Protein AF-T1KEX7-F1 (afdb_monomer)

Secondary structure (DSSP, 8-state):
-------HHHHHHHHHHHHHHHHHHHHHHHHHHHHHHHHHHHHHHHHHHHHHHHHHHHHHHHHHHHHHHHHHHHHHHHHHHHHHHHHHHHHHHHHHHHHHHHHHHHHHHHHHHHHHHHHHHHHHHHHHHHHHHHHHHHHHHHHHHHHHHHHHHHHHHHHHHHHHHHHHHHHHHHHHHHHHHHHHHHHHHTTT--------HHHHHHHHHHHHHHHHHHHHHHHHHHHHHHHHHHHHHHHHHHHHHHHHHHHHHHHHHHHHHHHHHHHHHHHHHHHHHHHHHHHHHHHHHHHHHHHHHHHHHHHHHHHHHHHHHHHHHHHHHHHHHHHHHHHTTS--------PPPP------------------------------------------------------------------------------------------SSHHHHHHHHHHHHHHHHHHHHHHHHHHHHHHHHH-TTHHHHHHHHHHHHHHHHHHHHHHHS----PPP-

Mean predicted aligned error: 23.85 Å

Foldseek 3Di:
DDDDPPPPVVVVVVVVVVVVVVVVVVVVVVVVVVVVVVVVVVVVVVVVVVVVVVVVVVVVVVVVVVVVVVVVVVVVVVVVVVVVVVVVVVVVVVVVVVVVVVVVVVVVVVVVVVVVVVVVVVVVVVVVVVVVVVVVVVVVVVVVVVVVVVVVVVVVVVVVVVVVVVVVVVVVVVVVVVVVVVVVVVVVCVVPPDDDDDDDCPVVVVVVVVVVVVVVVVVVVVVVVVVVVVVVVVVVVVVVVVVVCVVCVVVVVVVVVVVVVVVVVVVVVVVVVVVVVVVVVVVVVVVVVVVVVVVVVVVVVVVVVVVVVVVVVVVVVVVVVVVVVVVVVVVVVDDDDDDDDDDDDDDDDDDDDDDDDDDDDDDDDDDDDDDDDDDDDDDDDDDDDDDDDDDDDDDDDDDDDDDDDDDDDDDDDDDDDDDDDDDDDDDDDDDDDDDDDDPPVVVVVVVVVVVVVVVVVVVVVVVVVVVVCVVCVCPVVVVVVVVVVVVVVVVVVVVVVPDDDDDDDD

pLDDT: mean 73.54, std 26.43, range [25.3, 98.62]

Sequence (506 aa):
MDSKTIKKSDKYEMLMRYCNAIETQLDDEEGSRCIHELENYSRKISKLQKLECELQKVHQAHEDLIRSSDRKEKLEKAMRFKLEIEIKNLREEIKNLRGEKERLEIELQAQRLTLEEQRNHIGVLDNALMNAQNDVAKLEGELRKKIAFEKKATHLQNALRNIESASERQSQMEKRVRNHLEAEINSLRKQLNGSGQMSDDKKEIECMKKTLLEYEEKIITLENEVAKWEGKYFEESTMRHIEVNAASAPKDAKIAALKQTSQESEKMIQEARNERLRQMDELHDAHKRIAQLESKVRDLEAKLAEKDAMVKVLQQHSREKDVVLQKSLLAHRATPGRHTRSVSSMGLTTFSCSGNTATLTSEGSSTSVSEVKEDNVRKESVDFYTSTSTSKSNTLSSSGIPTIKSTSNNLVTSNSTSSNSTNSTTSNNSSGTSIASNHGHHNLDEQLKELDKRLISKDSIIRALRSEKERFPNHFWRMKLDHFYDHCLWLIGIRLTCGISLEDPQ

Structure (mmCIF, N/CA/C/O backbone):
data_AF-T1KEX7-F1
#
_entry.id   AF-T1KEX7-F1
#
loop_
_atom_site.group_PDB
_atom_site.id
_atom_site.type_symbol
_atom_site.label_atom_id
_atom_site.label_alt_id
_atom_site.label_comp_id
_atom_site.label_asym_id
_atom_site.label_entity_id
_atom_site.label_seq_id
_atom_site.pdbx_PDB_ins_code
_atom_site.Cartn_x
_atom_site.Cartn_y
_atom_site.Cartn_z
_atom_site.occupancy
_atom_site.B_iso_or_equiv
_atom_site.auth_seq_id
_atom_site.auth_comp_id
_atom_site.auth_asym_id
_atom_site.auth_atom_id
_atom_site.pdbx_PDB_model_num
ATOM 1 N N . MET A 1 1 ? 63.750 17.018 -152.236 1.00 37.53 1 MET A N 1
ATOM 2 C CA . MET A 1 1 ? 64.503 17.920 -151.346 1.00 37.53 1 MET A CA 1
ATOM 3 C C . MET A 1 1 ? 63.562 18.343 -150.226 1.00 37.53 1 MET A C 1
ATOM 5 O O . MET A 1 1 ? 62.475 18.793 -150.551 1.00 37.53 1 MET A O 1
ATOM 9 N N . ASP A 1 2 ? 63.822 18.121 -148.937 1.00 40.66 2 ASP A N 1
ATOM 10 C CA . ASP A 1 2 ? 64.960 17.428 -148.319 1.00 40.66 2 ASP A CA 1
ATOM 11 C C . ASP A 1 2 ? 64.509 16.569 -147.137 1.00 40.66 2 ASP A C 1
ATOM 13 O O . ASP A 1 2 ? 63.784 17.024 -146.254 1.00 40.66 2 ASP A O 1
ATOM 17 N N . SER A 1 3 ? 65.011 15.335 -147.085 1.00 46.56 3 SER A N 1
ATOM 18 C CA . SER A 1 3 ? 64.872 14.468 -145.919 1.00 46.56 3 SER A CA 1
ATOM 19 C C . SER A 1 3 ? 65.863 14.913 -144.842 1.00 46.56 3 SER A C 1
ATOM 21 O O . SER A 1 3 ? 66.991 14.422 -144.790 1.00 46.56 3 SER A O 1
ATOM 23 N N . LYS A 1 4 ? 65.463 15.857 -143.984 1.00 52.25 4 LYS A N 1
ATOM 24 C CA . LYS A 1 4 ? 66.261 16.247 -142.814 1.00 52.25 4 LYS A CA 1
ATOM 25 C C . LYS A 1 4 ? 65.957 15.324 -141.642 1.00 52.25 4 LYS A C 1
ATOM 27 O O . LYS A 1 4 ? 64.964 15.469 -140.936 1.00 52.25 4 LYS A O 1
ATOM 32 N N . THR A 1 5 ? 66.862 14.369 -141.464 1.00 50.62 5 THR A N 1
ATOM 33 C CA . THR A 1 5 ? 67.035 13.556 -140.263 1.00 50.62 5 THR A CA 1
ATOM 34 C C . THR A 1 5 ? 66.920 14.411 -139.001 1.00 50.62 5 THR A C 1
ATOM 36 O O . THR A 1 5 ? 67.839 15.157 -138.661 1.00 50.62 5 THR A O 1
ATOM 39 N N . ILE A 1 6 ? 65.803 14.263 -138.278 1.00 50.59 6 ILE A N 1
ATOM 40 C CA . ILE A 1 6 ? 65.689 14.708 -136.884 1.00 50.59 6 ILE A CA 1
ATOM 41 C C . ILE A 1 6 ? 66.850 14.055 -136.142 1.00 50.59 6 ILE A C 1
ATOM 43 O O . ILE A 1 6 ? 66.941 12.823 -136.078 1.00 50.59 6 ILE A O 1
ATOM 47 N N . LYS A 1 7 ? 67.781 14.874 -135.647 1.00 56.88 7 LYS A N 1
ATOM 48 C CA . LYS A 1 7 ? 68.969 14.362 -134.972 1.00 56.88 7 LYS A CA 1
ATOM 49 C C . LYS A 1 7 ? 68.499 13.597 -133.743 1.00 56.88 7 LYS A C 1
ATOM 51 O O . LYS A 1 7 ? 67.608 14.047 -133.029 1.00 56.88 7 LYS A O 1
ATOM 56 N N . LYS A 1 8 ? 69.129 12.450 -133.470 1.00 57.78 8 LYS A N 1
ATOM 57 C CA . LYS A 1 8 ? 68.838 11.617 -132.286 1.00 57.78 8 LYS A CA 1
ATOM 58 C C . LYS A 1 8 ? 68.794 12.472 -131.000 1.00 57.78 8 LYS A C 1
ATOM 60 O O . LYS A 1 8 ? 67.945 12.244 -130.147 1.00 57.78 8 LYS A O 1
ATOM 65 N N . SER A 1 9 ? 69.661 13.490 -130.951 1.00 59.25 9 SER A N 1
ATOM 66 C CA . SER A 1 9 ? 69.739 14.566 -129.954 1.00 59.25 9 SER A CA 1
ATOM 67 C C . SER A 1 9 ? 68.390 15.193 -129.587 1.00 59.25 9 SER A C 1
ATOM 69 O O . SER A 1 9 ? 68.050 15.220 -128.413 1.00 59.25 9 SER A O 1
ATOM 71 N N . ASP A 1 10 ? 67.591 15.637 -130.558 1.00 62.28 10 ASP A N 1
ATOM 72 C CA . ASP A 1 10 ? 66.407 16.472 -130.292 1.00 62.28 10 ASP A CA 1
ATOM 73 C C . ASP A 1 10 ? 65.274 15.643 -129.655 1.00 62.28 10 ASP A C 1
ATOM 75 O O . ASP A 1 10 ? 64.524 16.123 -128.804 1.00 62.28 10 ASP A O 1
ATOM 79 N N . LYS A 1 11 ? 65.191 14.349 -130.006 1.00 67.62 11 LYS A N 1
ATOM 80 C CA . LYS A 1 11 ? 64.309 13.386 -129.326 1.00 67.62 11 LYS A CA 1
ATOM 81 C C . LYS A 1 11 ? 64.787 13.061 -127.912 1.00 67.62 11 LYS A C 1
ATOM 83 O O . LYS A 1 11 ? 63.948 12.935 -127.026 1.00 67.62 11 LYS A O 1
ATOM 88 N N . TYR A 1 12 ? 66.099 12.931 -127.692 1.00 69.44 12 TYR A N 1
ATOM 89 C CA . TYR A 1 12 ? 66.641 12.764 -126.340 1.00 69.44 12 TYR A CA 1
ATOM 90 C C . TYR A 1 12 ? 66.410 14.009 -125.482 1.00 69.44 12 TYR A C 1
ATOM 92 O O . TYR A 1 12 ? 66.061 13.860 -124.321 1.00 69.44 12 TYR A O 1
ATOM 100 N N . GLU A 1 13 ? 66.523 15.218 -126.031 1.00 75.00 13 GLU A N 1
ATOM 101 C CA . GLU A 1 13 ? 66.263 16.448 -125.279 1.00 75.00 13 GLU A CA 1
ATOM 102 C C . GLU A 1 13 ? 64.779 16.591 -124.910 1.00 75.00 13 GLU A C 1
ATOM 104 O O . GLU A 1 13 ? 64.458 16.937 -123.776 1.00 75.00 13 GLU A O 1
ATOM 109 N N . MET A 1 14 ? 63.862 16.253 -125.822 1.00 78.69 14 MET A N 1
ATOM 110 C CA . MET A 1 14 ? 62.426 16.220 -125.522 1.00 78.69 14 MET A CA 1
ATOM 111 C C . MET A 1 14 ? 62.083 15.163 -124.461 1.00 78.69 14 MET A C 1
ATOM 113 O O . MET A 1 14 ? 61.312 15.453 -123.550 1.00 78.69 14 MET A O 1
ATOM 117 N N . LEU A 1 15 ? 62.688 13.970 -124.536 1.00 76.56 15 LEU A N 1
ATOM 118 C CA . LEU A 1 15 ? 62.547 12.935 -123.507 1.00 76.56 15 LEU A CA 1
ATOM 119 C C . LEU A 1 15 ? 63.138 13.375 -122.165 1.00 76.56 15 LEU A C 1
ATOM 121 O O . LEU A 1 15 ? 62.473 13.204 -121.158 1.00 76.56 15 LEU A O 1
ATOM 125 N N . MET A 1 16 ? 64.319 13.999 -122.135 1.00 76.75 16 MET A N 1
ATOM 126 C CA . MET A 1 16 ? 64.914 14.533 -120.903 1.00 76.75 16 MET A CA 1
ATOM 127 C C . MET A 1 16 ? 64.052 15.635 -120.284 1.00 76.75 16 MET A C 1
ATOM 129 O O . MET A 1 16 ? 63.843 15.631 -119.079 1.00 76.75 16 MET A O 1
ATOM 133 N N . ARG A 1 17 ? 63.487 16.547 -121.086 1.00 78.94 17 ARG A N 1
ATOM 134 C CA . ARG A 1 17 ? 62.541 17.559 -120.586 1.00 78.94 17 ARG A CA 1
ATOM 135 C C . ARG A 1 17 ? 61.260 16.925 -120.036 1.00 78.94 17 ARG A C 1
ATOM 137 O O . ARG A 1 17 ? 60.736 17.422 -119.049 1.00 78.94 17 ARG A O 1
ATOM 144 N N . TYR A 1 18 ? 60.770 15.844 -120.646 1.00 75.75 18 TYR A N 1
ATOM 145 C CA . TYR A 1 18 ? 59.576 15.129 -120.185 1.00 75.75 18 TYR A CA 1
ATOM 146 C C . TYR A 1 18 ? 59.845 14.293 -118.924 1.00 75.75 18 TYR A C 1
ATOM 148 O O . TYR A 1 18 ? 59.040 14.328 -118.000 1.00 75.75 18 TYR A O 1
ATOM 156 N N . CYS A 1 19 ? 60.997 13.617 -118.843 1.00 74.19 19 CYS A N 1
ATOM 157 C CA . CYS A 1 19 ? 61.464 12.935 -117.638 1.00 74.19 19 CYS A CA 1
ATOM 158 C C . CYS A 1 19 ? 61.651 13.929 -116.493 1.00 74.19 19 CYS A C 1
ATOM 160 O O . CYS A 1 19 ? 61.012 13.749 -115.470 1.00 74.19 19 CYS A O 1
ATOM 162 N N . ASN A 1 20 ? 62.411 15.014 -116.688 1.00 76.62 20 ASN A N 1
ATOM 163 C CA . ASN A 1 20 ? 62.597 16.039 -115.660 1.00 76.62 20 ASN A CA 1
ATOM 164 C C . ASN A 1 20 ? 61.263 16.663 -115.223 1.00 76.62 20 ASN A C 1
ATOM 166 O O . ASN A 1 20 ? 61.088 16.908 -114.040 1.00 76.62 20 ASN A O 1
ATOM 170 N N . ALA A 1 21 ? 60.323 16.913 -116.146 1.00 76.25 21 ALA A N 1
ATOM 171 C CA . ALA A 1 21 ? 59.003 17.438 -115.792 1.00 76.25 21 ALA A CA 1
ATOM 172 C C . ALA A 1 21 ? 58.202 16.445 -114.934 1.00 76.25 21 ALA A C 1
ATOM 174 O O . ALA A 1 21 ? 57.626 16.850 -113.929 1.00 76.25 21 ALA A O 1
ATOM 175 N N . ILE A 1 22 ? 58.205 15.155 -115.293 1.00 74.56 22 ILE A N 1
ATOM 176 C CA . ILE A 1 22 ? 57.588 14.083 -114.496 1.00 74.56 22 ILE A CA 1
ATOM 177 C C . ILE A 1 22 ? 58.275 13.943 -113.135 1.00 74.56 22 ILE A C 1
ATOM 179 O O . ILE A 1 22 ? 57.584 13.789 -112.139 1.00 74.56 22 ILE A O 1
ATOM 183 N N . GLU A 1 23 ? 59.602 14.025 -113.083 1.00 69.06 23 GLU A N 1
ATOM 184 C CA . GLU A 1 23 ? 60.406 13.927 -111.862 1.00 69.06 23 GLU A CA 1
ATOM 185 C C . GLU A 1 23 ? 60.074 15.096 -110.920 1.00 69.06 23 GLU A C 1
ATOM 187 O O . GLU A 1 23 ? 59.615 14.856 -109.810 1.00 69.06 23 GLU A O 1
ATOM 192 N N . THR A 1 24 ? 60.091 16.346 -111.408 1.00 73.88 24 THR A N 1
ATOM 193 C CA . THR A 1 24 ? 59.648 17.512 -110.619 1.00 73.88 24 THR A CA 1
ATOM 194 C C . THR A 1 24 ? 58.177 17.448 -110.213 1.00 73.88 24 THR A C 1
ATOM 196 O O . THR A 1 24 ? 57.830 17.872 -109.120 1.00 73.88 24 THR A O 1
ATOM 199 N N . GLN A 1 25 ? 57.295 16.914 -111.064 1.00 72.12 25 GLN A N 1
ATOM 200 C CA . GLN A 1 25 ? 55.863 16.836 -110.766 1.00 72.12 25 GLN A CA 1
ATOM 201 C C . GLN A 1 25 ? 55.549 15.716 -109.758 1.00 72.12 25 GLN A C 1
ATOM 203 O O . GLN A 1 25 ? 54.639 15.867 -108.946 1.00 72.12 25 GLN A O 1
ATOM 208 N N . LEU A 1 26 ? 56.313 14.619 -109.768 1.00 70.12 26 LEU A N 1
ATOM 209 C CA . LEU A 1 26 ? 56.271 13.586 -108.734 1.00 70.12 26 LEU A CA 1
ATOM 210 C C . LEU A 1 26 ? 56.845 14.109 -107.414 1.00 70.12 26 LEU A C 1
ATOM 212 O O . LEU A 1 26 ? 56.193 13.933 -106.389 1.00 70.12 26 LEU A O 1
ATOM 216 N N . ASP A 1 27 ? 57.983 14.808 -107.442 1.00 72.69 27 ASP A N 1
ATOM 217 C CA . ASP A 1 27 ? 58.584 15.447 -106.264 1.00 72.69 27 ASP A CA 1
ATOM 218 C C . ASP A 1 27 ? 57.629 16.478 -105.630 1.00 72.69 27 ASP A C 1
ATOM 220 O O . ASP A 1 27 ? 57.426 16.473 -104.413 1.00 72.69 27 ASP A O 1
ATOM 224 N N . ASP A 1 28 ? 56.975 17.320 -106.439 1.00 75.81 28 ASP A N 1
ATOM 225 C CA . ASP A 1 28 ? 55.988 18.305 -105.978 1.00 75.81 28 ASP A CA 1
ATOM 226 C C . ASP A 1 28 ? 54.711 17.637 -105.432 1.00 75.81 28 ASP A C 1
ATOM 228 O O . ASP A 1 28 ? 54.157 18.082 -104.420 1.00 75.81 28 ASP A O 1
ATOM 232 N N . GLU A 1 29 ? 54.226 16.556 -106.054 1.00 79.25 29 GLU A N 1
ATOM 233 C CA . GLU A 1 29 ? 53.070 15.811 -105.548 1.00 79.25 29 GLU A CA 1
ATOM 234 C C . GLU A 1 29 ? 53.386 15.022 -104.266 1.00 79.25 29 GLU A C 1
ATOM 236 O O . GLU A 1 29 ? 52.566 15.000 -103.347 1.00 79.25 29 GLU A O 1
ATOM 241 N N . GLU A 1 30 ? 54.541 14.360 -104.174 1.00 82.06 30 GLU A N 1
ATOM 242 C CA . GLU A 1 30 ? 54.971 13.628 -102.977 1.00 82.06 30 GLU A CA 1
ATOM 243 C C . GLU A 1 30 ? 55.322 14.582 -101.833 1.00 82.06 30 GLU A C 1
ATOM 245 O O . GLU A 1 30 ? 54.909 14.347 -100.694 1.00 82.06 30 GLU A O 1
ATOM 250 N N . GLY A 1 31 ? 55.953 15.718 -102.138 1.00 77.19 31 GLY A N 1
ATOM 251 C CA . GLY A 1 31 ? 56.126 16.834 -101.213 1.00 77.19 31 GLY A CA 1
ATOM 252 C C . GLY A 1 31 ? 54.785 17.360 -100.698 1.00 77.19 31 GLY A C 1
ATOM 253 O O . GLY A 1 31 ? 54.591 17.476 -99.488 1.00 77.19 31 GLY A O 1
ATOM 254 N N . SER A 1 32 ? 53.812 17.585 -101.588 1.00 84.19 32 SER A N 1
ATOM 255 C CA . SER A 1 32 ? 52.455 18.017 -101.217 1.00 84.19 32 SER A CA 1
ATOM 256 C C . SER A 1 32 ? 51.709 16.974 -100.373 1.00 84.19 32 SER A C 1
ATOM 258 O O . SER A 1 32 ? 51.055 17.332 -99.390 1.00 84.19 32 SER A O 1
ATOM 260 N N . ARG A 1 33 ? 51.834 15.678 -100.700 1.00 86.38 33 ARG A N 1
ATOM 261 C CA . ARG A 1 33 ? 51.291 14.565 -99.899 1.00 86.38 33 ARG A CA 1
ATOM 262 C C . ARG A 1 33 ? 51.912 14.544 -98.496 1.00 86.38 33 ARG A C 1
ATOM 264 O O . ARG A 1 33 ? 51.177 14.509 -97.511 1.00 86.38 33 ARG A O 1
ATOM 271 N N . CYS A 1 34 ? 53.236 14.659 -98.395 1.00 84.56 34 CYS A N 1
ATOM 272 C CA . CYS A 1 34 ? 53.969 14.697 -97.128 1.00 84.56 34 CYS A CA 1
ATOM 273 C C . CYS A 1 34 ? 53.587 15.914 -96.265 1.00 84.56 34 CYS A C 1
ATOM 275 O O . CYS A 1 34 ? 53.300 15.764 -95.076 1.00 84.56 34 CYS A O 1
ATOM 277 N N . ILE A 1 35 ? 53.488 17.111 -96.858 1.00 87.12 35 ILE A N 1
ATOM 278 C CA . ILE A 1 35 ? 53.015 18.324 -96.171 1.00 87.12 35 ILE A CA 1
ATOM 279 C C . ILE A 1 35 ? 51.592 18.113 -95.641 1.00 87.12 35 ILE A C 1
ATOM 281 O O . ILE A 1 35 ? 51.336 18.375 -94.466 1.00 87.12 35 ILE A O 1
ATOM 285 N N . HIS A 1 36 ? 50.682 17.572 -96.453 1.00 90.00 36 HIS A N 1
ATOM 286 C CA . HIS A 1 36 ? 49.312 17.303 -96.019 1.00 90.00 36 HIS A CA 1
ATOM 287 C C . HIS A 1 36 ? 49.242 16.262 -94.885 1.00 90.00 36 HIS A C 1
ATOM 289 O O . HIS A 1 36 ? 48.436 16.387 -93.958 1.00 90.00 36 HIS A O 1
ATOM 295 N N . GLU A 1 37 ? 50.098 15.241 -94.899 1.00 92.19 37 GLU A N 1
ATOM 296 C CA . GLU A 1 37 ? 50.222 14.301 -93.783 1.00 92.19 37 GLU A CA 1
ATOM 297 C C . GLU A 1 37 ? 50.756 14.976 -92.513 1.00 92.19 37 GLU A C 1
ATOM 299 O O . GLU A 1 37 ? 50.169 14.795 -91.443 1.00 92.19 37 GLU A O 1
ATOM 304 N N . LEU A 1 38 ? 51.793 15.812 -92.613 1.00 89.06 38 LEU A N 1
ATOM 305 C CA . LEU A 1 38 ? 52.332 16.592 -91.493 1.00 89.06 38 LEU A CA 1
ATOM 306 C C . LEU A 1 38 ? 51.293 17.563 -90.907 1.00 89.06 38 LEU A C 1
ATOM 308 O O . LEU A 1 38 ? 51.151 17.641 -89.684 1.00 89.06 38 LEU A O 1
ATOM 312 N N . GLU A 1 39 ? 50.497 18.234 -91.740 1.00 91.94 39 GLU A N 1
ATOM 313 C CA . GLU A 1 39 ? 49.347 19.039 -91.305 1.00 91.94 39 GLU A CA 1
ATOM 314 C C . GLU A 1 39 ? 48.298 18.194 -90.568 1.00 91.94 39 GLU A C 1
ATOM 316 O O . GLU A 1 39 ? 47.754 18.614 -89.540 1.00 91.94 39 GLU A O 1
ATOM 321 N N . ASN A 1 40 ? 48.022 16.981 -91.054 1.00 94.44 40 ASN A N 1
ATOM 322 C CA . ASN A 1 40 ? 47.097 16.053 -90.410 1.00 94.44 40 ASN A CA 1
ATOM 323 C C . ASN A 1 40 ? 47.638 15.532 -89.065 1.00 94.44 40 ASN A C 1
ATOM 325 O O . ASN A 1 40 ? 46.865 15.421 -88.108 1.00 94.44 40 ASN A O 1
ATOM 329 N N . TYR A 1 41 ? 48.940 15.256 -88.944 1.00 94.06 41 TYR A N 1
ATOM 330 C CA . TYR A 1 41 ? 49.580 14.916 -87.667 1.00 94.06 41 TYR A CA 1
ATOM 331 C C . TYR A 1 41 ? 49.582 16.105 -86.699 1.00 94.06 41 TYR A C 1
ATOM 333 O O . TYR A 1 41 ? 49.173 15.942 -85.550 1.00 94.06 41 TYR A O 1
ATOM 341 N N . SER A 1 42 ? 49.913 17.311 -87.165 1.00 93.94 42 SER A N 1
ATOM 342 C CA . SER A 1 42 ? 49.827 18.554 -86.386 1.00 93.94 42 SER A CA 1
ATOM 343 C C . SER A 1 42 ? 48.411 18.773 -85.830 1.00 93.94 42 SER A C 1
ATOM 345 O O . SER A 1 42 ? 48.214 18.925 -84.622 1.00 93.94 42 SER A O 1
ATOM 347 N N . ARG A 1 43 ? 47.381 18.625 -86.676 1.00 96.38 43 ARG A N 1
ATOM 348 C CA . ARG A 1 43 ? 45.966 18.714 -86.277 1.00 96.38 43 ARG A CA 1
ATOM 349 C C . ARG A 1 43 ? 45.554 17.633 -85.268 1.00 96.38 43 ARG A C 1
ATOM 351 O O . ARG A 1 43 ? 44.712 17.902 -84.408 1.00 96.38 43 ARG A O 1
ATOM 358 N N . LYS A 1 44 ? 46.116 16.418 -85.349 1.00 97.00 44 LYS A N 1
ATOM 359 C CA . LYS A 1 44 ? 45.923 15.359 -84.337 1.00 97.00 44 LYS A CA 1
ATOM 360 C C . LYS A 1 44 ? 46.582 15.744 -83.007 1.00 97.00 44 LYS A C 1
ATOM 362 O O . LYS A 1 44 ? 45.927 15.624 -81.975 1.00 97.00 44 LYS A O 1
ATOM 367 N N . ILE A 1 45 ? 47.806 16.275 -83.024 1.00 96.06 45 ILE A N 1
ATOM 368 C CA . ILE A 1 45 ? 48.528 16.734 -81.824 1.00 96.06 45 ILE A CA 1
ATOM 369 C C . ILE A 1 45 ? 47.754 17.853 -81.113 1.00 96.06 45 ILE A C 1
ATOM 371 O O . ILE A 1 45 ? 47.502 17.742 -79.916 1.00 96.06 45 ILE A O 1
ATOM 375 N N . SER A 1 46 ? 47.257 18.868 -81.830 1.00 95.75 46 SER A N 1
ATOM 376 C CA . SER A 1 46 ? 46.442 19.931 -81.213 1.00 95.75 46 SER A CA 1
ATOM 377 C C . SER A 1 46 ? 45.124 19.421 -80.612 1.00 95.75 46 SER A C 1
ATOM 379 O O . SER A 1 46 ? 44.612 20.006 -79.658 1.00 95.75 46 SER A O 1
ATOM 381 N N . LYS A 1 47 ? 44.543 18.338 -81.152 1.00 97.69 47 LYS A N 1
ATOM 382 C CA . LYS A 1 47 ? 43.375 17.672 -80.545 1.00 97.69 47 LYS A CA 1
ATOM 383 C C . LYS A 1 47 ? 43.764 16.901 -79.282 1.00 97.69 47 LYS A C 1
ATOM 385 O O . LYS A 1 47 ? 43.049 17.004 -78.290 1.00 97.69 47 LYS A O 1
ATOM 390 N N . LEU A 1 48 ? 44.890 16.183 -79.298 1.00 96.44 48 LEU A N 1
ATOM 391 C CA . LEU A 1 48 ? 45.414 15.468 -78.129 1.00 96.44 48 LEU A CA 1
ATOM 392 C C . LEU A 1 48 ? 45.729 16.428 -76.975 1.00 96.44 48 LEU A C 1
ATOM 394 O O . LEU A 1 48 ? 45.253 16.196 -75.873 1.00 96.44 48 LEU A O 1
ATOM 398 N N . GLN A 1 49 ? 46.402 17.552 -77.238 1.00 96.56 49 GLN A N 1
ATOM 399 C CA . GLN A 1 49 ? 46.691 18.583 -76.227 1.00 96.56 49 GLN A CA 1
ATOM 400 C C . GLN A 1 49 ? 45.420 19.167 -75.587 1.00 96.56 49 GLN A C 1
ATOM 402 O O . GLN A 1 49 ? 45.383 19.418 -74.383 1.00 96.56 49 GLN A O 1
ATOM 407 N N . LYS A 1 50 ? 44.346 19.358 -76.369 1.00 97.31 50 LYS A N 1
ATOM 408 C CA . LYS A 1 50 ? 43.044 19.780 -75.825 1.00 97.31 50 LYS A CA 1
ATOM 409 C C . LYS A 1 50 ? 42.437 18.706 -74.923 1.00 97.31 50 LYS A C 1
ATOM 411 O O . LYS A 1 50 ? 42.001 19.031 -73.826 1.00 97.31 50 LYS A O 1
ATOM 416 N N . LEU A 1 51 ? 42.442 17.442 -75.353 1.00 97.44 51 LEU A N 1
ATOM 417 C CA . LEU A 1 51 ? 41.945 16.324 -74.543 1.00 97.44 51 LEU A CA 1
ATOM 418 C C . LEU A 1 51 ? 42.764 16.125 -73.259 1.00 97.44 51 LEU A C 1
ATOM 420 O O . LEU A 1 51 ? 42.186 15.829 -72.221 1.00 97.44 51 LEU A O 1
ATOM 424 N N . GLU A 1 52 ? 44.079 16.333 -73.306 1.00 97.12 52 GLU A N 1
ATOM 425 C CA . GLU A 1 52 ? 44.964 16.291 -72.139 1.00 97.12 52 GLU A CA 1
ATOM 426 C C . GLU A 1 52 ? 44.651 17.422 -71.146 1.00 97.12 52 GLU A C 1
ATOM 428 O O . GLU A 1 52 ? 44.528 17.174 -69.948 1.00 97.12 52 GLU A O 1
ATOM 433 N N . CYS A 1 53 ? 44.420 18.645 -71.637 1.00 97.12 53 CYS A N 1
ATOM 434 C CA . CYS A 1 53 ? 43.986 19.768 -70.804 1.00 97.12 53 CYS A CA 1
ATOM 435 C C . CYS A 1 53 ? 42.610 19.517 -70.156 1.00 97.12 53 CYS A C 1
ATOM 437 O O . CYS A 1 53 ? 42.438 19.765 -68.962 1.00 97.12 53 CYS A O 1
ATOM 439 N N . GLU A 1 54 ? 41.636 18.979 -70.898 1.00 97.88 54 GLU A N 1
ATOM 440 C CA . GLU A 1 54 ? 40.337 18.600 -70.321 1.00 97.88 54 GLU A CA 1
ATOM 441 C C . GLU A 1 54 ? 40.466 17.442 -69.315 1.00 97.88 54 GLU A C 1
ATOM 443 O O . GLU A 1 54 ? 39.842 17.485 -68.256 1.00 97.88 54 GLU A O 1
ATOM 448 N N . LEU A 1 55 ? 41.327 16.451 -69.573 1.00 97.44 55 LEU A N 1
ATOM 449 C CA . LEU A 1 55 ? 41.604 15.360 -68.633 1.00 97.44 55 LEU A CA 1
ATOM 450 C C . LEU A 1 55 ? 42.200 15.883 -67.316 1.00 97.44 55 LEU A C 1
ATOM 452 O O . LEU A 1 55 ? 41.784 15.447 -66.243 1.00 97.44 55 LEU A O 1
ATOM 456 N N . GLN A 1 56 ? 43.119 16.853 -67.378 1.00 97.88 56 GLN A N 1
ATOM 457 C CA . GLN A 1 56 ? 43.673 17.518 -66.193 1.00 97.88 56 GLN A CA 1
ATOM 458 C C . GLN A 1 56 ? 42.598 18.282 -65.404 1.00 97.88 56 GLN A C 1
ATOM 460 O O . GLN A 1 56 ? 42.543 18.158 -64.181 1.00 97.88 56 GLN A O 1
ATOM 465 N N . LYS A 1 57 ? 41.698 19.017 -66.078 1.00 98.19 57 LYS A N 1
ATOM 466 C CA . LYS A 1 57 ? 40.564 19.699 -65.420 1.00 98.19 57 LYS A CA 1
ATOM 467 C C . LYS A 1 57 ? 39.618 18.713 -64.736 1.00 98.19 57 LYS A C 1
ATOM 469 O O . LYS A 1 57 ? 39.221 18.944 -63.597 1.00 98.19 57 LYS A O 1
ATOM 474 N N . VAL A 1 58 ? 39.276 17.609 -65.407 1.00 98.06 58 VAL A N 1
ATOM 475 C CA . VAL A 1 58 ? 38.428 16.545 -64.844 1.00 98.06 58 VAL A CA 1
ATOM 476 C C . VAL A 1 58 ? 39.100 15.898 -63.632 1.00 98.06 58 VAL A C 1
ATOM 478 O O . VAL A 1 58 ? 38.440 15.691 -62.616 1.00 98.06 58 VAL A O 1
ATOM 481 N N . HIS A 1 59 ? 40.409 15.635 -63.695 1.00 97.62 59 HIS A N 1
ATOM 482 C CA . HIS A 1 59 ? 41.155 15.096 -62.561 1.00 97.62 59 HIS A CA 1
ATOM 483 C C . HIS A 1 59 ? 41.167 16.070 -61.371 1.00 97.62 59 HIS A C 1
ATOM 485 O O . HIS A 1 59 ? 40.837 15.668 -60.259 1.00 97.62 59 HIS A O 1
ATOM 491 N N . GLN A 1 60 ? 41.433 17.360 -61.599 1.00 98.06 60 GLN A N 1
ATOM 492 C CA . GLN A 1 60 ? 41.375 18.379 -60.547 1.00 98.06 60 GLN A CA 1
ATOM 493 C C . GLN A 1 60 ? 39.979 18.469 -59.906 1.00 98.06 60 GLN A C 1
ATOM 495 O O . GLN A 1 60 ? 39.867 18.469 -58.681 1.00 98.06 60 GLN A O 1
ATOM 500 N N . ALA A 1 61 ? 38.913 18.473 -60.715 1.00 98.00 61 ALA A N 1
ATOM 501 C CA . ALA A 1 61 ? 37.535 18.497 -60.225 1.00 98.00 61 ALA A CA 1
ATOM 502 C C . ALA A 1 61 ? 37.172 17.240 -59.409 1.00 98.00 61 ALA A C 1
ATOM 504 O O . ALA A 1 61 ? 36.454 17.335 -58.414 1.00 98.00 61 ALA A O 1
ATOM 505 N N . HIS A 1 62 ? 37.693 16.070 -59.791 1.00 97.81 62 HIS A N 1
ATOM 506 C CA . HIS A 1 62 ? 37.553 14.826 -59.031 1.00 97.81 62 HIS A CA 1
ATOM 507 C C . HIS A 1 62 ? 38.267 14.898 -57.671 1.00 97.81 62 HIS A C 1
ATOM 509 O O . HIS A 1 62 ? 37.677 14.555 -56.647 1.00 97.81 62 HIS A O 1
ATOM 515 N N . GLU A 1 63 ? 39.497 15.413 -57.629 1.00 97.75 63 GLU A N 1
ATOM 516 C CA . GLU A 1 63 ? 40.236 15.614 -56.377 1.00 97.75 63 GLU A CA 1
ATOM 517 C C . GLU A 1 63 ? 39.563 16.653 -55.462 1.00 97.75 63 GLU A C 1
ATOM 519 O O . GLU A 1 63 ? 39.527 16.489 -54.239 1.00 97.75 63 GLU A O 1
ATOM 524 N N . ASP A 1 64 ? 38.992 17.716 -56.035 1.00 97.56 64 ASP A N 1
ATOM 525 C CA . ASP A 1 64 ? 38.192 18.698 -55.298 1.00 97.56 64 ASP A CA 1
ATOM 526 C C . ASP A 1 64 ? 36.910 18.064 -54.729 1.00 97.56 64 ASP A C 1
ATOM 528 O O . ASP A 1 64 ? 36.564 18.312 -53.568 1.00 97.56 64 ASP A O 1
ATOM 532 N N . LEU A 1 65 ? 36.252 17.186 -55.497 1.00 98.19 65 LEU A N 1
ATOM 533 C CA . LEU A 1 65 ? 35.081 16.429 -55.056 1.00 98.19 65 LEU A CA 1
ATOM 534 C C . LEU A 1 65 ? 35.422 15.475 -53.902 1.00 98.19 65 LEU A C 1
ATOM 536 O O . LEU A 1 65 ? 34.732 15.530 -52.883 1.00 98.19 65 LEU A O 1
ATOM 540 N N . ILE A 1 66 ? 36.501 14.685 -53.994 1.00 98.19 66 ILE A N 1
ATOM 541 C CA . ILE A 1 66 ? 36.981 13.831 -52.889 1.00 98.19 66 ILE A CA 1
ATOM 542 C C . ILE A 1 66 ? 37.240 14.679 -51.644 1.00 98.19 66 ILE A C 1
ATOM 544 O O . ILE A 1 66 ? 36.670 14.420 -50.584 1.00 98.19 66 ILE A O 1
ATOM 548 N N . ARG A 1 67 ? 38.020 15.760 -51.770 1.00 97.88 67 ARG A N 1
ATOM 549 C CA . ARG A 1 67 ? 38.336 16.643 -50.637 1.00 97.88 67 ARG A CA 1
ATOM 550 C C . ARG A 1 67 ? 37.093 17.315 -50.044 1.00 97.88 67 ARG A C 1
ATOM 552 O O . ARG A 1 67 ? 37.092 17.629 -48.854 1.00 97.88 67 ARG A O 1
ATOM 559 N N . SER A 1 68 ? 36.029 17.526 -50.822 1.00 96.81 68 SER A N 1
ATOM 560 C CA . SER A 1 68 ? 34.730 17.981 -50.306 1.00 96.81 68 SER A CA 1
ATOM 561 C C . SER A 1 68 ? 33.951 16.865 -49.588 1.00 96.81 68 SER A C 1
ATOM 563 O O . SER A 1 68 ? 33.373 17.110 -48.526 1.00 96.81 68 SER A O 1
ATOM 565 N N . SER A 1 69 ? 34.006 15.635 -50.109 1.00 96.56 69 SER A N 1
ATOM 566 C CA . SER A 1 69 ? 33.381 14.440 -49.535 1.00 96.56 69 SER A CA 1
ATOM 567 C C . SER A 1 69 ? 33.981 14.100 -48.170 1.00 96.56 69 SER A C 1
ATOM 569 O O . SER A 1 69 ? 33.243 13.965 -47.197 1.00 96.56 69 SER A O 1
ATOM 571 N N . ASP A 1 70 ? 35.311 14.093 -48.047 1.00 97.69 70 ASP A N 1
ATOM 572 C CA . ASP A 1 70 ? 36.020 13.848 -46.783 1.00 97.69 70 ASP A CA 1
ATOM 573 C C . ASP A 1 70 ? 35.648 14.862 -45.691 1.00 97.69 70 ASP A C 1
ATOM 575 O O . ASP A 1 70 ? 35.528 14.521 -44.512 1.00 97.69 70 ASP A O 1
ATOM 579 N N . ARG A 1 71 ? 35.470 16.139 -46.063 1.00 98.00 71 ARG A N 1
ATOM 580 C CA . ARG A 1 71 ? 35.020 17.188 -45.131 1.00 98.00 71 ARG A CA 1
ATOM 581 C C . ARG A 1 71 ? 33.588 16.928 -44.673 1.00 98.00 71 ARG A C 1
ATOM 583 O O . ARG A 1 71 ? 33.314 17.039 -43.479 1.00 98.00 71 ARG A O 1
ATOM 590 N N . LYS A 1 72 ? 32.695 16.558 -45.597 1.00 98.00 72 LYS A N 1
ATOM 591 C CA . LYS A 1 72 ? 31.306 16.198 -45.287 1.00 98.00 72 LYS A CA 1
ATOM 592 C C . LYS A 1 72 ? 31.247 14.987 -44.353 1.00 98.00 72 LYS A C 1
ATOM 594 O O . LYS A 1 72 ? 30.563 15.054 -43.339 1.00 98.00 72 LYS A O 1
ATOM 599 N N . GLU A 1 73 ? 32.005 13.930 -44.639 1.00 97.50 73 GLU A N 1
ATOM 600 C CA . GLU A 1 73 ? 32.044 12.717 -43.815 1.00 97.50 73 GLU A CA 1
ATOM 601 C C . GLU A 1 73 ? 32.569 13.007 -42.396 1.00 97.50 73 GLU A C 1
ATOM 603 O O . GLU A 1 73 ? 32.000 12.534 -41.412 1.00 97.50 73 GLU A O 1
ATOM 608 N N . LYS A 1 74 ? 33.610 13.842 -42.258 1.00 97.94 74 LYS A N 1
ATOM 609 C CA . LYS A 1 74 ? 34.128 14.282 -40.948 1.00 97.94 74 LYS A CA 1
ATOM 610 C C . LYS A 1 74 ? 33.091 15.071 -40.145 1.00 97.94 74 LYS A C 1
ATOM 612 O O . LYS A 1 74 ? 32.935 14.818 -38.951 1.00 97.94 74 LYS A O 1
ATOM 617 N N . LEU A 1 75 ? 32.368 15.994 -40.786 1.00 97.94 75 LEU A N 1
ATOM 618 C CA . LEU A 1 75 ? 31.279 16.743 -40.148 1.00 97.94 75 LEU A CA 1
ATOM 619 C C . LEU A 1 75 ? 30.131 15.818 -39.729 1.00 97.94 75 LEU A C 1
ATOM 621 O O . LEU A 1 75 ? 29.645 15.923 -38.605 1.00 97.94 75 LEU A O 1
ATOM 625 N N . GLU A 1 76 ? 29.741 14.876 -40.587 1.00 97.94 76 GLU A N 1
ATOM 626 C CA . GLU A 1 76 ? 28.680 13.915 -40.293 1.00 97.94 76 GLU A CA 1
ATOM 627 C C . GLU A 1 76 ? 29.054 12.994 -39.122 1.00 97.94 76 GLU A C 1
ATOM 629 O O . GLU A 1 76 ? 28.258 12.825 -38.199 1.00 97.94 76 GLU A O 1
ATOM 634 N N . LYS A 1 77 ? 30.287 12.467 -39.090 1.00 98.25 77 LYS A N 1
ATOM 635 C CA . LYS A 1 77 ? 30.816 11.692 -37.953 1.00 98.25 77 LYS A CA 1
ATOM 636 C C . LYS A 1 77 ? 30.811 12.510 -36.659 1.00 98.25 77 LYS A C 1
ATOM 638 O O . LYS A 1 77 ? 30.379 12.002 -35.628 1.00 98.25 77 LYS A O 1
ATOM 643 N N . ALA A 1 78 ? 31.224 13.778 -36.706 1.00 97.94 78 ALA A N 1
ATOM 644 C CA . ALA A 1 78 ? 31.207 14.660 -35.538 1.00 97.94 78 ALA A CA 1
ATOM 645 C C . ALA A 1 78 ? 29.780 14.965 -35.038 1.00 97.94 78 ALA A C 1
ATOM 647 O O . ALA A 1 78 ? 29.556 15.028 -33.830 1.00 97.94 78 ALA A O 1
ATOM 648 N N . MET A 1 79 ? 28.805 15.127 -35.941 1.00 98.25 79 MET A N 1
ATOM 649 C CA . MET A 1 79 ? 27.394 15.308 -35.579 1.00 98.25 79 MET A CA 1
ATOM 650 C C . MET A 1 79 ? 26.783 14.029 -34.996 1.00 98.25 79 MET A C 1
ATOM 652 O O . MET A 1 79 ? 26.159 14.094 -33.939 1.00 98.25 79 MET A O 1
ATOM 656 N N . ARG A 1 80 ? 27.015 12.867 -35.626 1.00 98.25 80 ARG A N 1
ATOM 657 C CA . ARG A 1 80 ? 26.582 11.553 -35.115 1.00 98.25 80 ARG A CA 1
ATOM 658 C C . ARG A 1 80 ? 27.132 11.302 -33.709 1.00 98.25 80 ARG A C 1
ATOM 660 O O . ARG A 1 80 ? 26.355 11.026 -32.806 1.00 98.25 80 ARG A O 1
ATOM 667 N N . PHE A 1 81 ? 28.430 11.523 -33.493 1.00 98.06 81 PHE A N 1
ATOM 668 C CA . PHE A 1 81 ? 29.072 11.377 -32.182 1.00 98.06 81 PHE A CA 1
ATOM 669 C C . PHE A 1 81 ? 28.461 12.287 -31.102 1.00 98.06 81 PHE A C 1
ATOM 671 O O . PHE A 1 81 ? 28.214 11.836 -29.986 1.00 98.06 81 PHE A O 1
ATOM 678 N N . LYS A 1 82 ? 28.156 13.553 -31.429 1.00 98.38 82 LYS A N 1
ATOM 679 C CA . LYS A 1 82 ? 27.459 14.464 -30.502 1.00 98.38 82 LYS A CA 1
ATOM 680 C C . LYS A 1 82 ? 26.057 13.965 -30.145 1.00 98.38 82 LYS A C 1
ATOM 682 O O . LYS A 1 82 ? 25.709 13.952 -28.970 1.00 98.38 82 LYS A O 1
ATOM 687 N N . LEU A 1 83 ? 25.278 13.520 -31.134 1.00 98.19 83 LEU A N 1
ATOM 688 C CA . LEU A 1 83 ? 23.938 12.965 -30.906 1.00 98.19 83 LEU A CA 1
ATOM 689 C C . LEU A 1 83 ? 23.985 11.656 -30.102 1.00 98.19 83 LEU A C 1
ATOM 691 O O . LEU A 1 83 ? 23.129 11.431 -29.254 1.00 98.19 83 LEU A O 1
ATOM 695 N N . GLU A 1 84 ? 24.991 10.807 -30.316 1.00 98.12 84 GLU A N 1
ATOM 696 C CA . GLU A 1 84 ? 25.197 9.582 -29.536 1.00 98.12 84 GLU A CA 1
ATOM 697 C C . GLU A 1 84 ? 25.540 9.860 -28.066 1.00 98.12 84 GLU A C 1
ATOM 699 O O . GLU A 1 84 ? 25.101 9.106 -27.197 1.00 98.12 84 GLU A O 1
ATOM 704 N N . ILE A 1 85 ? 26.297 10.925 -27.775 1.00 98.38 85 ILE A N 1
ATOM 705 C CA . ILE A 1 85 ? 26.533 11.390 -26.398 1.00 98.38 85 ILE A CA 1
ATOM 706 C C . ILE A 1 85 ? 25.231 11.912 -25.790 1.00 98.38 85 ILE A C 1
ATOM 708 O O . ILE A 1 85 ? 24.859 11.471 -24.709 1.00 98.38 85 ILE A O 1
ATOM 712 N N . GLU A 1 86 ? 24.500 12.775 -26.496 1.00 98.31 86 GLU A N 1
ATOM 713 C CA . GLU A 1 86 ? 23.240 13.339 -25.999 1.00 98.31 86 GLU A CA 1
ATOM 714 C C . GLU A 1 86 ? 22.212 12.241 -25.675 1.00 98.31 86 GLU A C 1
ATOM 716 O O . GLU A 1 86 ? 21.614 12.219 -24.602 1.00 98.31 86 GLU A O 1
ATOM 721 N N . ILE A 1 87 ? 22.082 11.242 -26.555 1.00 98.31 87 ILE A N 1
ATOM 722 C CA . ILE A 1 87 ? 21.227 10.069 -26.337 1.00 98.31 87 ILE A CA 1
ATOM 723 C C . ILE A 1 87 ? 21.674 9.250 -25.114 1.00 98.31 87 ILE A C 1
ATOM 725 O O . ILE A 1 87 ? 20.822 8.675 -24.437 1.00 98.31 87 ILE A O 1
ATOM 729 N N . LYS A 1 88 ? 22.978 9.163 -24.812 1.00 98.50 88 LYS A N 1
ATOM 730 C CA . LYS A 1 88 ? 23.474 8.493 -23.596 1.00 98.50 88 LYS A CA 1
ATOM 731 C C . LYS A 1 88 ? 23.140 9.304 -22.345 1.00 98.50 88 LYS A C 1
ATOM 733 O O . LYS A 1 88 ? 22.532 8.743 -21.439 1.00 98.50 88 LYS A O 1
ATOM 738 N N . ASN A 1 89 ? 23.432 10.604 -22.346 1.00 98.31 89 ASN A N 1
ATOM 739 C CA . ASN A 1 89 ? 23.142 11.511 -21.234 1.00 98.31 89 ASN A CA 1
ATOM 740 C C . ASN A 1 89 ? 21.648 11.478 -20.867 1.00 98.31 89 ASN A C 1
ATOM 742 O O . ASN A 1 89 ? 21.298 11.212 -19.721 1.00 98.31 89 ASN A O 1
ATOM 746 N N . LEU A 1 90 ? 20.758 11.621 -21.857 1.00 98.44 90 LEU A N 1
ATOM 747 C CA . LEU A 1 90 ? 19.305 11.564 -21.651 1.00 98.44 90 LEU A CA 1
ATOM 748 C C . LEU A 1 90 ? 18.830 10.193 -21.133 1.00 98.44 90 LEU A C 1
ATOM 750 O O . LEU A 1 90 ? 17.889 10.118 -20.346 1.00 98.44 90 LEU A O 1
ATOM 754 N N . ARG A 1 91 ? 19.469 9.086 -21.539 1.00 97.75 91 ARG A N 1
ATOM 755 C CA . ARG A 1 91 ? 19.161 7.745 -21.003 1.00 97.75 91 ARG A CA 1
ATOM 756 C C . ARG A 1 91 ? 19.600 7.590 -19.548 1.00 97.75 91 ARG A C 1
ATOM 758 O O . ARG A 1 91 ? 18.889 6.946 -18.778 1.00 97.75 91 ARG A O 1
ATOM 765 N N . GLU A 1 92 ? 20.745 8.156 -19.178 1.00 98.00 92 GLU A N 1
ATOM 766 C CA . GLU A 1 92 ? 21.232 8.173 -17.795 1.00 98.00 92 GLU A CA 1
ATOM 767 C C . GLU A 1 92 ? 20.339 9.049 -16.908 1.00 98.00 92 GLU A C 1
ATOM 769 O O . GLU A 1 92 ? 19.929 8.605 -15.838 1.00 98.00 92 GLU A O 1
ATOM 774 N N . GLU A 1 93 ? 19.917 10.219 -17.387 1.00 98.19 93 GLU A N 1
ATOM 775 C CA . GLU A 1 93 ? 18.970 11.088 -16.683 1.00 98.19 93 GLU A CA 1
ATOM 776 C C . GLU A 1 93 ? 17.603 10.409 -16.479 1.00 98.19 93 GLU A C 1
ATOM 778 O O . GLU A 1 93 ? 17.106 10.350 -15.355 1.00 98.19 93 GLU A O 1
ATOM 783 N N . ILE A 1 94 ? 17.037 9.773 -17.515 1.00 98.12 94 ILE A N 1
ATOM 784 C CA . ILE A 1 94 ? 15.800 8.975 -17.398 1.00 98.12 94 ILE A CA 1
ATOM 785 C C . ILE A 1 94 ? 15.953 7.828 -16.383 1.00 98.12 94 ILE A C 1
ATOM 787 O O . ILE A 1 94 ? 14.996 7.497 -15.677 1.00 98.12 94 ILE A O 1
ATOM 791 N N . LYS A 1 95 ? 17.133 7.201 -16.298 1.00 98.25 95 LYS A N 1
ATOM 792 C CA . LYS A 1 95 ? 17.417 6.144 -15.316 1.00 98.25 95 LYS A CA 1
ATOM 793 C C . LYS A 1 95 ? 17.482 6.708 -13.893 1.00 98.25 95 LYS A C 1
ATOM 795 O O . LYS A 1 95 ? 16.898 6.110 -12.990 1.00 98.25 95 LYS A O 1
ATOM 800 N N . ASN A 1 96 ? 18.137 7.851 -13.702 1.00 96.81 96 ASN A N 1
ATOM 801 C CA . ASN A 1 96 ? 18.263 8.507 -12.401 1.00 96.81 96 ASN A CA 1
ATOM 802 C C . ASN A 1 96 ? 16.895 8.984 -11.889 1.00 96.81 96 ASN A C 1
ATOM 804 O O . ASN A 1 96 ? 16.491 8.597 -10.795 1.00 96.81 96 ASN A O 1
ATOM 808 N N . LEU A 1 97 ? 16.128 9.699 -12.720 1.00 97.31 97 LEU A N 1
ATOM 809 C CA . LEU A 1 97 ? 14.767 10.153 -12.398 1.00 97.31 97 LEU A CA 1
ATOM 810 C C . LEU A 1 97 ? 13.819 8.987 -12.072 1.00 97.31 97 LEU A C 1
ATOM 812 O O . LEU A 1 97 ? 12.953 9.108 -11.206 1.00 97.31 97 LEU A O 1
ATOM 816 N N . ARG A 1 98 ? 13.987 7.832 -12.732 1.00 96.44 98 ARG A N 1
ATOM 817 C CA . ARG A 1 98 ? 13.241 6.609 -12.401 1.00 96.44 98 ARG A CA 1
ATOM 818 C C . ARG A 1 98 ? 13.606 6.074 -11.015 1.00 96.44 98 ARG A C 1
ATOM 820 O O . ARG A 1 98 ? 12.699 5.786 -10.244 1.00 96.44 98 ARG A O 1
ATOM 827 N N . GLY A 1 99 ? 14.895 5.987 -10.683 1.00 96.31 99 GLY A N 1
ATOM 828 C CA . GLY A 1 99 ? 15.343 5.548 -9.356 1.00 96.31 99 GLY A CA 1
ATOM 829 C C . GLY A 1 99 ? 14.914 6.500 -8.233 1.00 96.31 99 GLY A C 1
ATOM 830 O O . GLY A 1 99 ? 14.499 6.057 -7.163 1.00 96.31 99 GLY A O 1
ATOM 831 N N . GLU A 1 100 ? 14.935 7.813 -8.481 1.00 96.62 100 GLU A N 1
ATOM 832 C CA . GLU A 1 100 ? 14.403 8.810 -7.544 1.00 96.62 100 GLU A CA 1
ATOM 833 C C . GLU A 1 100 ? 12.895 8.658 -7.338 1.00 96.62 100 GLU A C 1
ATOM 835 O O . GLU A 1 100 ? 12.431 8.688 -6.195 1.00 96.62 100 GLU A O 1
ATOM 840 N N . LYS A 1 101 ? 12.140 8.439 -8.422 1.00 97.25 101 LYS A N 1
ATOM 841 C CA . LYS A 1 101 ? 10.707 8.147 -8.361 1.00 97.25 101 LYS A CA 1
ATOM 842 C C . LYS A 1 101 ? 10.433 6.885 -7.535 1.00 97.25 101 LYS A C 1
ATOM 844 O O . LYS A 1 101 ? 9.623 6.948 -6.617 1.00 97.25 101 LYS A O 1
ATOM 849 N N . GLU A 1 102 ? 11.115 5.777 -7.817 1.00 96.94 102 GLU A N 1
ATOM 850 C CA . GLU A 1 102 ? 10.952 4.507 -7.091 1.00 96.94 102 GLU A CA 1
ATOM 851 C C . GLU A 1 102 ? 11.257 4.678 -5.590 1.00 96.94 102 GLU A C 1
ATOM 853 O O . GLU A 1 102 ? 10.491 4.221 -4.741 1.00 96.94 102 GLU A O 1
ATOM 858 N N . ARG A 1 103 ? 12.308 5.435 -5.237 1.00 96.69 103 ARG A N 1
ATOM 859 C CA . ARG A 1 103 ? 12.615 5.788 -3.839 1.00 96.69 103 ARG A CA 1
ATOM 860 C C .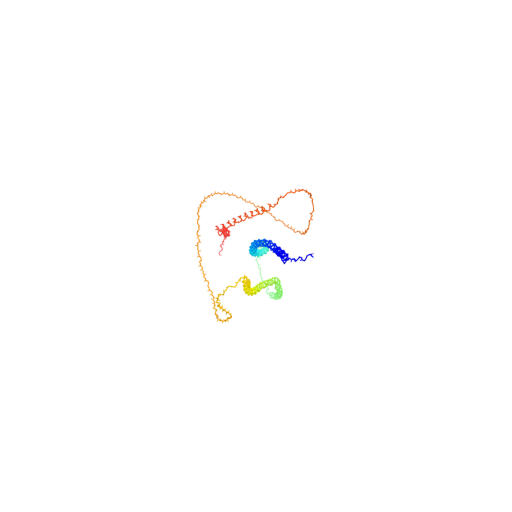 ARG A 1 103 ? 11.489 6.592 -3.177 1.00 96.69 103 ARG A C 1
ATOM 862 O O . ARG A 1 103 ? 11.143 6.322 -2.028 1.00 96.69 103 ARG A O 1
ATOM 869 N N . LEU A 1 104 ? 10.926 7.580 -3.874 1.00 96.50 104 LEU A N 1
ATOM 870 C CA . LEU A 1 104 ? 9.821 8.398 -3.359 1.00 96.50 104 LEU A CA 1
ATOM 871 C C . LEU A 1 104 ? 8.510 7.606 -3.241 1.00 96.50 104 LEU A C 1
ATOM 873 O O . LEU A 1 104 ? 7.741 7.851 -2.316 1.00 96.50 104 LEU A O 1
ATOM 877 N N . GLU A 1 105 ? 8.262 6.638 -4.125 1.00 95.88 105 GLU A N 1
ATOM 878 C CA . GLU A 1 105 ? 7.115 5.726 -4.029 1.00 95.88 105 GLU A CA 1
ATOM 879 C C . GLU A 1 105 ? 7.233 4.797 -2.807 1.00 95.88 105 GLU A C 1
ATOM 881 O O . GLU A 1 105 ? 6.242 4.597 -2.102 1.00 95.88 105 GLU A O 1
ATOM 886 N N . ILE A 1 106 ? 8.440 4.306 -2.492 1.00 95.56 106 ILE A N 1
ATOM 887 C CA . ILE A 1 106 ? 8.715 3.534 -1.266 1.00 95.56 106 ILE A CA 1
ATOM 888 C C . ILE A 1 106 ? 8.486 4.389 -0.010 1.00 95.56 106 ILE A C 1
ATOM 890 O O . ILE A 1 106 ? 7.779 3.955 0.899 1.00 95.56 106 ILE A O 1
ATOM 894 N N . GLU A 1 107 ? 9.028 5.610 0.034 1.00 94.38 107 GLU A N 1
ATOM 895 C CA . GLU A 1 107 ? 8.850 6.538 1.164 1.00 94.38 107 GLU A CA 1
ATOM 896 C C . GLU A 1 107 ? 7.369 6.900 1.373 1.00 94.38 107 GLU A C 1
ATOM 898 O O . GLU A 1 107 ? 6.849 6.814 2.485 1.00 94.38 107 GLU A O 1
ATOM 903 N N . LEU A 1 108 ? 6.643 7.216 0.294 1.00 94.81 108 LEU A N 1
ATOM 904 C CA . LEU A 1 108 ? 5.204 7.482 0.341 1.00 94.81 108 LEU A CA 1
ATOM 905 C C . LEU A 1 108 ? 4.416 6.270 0.862 1.00 94.81 108 LEU A C 1
ATOM 907 O O . LEU A 1 108 ? 3.457 6.434 1.620 1.00 94.81 108 LEU A O 1
ATOM 911 N N . GLN A 1 109 ? 4.801 5.054 0.473 1.00 95.25 109 GLN A N 1
ATOM 912 C CA . GLN A 1 109 ? 4.153 3.837 0.954 1.00 95.25 109 GLN A CA 1
ATOM 913 C C . GLN A 1 109 ? 4.462 3.569 2.435 1.00 95.25 109 GLN A C 1
ATOM 915 O O . GLN A 1 109 ? 3.554 3.195 3.177 1.00 95.25 109 GLN A O 1
ATOM 920 N N . ALA A 1 110 ? 5.689 3.829 2.896 1.00 94.50 110 ALA A N 1
ATOM 921 C CA . ALA A 1 110 ? 6.043 3.758 4.313 1.00 94.50 110 ALA A CA 1
ATOM 922 C C . ALA A 1 110 ? 5.228 4.760 5.153 1.00 94.50 110 ALA A C 1
ATOM 924 O O . ALA A 1 110 ? 4.648 4.386 6.171 1.00 94.50 110 ALA A O 1
ATOM 925 N N . GLN A 1 111 ? 5.091 6.006 4.686 1.00 96.31 111 GLN A N 1
ATOM 926 C CA . GLN A 1 111 ? 4.272 7.034 5.343 1.00 96.31 111 GLN A CA 1
ATOM 927 C C . GLN A 1 111 ? 2.774 6.688 5.366 1.00 96.31 111 GLN A C 1
ATOM 929 O O . GLN A 1 111 ? 2.077 6.998 6.330 1.00 96.31 111 GLN A O 1
ATOM 934 N N . ARG A 1 112 ? 2.254 6.007 4.336 1.00 95.06 112 ARG A N 1
ATOM 935 C CA . ARG A 1 112 ? 0.871 5.495 4.346 1.00 95.06 112 ARG A CA 1
ATOM 936 C C . ARG A 1 112 ? 0.664 4.421 5.411 1.00 95.06 112 ARG A C 1
ATOM 938 O O . ARG A 1 112 ? -0.363 4.447 6.081 1.00 95.06 112 ARG A O 1
ATOM 945 N N . LEU A 1 113 ? 1.624 3.511 5.583 1.00 92.94 113 LEU A N 1
ATOM 946 C CA . LEU A 1 113 ? 1.547 2.458 6.599 1.00 92.94 113 LEU A CA 1
ATOM 947 C C . LEU A 1 113 ? 1.584 3.033 8.022 1.00 92.94 113 LEU A C 1
ATOM 949 O O . LEU A 1 113 ? 0.770 2.630 8.848 1.00 92.94 113 LEU A O 1
ATOM 953 N N . THR A 1 114 ? 2.448 4.015 8.301 1.00 95.44 114 THR A N 1
ATOM 954 C CA . THR A 1 114 ? 2.507 4.647 9.633 1.00 95.44 114 THR A CA 1
ATOM 955 C C . THR A 1 114 ? 1.257 5.472 9.950 1.00 95.44 114 THR A C 1
ATOM 957 O O . THR A 1 114 ? 0.781 5.444 11.084 1.00 95.44 114 THR A O 1
ATOM 960 N N . LEU A 1 115 ? 0.664 6.154 8.962 1.00 96.25 115 LEU A N 1
ATOM 961 C CA . LEU A 1 115 ? -0.630 6.828 9.130 1.00 96.25 115 LEU A CA 1
ATOM 962 C C . LEU A 1 115 ? -1.775 5.840 9.396 1.00 96.25 115 LEU A C 1
ATOM 964 O O . LEU A 1 115 ? -2.668 6.139 10.188 1.00 96.25 115 LEU A O 1
ATOM 968 N N . GLU A 1 116 ? -1.758 4.667 8.764 1.00 96.88 116 GLU A N 1
ATOM 969 C CA . GLU A 1 116 ? -2.773 3.637 8.993 1.00 96.88 116 GLU A CA 1
ATOM 970 C C . GLU A 1 116 ? -2.616 2.976 10.371 1.00 96.88 116 GLU A C 1
ATOM 972 O O . GLU A 1 116 ? -3.601 2.773 11.078 1.00 96.88 116 GLU A O 1
ATOM 977 N N . GLU A 1 117 ? -1.385 2.735 10.826 1.00 96.44 117 GLU A N 1
ATOM 978 C CA . GLU A 1 117 ? -1.105 2.294 12.198 1.00 96.44 117 GLU A CA 1
ATOM 979 C C . GLU A 1 117 ? -1.578 3.323 13.241 1.00 96.44 117 GLU A C 1
ATOM 981 O O . GLU A 1 117 ? -2.226 2.956 14.223 1.00 96.44 117 GLU A O 1
ATOM 986 N N . GLN A 1 118 ? -1.356 4.620 13.000 1.00 97.56 118 GLN A N 1
ATOM 987 C CA . GLN A 1 118 ? -1.867 5.692 13.863 1.00 97.56 118 GLN A CA 1
ATOM 988 C C . GLN A 1 118 ? -3.401 5.728 13.909 1.00 97.56 118 GLN A C 1
ATOM 990 O O . GLN A 1 118 ? -3.971 5.878 14.990 1.00 97.56 118 GLN A O 1
ATOM 995 N N . ARG A 1 119 ? -4.088 5.541 12.773 1.00 97.88 119 ARG A N 1
ATOM 996 C CA . ARG A 1 119 ? -5.559 5.427 12.728 1.00 97.88 119 ARG A CA 1
ATOM 997 C C . ARG A 1 119 ? -6.064 4.218 13.504 1.00 97.88 119 ARG A C 1
ATOM 999 O O . ARG A 1 119 ? -7.017 4.351 14.267 1.00 97.88 119 ARG A O 1
ATOM 1006 N N . ASN A 1 120 ? -5.407 3.069 13.359 1.00 96.44 120 ASN A N 1
ATOM 1007 C CA . ASN A 1 120 ? -5.735 1.867 14.122 1.00 96.44 120 ASN A CA 1
ATOM 1008 C C . ASN A 1 120 ? -5.543 2.093 15.629 1.00 96.44 120 ASN A C 1
ATOM 1010 O O . ASN A 1 120 ? -6.405 1.711 16.419 1.00 96.44 120 ASN A O 1
ATOM 1014 N N . HIS A 1 121 ? -4.471 2.778 16.040 1.00 98.19 121 HIS A N 1
ATOM 1015 C CA . HIS A 1 121 ? -4.253 3.136 17.442 1.00 98.19 121 HIS A CA 1
ATOM 1016 C C . HIS A 1 121 ? -5.345 4.073 17.986 1.00 98.19 121 HIS A C 1
ATOM 1018 O O . HIS A 1 121 ? -5.873 3.819 19.068 1.00 98.19 121 HIS A O 1
ATOM 1024 N N . ILE A 1 122 ? -5.741 5.097 17.220 1.00 97.12 122 ILE A N 1
ATOM 1025 C CA . ILE A 1 122 ? -6.872 5.977 17.561 1.00 97.12 122 ILE A CA 1
ATOM 1026 C C . ILE A 1 122 ? -8.161 5.157 17.708 1.00 97.12 122 ILE A C 1
ATOM 1028 O O . ILE A 1 122 ? -8.819 5.252 18.738 1.00 97.12 122 ILE A O 1
ATOM 1032 N N . GLY A 1 123 ? -8.469 4.265 16.761 1.00 97.31 123 GLY A N 1
ATOM 1033 C CA . GLY A 1 123 ? -9.647 3.395 16.839 1.00 97.31 123 GLY A CA 1
ATOM 1034 C C . GLY A 1 123 ? -9.654 2.465 18.061 1.00 97.31 123 GLY A C 1
ATOM 1035 O O . GLY A 1 123 ? -10.711 2.206 18.637 1.00 97.31 123 GLY A O 1
ATOM 1036 N N . VAL A 1 124 ? -8.493 1.980 18.515 1.00 97.88 124 VAL A N 1
ATOM 1037 C CA . VAL A 1 124 ? -8.381 1.216 19.773 1.00 97.88 124 VAL A CA 1
ATOM 1038 C C . VAL A 1 124 ? -8.655 2.107 20.991 1.00 97.88 124 VAL A C 1
ATOM 1040 O O . VAL A 1 124 ? -9.378 1.684 21.895 1.00 97.88 124 VAL A O 1
ATOM 1043 N N . LEU A 1 125 ? -8.129 3.335 21.012 1.00 98.19 125 LEU A N 1
ATOM 1044 C CA . LEU A 1 125 ? -8.373 4.298 22.091 1.00 98.19 125 LEU A CA 1
ATOM 1045 C C . LEU A 1 125 ? -9.843 4.738 22.154 1.00 98.19 125 LEU A C 1
ATOM 1047 O O . LEU A 1 125 ? -10.409 4.763 23.245 1.00 98.19 125 LEU A O 1
ATOM 1051 N N . ASP A 1 126 ? -10.480 5.003 21.013 1.00 98.38 126 ASP A N 1
ATOM 1052 C CA . ASP A 1 126 ? -11.900 5.361 20.927 1.00 98.38 126 ASP A CA 1
ATOM 1053 C C . ASP A 1 126 ? -12.796 4.221 21.435 1.00 98.38 126 ASP A C 1
ATOM 1055 O O . ASP A 1 126 ? -13.725 4.452 22.209 1.00 98.38 126 ASP A O 1
ATOM 1059 N N . ASN A 1 127 ? -12.482 2.969 21.080 1.00 98.19 127 ASN A N 1
ATOM 1060 C CA . ASN A 1 127 ? -13.183 1.794 21.605 1.00 98.19 127 ASN A CA 1
ATOM 1061 C C . ASN A 1 127 ? -12.991 1.629 23.124 1.00 98.19 127 ASN A C 1
ATOM 1063 O O . ASN A 1 127 ? -13.946 1.321 23.839 1.00 98.19 127 ASN A O 1
ATOM 1067 N N . ALA A 1 128 ? -11.777 1.850 23.640 1.00 98.50 128 ALA A N 1
ATOM 1068 C CA . ALA A 1 128 ? -11.506 1.801 25.077 1.00 98.50 128 ALA A CA 1
ATOM 1069 C C . ALA A 1 128 ? -12.249 2.914 25.841 1.00 98.50 128 ALA A C 1
ATOM 1071 O O . ALA A 1 128 ? -12.843 2.651 26.889 1.00 98.50 128 ALA A O 1
ATOM 1072 N N . LEU A 1 129 ? -12.277 4.132 25.289 1.00 98.56 129 LEU A N 1
ATOM 1073 C CA . LEU A 1 129 ? -13.011 5.272 25.833 1.00 98.56 129 LEU A CA 1
ATOM 1074 C C . LEU A 1 129 ? -14.523 5.015 25.838 1.00 98.56 129 LEU A C 1
ATOM 1076 O O . LEU A 1 129 ? -15.166 5.215 26.866 1.00 98.56 129 LEU A O 1
ATOM 1080 N N . MET A 1 130 ? -15.079 4.515 24.731 1.00 98.31 130 MET A N 1
ATOM 1081 C CA . MET A 1 130 ? -16.492 4.144 24.611 1.00 98.31 130 MET A CA 1
ATOM 1082 C C . MET A 1 130 ? -16.880 3.074 25.644 1.00 98.31 130 MET A C 1
ATOM 1084 O O . MET A 1 130 ? -17.912 3.192 26.305 1.00 98.31 130 MET A O 1
ATOM 1088 N N . ASN A 1 131 ? -16.046 2.049 25.843 1.00 98.56 131 ASN A N 1
ATOM 1089 C CA . ASN A 1 131 ? -16.282 1.025 26.864 1.00 98.56 131 ASN A CA 1
ATOM 1090 C C . ASN A 1 131 ? -16.275 1.620 28.283 1.00 98.56 131 ASN A C 1
ATOM 1092 O O . ASN A 1 131 ? -17.227 1.408 29.032 1.00 98.56 131 ASN A O 1
ATOM 1096 N N . ALA A 1 132 ? -15.273 2.438 28.623 1.00 98.56 132 ALA A N 1
ATOM 1097 C CA . ALA A 1 132 ? -15.204 3.104 29.924 1.00 98.56 132 ALA A CA 1
ATOM 1098 C C . ALA A 1 132 ? -16.401 4.046 30.170 1.00 98.56 132 ALA A C 1
ATOM 1100 O O . ALA A 1 132 ? -16.951 4.075 31.270 1.00 98.56 132 ALA A O 1
ATOM 1101 N N . GLN A 1 133 ? -16.851 4.782 29.148 1.00 98.56 133 GLN A N 1
ATOM 1102 C CA . GLN A 1 133 ? -18.045 5.633 29.221 1.00 98.56 133 GLN A CA 1
ATOM 1103 C C . GLN A 1 133 ? -19.324 4.818 29.459 1.00 98.56 133 GLN A C 1
ATOM 1105 O O . GLN A 1 133 ? -20.157 5.213 30.278 1.00 98.56 133 GLN A O 1
ATOM 1110 N N . ASN A 1 134 ? -19.467 3.664 28.800 1.00 98.56 134 ASN A N 1
ATOM 1111 C CA . ASN A 1 134 ? -20.592 2.753 29.017 1.00 98.56 134 ASN A CA 1
ATOM 1112 C C . ASN A 1 134 ? -20.610 2.190 30.449 1.00 98.56 134 ASN A C 1
ATOM 1114 O O . ASN A 1 134 ? -21.672 2.146 31.073 1.00 98.56 134 ASN A O 1
ATOM 1118 N N . ASP A 1 135 ? -19.452 1.807 30.993 1.00 98.56 135 ASP A N 1
ATOM 1119 C CA . ASP A 1 135 ? -19.347 1.318 32.371 1.00 98.56 135 ASP A CA 1
ATOM 1120 C C . ASP A 1 135 ? -19.656 2.422 33.397 1.00 98.56 135 ASP A C 1
ATOM 1122 O O . ASP A 1 135 ? -20.409 2.183 34.344 1.00 98.56 135 ASP A O 1
ATOM 1126 N N . VAL A 1 136 ? -19.180 3.655 33.178 1.00 98.62 136 VAL A N 1
ATOM 1127 C CA . VAL A 1 136 ? -19.540 4.820 34.010 1.00 98.62 136 VAL A CA 1
ATOM 1128 C C . VAL A 1 136 ? -21.048 5.078 33.979 1.00 98.62 136 VAL A C 1
ATOM 1130 O O . VAL A 1 136 ? -21.666 5.162 35.039 1.00 98.62 136 VAL A O 1
ATOM 1133 N N . ALA A 1 137 ? -21.675 5.123 32.799 1.00 98.44 137 ALA A N 1
ATOM 1134 C CA . ALA A 1 137 ? -23.121 5.332 32.673 1.00 98.44 137 ALA A CA 1
ATOM 1135 C C . ALA A 1 137 ? -23.941 4.238 33.389 1.00 98.44 137 ALA A C 1
ATOM 1137 O O . ALA A 1 137 ? -24.999 4.501 33.972 1.00 98.44 137 ALA A O 1
ATOM 1138 N N . LYS A 1 138 ? -23.434 3.002 33.393 1.00 98.50 138 LYS A N 1
ATOM 1139 C CA . LYS A 1 138 ? -24.039 1.860 34.083 1.00 98.50 138 LYS A CA 1
ATOM 1140 C C . LYS A 1 138 ? -23.915 1.981 35.606 1.00 98.50 138 LYS A C 1
ATOM 1142 O O . LYS A 1 138 ? -24.920 1.829 36.305 1.00 98.50 138 LYS A O 1
ATOM 1147 N N . LEU A 1 139 ? -22.732 2.340 36.109 1.00 98.31 139 LEU A N 1
ATOM 1148 C CA . LEU A 1 139 ? -22.481 2.607 37.530 1.00 98.31 139 LEU A CA 1
ATOM 1149 C C . LEU A 1 139 ? -23.281 3.815 38.044 1.00 98.31 139 LEU A C 1
ATOM 1151 O O . LEU A 1 139 ? -23.836 3.753 39.140 1.00 98.31 139 LEU A O 1
ATOM 1155 N N . GLU A 1 140 ? -23.434 4.877 37.249 1.00 98.31 140 GLU A N 1
ATOM 1156 C CA . GLU A 1 140 ? -24.348 5.984 37.557 1.00 98.31 140 GLU A CA 1
ATOM 1157 C C . GLU A 1 140 ? -25.801 5.507 37.690 1.00 98.31 140 GLU A C 1
ATOM 1159 O O . GLU A 1 140 ? -26.518 5.919 38.605 1.00 98.31 140 GLU A O 1
ATOM 1164 N N . GLY A 1 141 ? -26.249 4.627 36.789 1.00 98.25 141 GLY A N 1
ATOM 1165 C CA . GLY A 1 141 ? -27.576 4.016 36.850 1.00 98.25 141 GLY A CA 1
ATOM 1166 C C . GLY A 1 141 ? -27.792 3.198 38.128 1.00 98.25 141 GLY A C 1
ATOM 1167 O O . GLY A 1 141 ? -28.860 3.271 38.741 1.00 98.25 141 GLY A O 1
ATOM 1168 N N . GLU A 1 142 ? -26.781 2.452 38.571 1.00 98.38 142 GLU A N 1
ATOM 1169 C C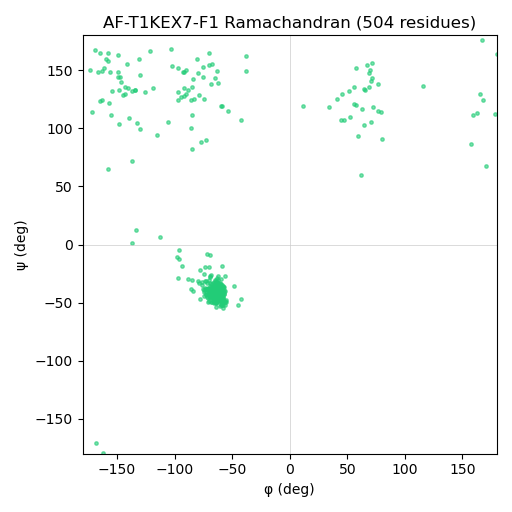A . GLU A 1 142 ? -26.806 1.711 39.837 1.00 98.38 142 GLU A CA 1
ATOM 1170 C C . GLU A 1 142 ? -26.766 2.631 41.063 1.00 98.38 142 GLU A C 1
ATOM 1172 O O . GLU A 1 142 ? -27.522 2.418 42.015 1.00 98.38 142 GLU A O 1
ATOM 1177 N N . LEU A 1 143 ? -25.962 3.697 41.033 1.00 98.31 143 LEU A N 1
ATOM 1178 C CA . LEU A 1 143 ? -25.897 4.697 42.098 1.00 98.31 143 LEU A CA 1
ATOM 1179 C C . LEU A 1 143 ? -27.248 5.405 42.285 1.00 98.31 143 LEU A C 1
ATOM 1181 O O . LEU A 1 143 ? -27.733 5.516 43.411 1.00 98.31 143 LEU A O 1
ATOM 1185 N N . ARG A 1 144 ? -27.918 5.797 41.191 1.00 98.50 144 ARG A N 1
ATOM 1186 C CA . ARG A 1 144 ? -29.275 6.379 41.232 1.00 98.50 144 ARG A CA 1
ATOM 1187 C C . ARG A 1 144 ? -30.288 5.429 41.883 1.00 98.50 144 ARG A C 1
ATOM 1189 O O . ARG A 1 144 ? -31.116 5.881 42.673 1.00 98.50 144 ARG A O 1
ATOM 1196 N N . LYS A 1 145 ? -30.202 4.118 41.610 1.00 98.44 145 LYS A N 1
ATOM 1197 C CA . LYS A 1 145 ? -31.037 3.096 42.273 1.00 98.44 145 LYS A CA 1
ATOM 1198 C C . LYS A 1 145 ? -30.731 3.007 43.771 1.00 98.44 145 LYS A C 1
ATOM 1200 O O . LYS A 1 145 ? -31.665 3.025 44.568 1.00 98.44 145 LYS A O 1
ATOM 1205 N N . LYS A 1 146 ? -29.452 2.965 44.169 1.00 97.88 146 LYS A N 1
ATOM 1206 C CA . LYS A 1 146 ? -29.040 2.934 45.588 1.00 97.88 146 LYS A CA 1
ATOM 1207 C C . LYS A 1 146 ? -29.561 4.150 46.364 1.00 97.88 146 LYS A C 1
ATOM 1209 O O . LYS A 1 146 ? -30.192 3.963 47.398 1.00 97.88 146 LYS A O 1
ATOM 1214 N N . ILE A 1 147 ? -29.428 5.359 45.811 1.00 97.94 147 ILE A N 1
ATOM 1215 C CA . ILE A 1 147 ? -29.965 6.600 46.404 1.00 97.94 147 ILE A CA 1
ATOM 1216 C C . ILE A 1 147 ? -31.498 6.536 46.571 1.00 97.94 147 ILE A C 1
ATOM 1218 O O . ILE A 1 147 ? -32.046 7.046 47.548 1.00 97.94 147 ILE A O 1
ATOM 1222 N N . ALA A 1 148 ? -32.224 5.903 45.643 1.00 98.19 148 ALA A N 1
ATOM 1223 C CA . ALA A 1 148 ? -33.671 5.715 45.781 1.00 98.19 148 ALA A CA 1
ATOM 1224 C C . ALA A 1 148 ? -34.034 4.732 46.914 1.00 98.19 148 ALA A C 1
ATOM 1226 O O . ALA A 1 148 ? -34.971 4.992 47.672 1.00 98.19 148 ALA A O 1
ATOM 1227 N N . PHE A 1 149 ? -33.277 3.640 47.076 1.00 98.25 149 PHE A N 1
ATOM 1228 C CA . PHE A 1 149 ? -33.444 2.720 48.207 1.00 98.25 149 PHE A CA 1
ATOM 1229 C C . PHE A 1 149 ? -33.102 3.378 49.550 1.00 98.25 149 PHE A C 1
ATOM 1231 O O . PHE A 1 149 ? -33.846 3.201 50.510 1.00 98.25 149 PHE A O 1
ATOM 1238 N N . GLU A 1 150 ? -32.050 4.191 49.610 1.00 98.19 150 GLU A N 1
ATOM 1239 C CA . GLU A 1 150 ? -31.660 4.958 50.799 1.00 98.19 150 GLU A CA 1
ATOM 1240 C C . GLU A 1 150 ? -32.752 5.954 51.230 1.00 98.19 150 GLU A C 1
ATOM 1242 O O . GLU A 1 150 ? -33.131 6.015 52.402 1.00 98.19 150 GLU A O 1
ATOM 1247 N N . LYS A 1 151 ? -33.362 6.670 50.275 1.00 98.25 151 LYS A N 1
ATOM 1248 C CA . LYS A 1 151 ? -34.534 7.529 50.535 1.00 98.25 151 LYS A CA 1
ATOM 1249 C C . LYS A 1 151 ? -35.738 6.741 51.062 1.00 98.25 151 LYS A C 1
ATOM 1251 O O . LYS A 1 151 ? -36.462 7.231 51.926 1.00 98.25 151 LYS A O 1
ATOM 1256 N N . LYS A 1 152 ? -35.951 5.511 50.583 1.00 98.31 152 LYS A N 1
ATOM 1257 C CA . LYS A 1 152 ? -37.004 4.626 51.106 1.00 98.31 152 LYS A CA 1
ATOM 1258 C C . LYS A 1 152 ? -36.678 4.143 52.525 1.00 98.31 152 LYS A C 1
ATOM 1260 O O . LYS A 1 152 ? -37.566 4.137 53.373 1.00 98.31 152 LYS A O 1
ATOM 1265 N N . ALA A 1 153 ? -35.424 3.784 52.796 1.00 98.19 153 ALA A N 1
ATOM 1266 C CA . ALA A 1 153 ? -34.966 3.348 54.113 1.00 98.19 153 ALA A CA 1
ATOM 1267 C C . ALA A 1 153 ? -35.091 4.467 55.160 1.00 98.19 153 ALA A C 1
ATOM 1269 O O . ALA A 1 153 ? -35.692 4.250 56.208 1.00 98.19 153 ALA A O 1
ATOM 1270 N N . THR A 1 154 ? -34.632 5.682 54.849 1.00 98.19 154 THR A N 1
ATOM 1271 C CA . THR A 1 154 ? -34.765 6.852 55.740 1.00 98.19 154 THR A CA 1
ATOM 1272 C C . THR A 1 154 ? -36.227 7.241 55.981 1.00 98.19 154 THR A C 1
ATOM 1274 O O . THR A 1 154 ? -36.596 7.572 57.107 1.00 98.19 154 THR A O 1
ATOM 1277 N N . HIS A 1 155 ? -37.102 7.135 54.972 1.00 98.38 155 HIS A N 1
ATOM 1278 C CA . HIS A 1 155 ? -38.545 7.325 55.158 1.00 98.38 155 HIS A CA 1
ATOM 1279 C C . HIS A 1 155 ? -39.152 6.294 56.129 1.00 98.38 155 HIS A C 1
ATOM 1281 O O . HIS A 1 155 ? -39.870 6.677 57.052 1.00 98.38 155 HIS A O 1
ATOM 1287 N N . LEU A 1 156 ? -38.825 5.006 55.970 1.00 98.06 156 LEU A N 1
ATOM 1288 C CA . LEU A 1 156 ? -39.283 3.943 56.874 1.00 98.06 156 LEU A CA 1
ATOM 1289 C C . LEU A 1 156 ? -38.723 4.109 58.296 1.00 98.06 156 LEU A C 1
ATOM 1291 O O . LEU A 1 156 ? -39.462 3.944 59.261 1.00 98.06 156 LEU A O 1
ATOM 1295 N N . GLN A 1 157 ? -37.456 4.499 58.436 1.00 98.12 157 GLN A N 1
ATOM 1296 C CA . GLN A 1 157 ? -36.816 4.754 59.729 1.00 98.12 157 GLN A CA 1
ATOM 1297 C C . GLN A 1 157 ? -37.477 5.926 60.474 1.00 98.12 157 GLN A C 1
ATOM 1299 O O . GLN A 1 157 ? -37.731 5.837 61.674 1.00 98.12 157 GLN A O 1
ATOM 1304 N N . ASN A 1 158 ? -37.838 6.998 59.760 1.00 97.94 158 ASN A N 1
ATOM 1305 C CA . ASN A 1 158 ? -38.604 8.110 60.327 1.00 97.94 158 ASN A CA 1
ATOM 1306 C C . ASN A 1 158 ? -40.031 7.690 60.724 1.00 97.94 158 ASN A C 1
ATOM 1308 O O . ASN A 1 158 ? -40.525 8.113 61.768 1.00 97.94 158 ASN A O 1
ATOM 1312 N N . ALA A 1 159 ? -40.690 6.838 59.929 1.00 97.88 159 ALA A N 1
ATOM 1313 C CA . ALA A 1 159 ? -42.009 6.301 60.265 1.00 97.88 159 ALA A CA 1
ATOM 1314 C C . ALA A 1 159 ? -41.970 5.418 61.527 1.00 97.88 159 ALA A C 1
ATOM 1316 O O . ALA A 1 159 ? -42.812 5.591 62.409 1.00 97.88 159 ALA A O 1
ATOM 1317 N N . LEU A 1 160 ? -40.964 4.544 61.655 1.00 97.44 160 LEU A N 1
ATOM 1318 C CA . LEU A 1 160 ? -40.728 3.739 62.859 1.00 97.44 160 LEU A CA 1
ATOM 1319 C C . LEU A 1 160 ? -40.513 4.627 64.087 1.00 97.44 160 LEU A C 1
ATOM 1321 O O . LEU A 1 160 ? -41.267 4.505 65.047 1.00 97.44 160 LEU A O 1
ATOM 1325 N N . ARG A 1 161 ? -39.597 5.602 64.022 1.00 97.88 161 ARG A N 1
ATOM 1326 C CA . ARG A 1 161 ? -39.335 6.542 65.127 1.00 97.88 161 ARG A CA 1
ATOM 1327 C C . ARG A 1 161 ? -40.584 7.318 65.565 1.00 97.88 161 ARG A C 1
ATOM 1329 O O . ARG A 1 161 ? -40.782 7.583 66.752 1.00 97.88 161 ARG A O 1
ATOM 1336 N N . ASN A 1 162 ? -41.452 7.678 64.618 1.00 97.44 162 ASN A N 1
ATOM 1337 C CA . ASN A 1 162 ? -42.729 8.318 64.929 1.00 97.44 162 ASN A CA 1
ATOM 1338 C C . ASN A 1 162 ? -43.658 7.371 65.707 1.00 97.44 162 ASN A C 1
ATOM 1340 O O . ASN A 1 162 ? -44.195 7.783 66.739 1.00 97.44 162 ASN A O 1
ATOM 1344 N N . ILE A 1 163 ? -43.799 6.116 65.262 1.00 96.75 163 ILE A N 1
ATOM 1345 C CA . ILE A 1 163 ? -44.603 5.077 65.929 1.00 96.75 163 ILE A CA 1
ATOM 1346 C C . ILE A 1 163 ? -44.037 4.747 67.318 1.00 96.75 163 ILE A C 1
ATOM 1348 O O . ILE A 1 163 ? -44.800 4.700 68.280 1.00 96.75 163 ILE A O 1
ATOM 1352 N N . GLU A 1 164 ? -42.719 4.602 67.457 1.00 97.06 164 GLU A N 1
ATOM 1353 C CA . GLU A 1 164 ? -42.029 4.406 68.739 1.00 97.06 164 GLU A CA 1
ATOM 1354 C C . GLU A 1 164 ? -42.359 5.539 69.717 1.00 97.06 164 GLU A C 1
ATOM 1356 O O . GLU A 1 164 ? -42.819 5.284 70.829 1.00 97.06 164 GLU A O 1
ATOM 1361 N N . SER A 1 165 ? -42.244 6.799 69.281 1.00 96.06 165 SER A N 1
ATOM 1362 C CA . SER A 1 165 ? -42.592 7.949 70.125 1.00 96.06 165 SER A CA 1
ATOM 1363 C C . SER A 1 165 ? -44.083 7.993 70.495 1.00 96.06 165 SER A C 1
ATOM 1365 O O . SER A 1 165 ? -44.450 8.496 71.557 1.00 96.06 165 SER A O 1
ATOM 1367 N N . ALA A 1 166 ? -44.976 7.513 69.623 1.00 96.19 166 ALA A N 1
ATOM 1368 C CA . ALA A 1 166 ? -46.409 7.438 69.905 1.00 96.19 166 ALA A CA 1
ATOM 1369 C C . ALA A 1 166 ? -46.710 6.340 70.938 1.00 96.19 166 ALA A C 1
ATOM 1371 O O . ALA A 1 166 ? -47.406 6.602 71.920 1.00 96.19 166 ALA A O 1
ATOM 1372 N N . SER A 1 167 ? -46.106 5.163 70.760 1.00 95.56 167 SER A N 1
ATOM 1373 C CA . SER A 1 167 ? -46.161 4.031 71.688 1.00 95.56 167 SER A CA 1
ATOM 1374 C C . SER A 1 167 ? -45.618 4.400 73.071 1.00 95.56 167 SER A C 1
ATOM 1376 O O . SER A 1 167 ? -46.253 4.113 74.085 1.00 95.56 167 SER A O 1
ATOM 1378 N N . GLU A 1 168 ? -44.504 5.136 73.145 1.00 96.75 168 GLU A N 1
ATOM 1379 C CA . GLU A 1 168 ? -43.954 5.589 74.424 1.00 96.75 168 GLU A CA 1
ATOM 1380 C C . GLU A 1 168 ? -44.912 6.551 75.148 1.00 96.75 168 GLU A C 1
ATOM 1382 O O . GLU A 1 168 ? -45.210 6.352 76.328 1.00 96.75 168 GLU A O 1
ATOM 1387 N N . ARG A 1 169 ? -45.473 7.548 74.444 1.00 96.50 169 ARG A N 1
ATOM 1388 C CA . ARG A 1 169 ? -46.485 8.460 75.016 1.00 96.50 169 ARG A CA 1
ATOM 1389 C C . ARG A 1 169 ? -47.728 7.705 75.500 1.00 96.50 169 ARG A C 1
ATOM 1391 O O . ARG A 1 169 ? -48.259 8.042 76.561 1.00 96.50 169 ARG A O 1
ATOM 1398 N N . GLN A 1 170 ? -48.171 6.684 74.762 1.00 95.44 170 GLN A N 1
ATOM 1399 C CA . GLN A 1 170 ? -49.271 5.811 75.173 1.00 95.44 170 GLN A CA 1
ATOM 1400 C C . GLN A 1 170 ? -48.903 5.020 76.436 1.00 95.44 170 GLN A C 1
ATOM 1402 O O . GLN A 1 170 ? -49.630 5.094 77.423 1.00 95.44 170 GLN A O 1
ATOM 1407 N N . SER A 1 171 ? -47.745 4.356 76.472 1.00 93.88 171 SER A N 1
ATOM 1408 C CA . SER A 1 171 ? -47.270 3.611 77.647 1.00 93.88 171 SER A CA 1
ATOM 1409 C C . SER A 1 171 ? -47.129 4.508 78.885 1.00 93.88 171 SER A C 1
ATOM 1411 O O . SER A 1 171 ? -47.518 4.125 79.989 1.00 93.88 171 SER A O 1
ATOM 1413 N N . GLN A 1 172 ? -46.641 5.742 78.722 1.00 94.69 172 GLN A N 1
ATOM 1414 C CA . GLN A 1 172 ? -46.584 6.740 79.795 1.00 94.69 172 GLN A CA 1
ATOM 1415 C C . GLN A 1 172 ? -47.982 7.193 80.261 1.00 94.69 172 GLN A C 1
ATOM 1417 O O . GLN A 1 172 ? -48.155 7.517 81.438 1.00 94.69 172 GLN A O 1
ATOM 1422 N N . MET A 1 173 ? -48.985 7.237 79.376 1.00 93.94 173 MET A N 1
ATOM 1423 C CA . MET A 1 173 ? -50.385 7.492 79.743 1.00 93.94 173 MET A CA 1
ATOM 1424 C C . MET A 1 173 ? -50.979 6.306 80.511 1.00 93.94 173 MET A C 1
ATOM 1426 O O . MET A 1 173 ? -51.510 6.490 81.603 1.00 93.94 173 MET A O 1
ATOM 1430 N N . GLU A 1 174 ? -50.814 5.086 80.000 1.00 94.12 174 GLU A N 1
ATOM 1431 C CA . GLU A 1 174 ? -51.281 3.853 80.640 1.00 94.12 174 GLU A CA 1
ATOM 1432 C C . GLU A 1 174 ? -50.649 3.636 82.018 1.00 94.12 174 GLU A C 1
ATOM 1434 O O . GLU A 1 174 ? -51.346 3.250 82.951 1.00 94.12 174 GLU A O 1
ATOM 1439 N N . LYS A 1 175 ? -49.351 3.925 82.190 1.00 95.19 175 LYS A N 1
ATOM 1440 C CA . LYS A 1 175 ? -48.687 3.903 83.506 1.00 95.19 175 LYS A CA 1
ATOM 1441 C C . LYS A 1 175 ? -49.321 4.898 84.477 1.00 95.19 175 LYS A C 1
ATOM 1443 O O . LYS A 1 175 ? -49.587 4.532 85.615 1.00 95.19 175 LYS A O 1
ATOM 1448 N N . ARG A 1 176 ? -49.620 6.129 84.043 1.00 95.38 176 ARG A N 1
ATOM 1449 C CA . ARG A 1 176 ? -50.297 7.127 84.894 1.00 95.38 176 ARG A CA 1
ATOM 1450 C C . ARG A 1 176 ? -51.700 6.675 85.306 1.00 95.38 176 ARG A C 1
ATOM 1452 O O . ARG A 1 176 ? -52.037 6.793 86.480 1.00 95.38 176 ARG A O 1
ATOM 1459 N N . VAL A 1 177 ? -52.480 6.111 84.381 1.00 93.88 177 VAL A N 1
ATOM 1460 C CA . VAL A 1 177 ? -53.819 5.564 84.675 1.00 93.88 177 VAL A CA 1
ATOM 1461 C C . VAL A 1 177 ? -53.730 4.349 85.605 1.00 93.88 177 VAL A C 1
ATOM 1463 O O . VAL A 1 177 ? -54.448 4.297 86.599 1.00 93.88 177 VAL A O 1
ATOM 1466 N N . ARG A 1 178 ? -52.811 3.409 85.347 1.00 95.31 178 ARG A N 1
ATOM 1467 C CA . ARG A 1 178 ? -52.588 2.233 86.203 1.00 95.31 178 ARG A CA 1
ATOM 1468 C C . ARG A 1 178 ? -52.196 2.636 87.622 1.00 95.31 178 ARG A C 1
ATOM 1470 O O . ARG A 1 178 ? -52.832 2.171 88.552 1.00 95.31 178 ARG A O 1
ATOM 1477 N N . ASN A 1 179 ? -51.234 3.543 87.795 1.00 92.00 179 ASN A N 1
ATOM 1478 C CA . ASN A 1 179 ? -50.813 4.013 89.120 1.00 92.00 179 ASN A CA 1
ATOM 1479 C C . ASN A 1 179 ? -51.967 4.679 89.895 1.00 92.00 179 ASN A C 1
ATOM 1481 O O . ASN A 1 179 ? -52.055 4.539 91.113 1.00 92.00 179 ASN A O 1
ATOM 1485 N N . HIS A 1 180 ? -52.858 5.394 89.199 1.00 94.12 180 HIS A N 1
ATOM 1486 C CA . HIS A 1 180 ? -54.051 5.992 89.801 1.00 94.12 180 HIS A CA 1
ATOM 1487 C C . HIS A 1 180 ? -55.047 4.918 90.269 1.00 94.12 180 HIS A C 1
ATOM 1489 O O . HIS A 1 180 ? -55.438 4.913 91.436 1.00 94.12 180 HIS A O 1
ATOM 1495 N N . LEU A 1 181 ? -55.371 3.956 89.397 1.00 91.75 181 LEU A N 1
ATOM 1496 C CA . LEU A 1 181 ? -56.243 2.825 89.726 1.00 91.75 181 LEU A CA 1
ATOM 1497 C C . LEU A 1 181 ? -55.635 1.902 90.791 1.00 91.75 181 LEU A C 1
ATOM 1499 O O . LEU A 1 181 ? -56.362 1.362 91.610 1.00 91.75 181 LEU A O 1
ATOM 1503 N N . GLU A 1 182 ? -54.315 1.726 90.839 1.00 92.06 182 GLU A N 1
ATOM 1504 C CA . GLU A 1 182 ? -53.638 0.962 91.893 1.00 92.06 182 GLU A CA 1
ATOM 1505 C C . GLU A 1 182 ? -53.689 1.684 93.242 1.00 92.06 182 GLU A C 1
ATOM 1507 O O . GLU A 1 182 ? -53.847 1.030 94.270 1.00 92.06 182 GLU A O 1
ATOM 1512 N N . ALA A 1 183 ? -53.603 3.017 93.275 1.00 87.88 183 ALA A N 1
ATOM 1513 C CA . ALA A 1 183 ? -53.815 3.780 94.504 1.00 87.88 183 ALA A CA 1
ATOM 1514 C C . ALA A 1 183 ? -55.264 3.632 95.012 1.00 87.88 183 ALA A C 1
ATOM 1516 O O . ALA A 1 183 ? -55.480 3.407 96.205 1.00 87.88 183 ALA A O 1
ATOM 1517 N N . GLU A 1 184 ? -56.243 3.676 94.105 1.00 89.00 184 GLU A N 1
ATOM 1518 C CA . GLU A 1 184 ? -57.659 3.442 94.406 1.00 89.00 184 GLU A CA 1
ATOM 1519 C C . GLU A 1 184 ? -57.918 1.994 94.862 1.00 89.00 184 GLU A C 1
ATOM 1521 O O . GLU A 1 184 ? -58.464 1.773 95.941 1.00 89.00 184 GLU A O 1
ATOM 1526 N N . ILE A 1 185 ? -57.432 0.991 94.126 1.00 85.31 185 ILE A N 1
ATOM 1527 C CA . ILE A 1 185 ? -57.543 -0.432 94.481 1.00 85.31 185 ILE A CA 1
ATOM 1528 C C . ILE A 1 185 ? -56.822 -0.733 95.794 1.00 85.31 185 ILE A C 1
ATOM 1530 O O . ILE A 1 185 ? -57.326 -1.534 96.569 1.00 85.31 185 ILE A O 1
ATOM 1534 N N . ASN A 1 186 ? -55.685 -0.108 96.107 1.00 83.69 186 ASN A N 1
ATOM 1535 C CA . ASN A 1 186 ? -55.039 -0.279 97.412 1.00 83.69 186 ASN A CA 1
ATOM 1536 C C . ASN A 1 186 ? -55.842 0.377 98.547 1.00 83.69 186 ASN A C 1
ATOM 1538 O O . ASN A 1 186 ? -55.844 -0.141 99.666 1.00 83.69 186 ASN A O 1
ATOM 1542 N N . SER A 1 187 ? -56.573 1.461 98.267 1.00 77.81 187 SER A N 1
ATOM 1543 C CA . SER A 1 187 ? -57.570 2.021 99.188 1.00 77.81 187 SER A CA 1
ATOM 1544 C C . SER A 1 187 ? -58.728 1.038 99.417 1.00 77.81 187 SER A C 1
ATOM 1546 O O . SER A 1 187 ? -59.068 0.745 100.561 1.00 77.81 187 SER A O 1
ATOM 1548 N N . LEU A 1 188 ? -59.264 0.436 98.349 1.00 78.19 188 LEU A N 1
ATOM 1549 C CA . LEU A 1 188 ? -60.359 -0.544 98.399 1.00 78.19 188 LEU A CA 1
ATOM 1550 C C . LEU A 1 188 ? -59.931 -1.914 98.965 1.00 78.19 188 LEU A C 1
ATOM 1552 O O . LEU A 1 188 ? -60.696 -2.565 99.663 1.00 78.19 188 LEU A O 1
ATOM 1556 N N . ARG A 1 189 ? -58.692 -2.370 98.749 1.00 75.81 189 ARG A N 1
ATOM 1557 C CA . ARG A 1 189 ? -58.164 -3.629 99.314 1.00 75.81 189 ARG A CA 1
ATOM 1558 C C . ARG A 1 189 ? -57.871 -3.516 100.803 1.00 75.81 189 ARG A C 1
ATOM 1560 O O . ARG A 1 189 ? -58.101 -4.481 101.526 1.00 75.81 189 ARG A O 1
ATOM 1567 N N . LYS A 1 190 ? -57.481 -2.330 101.287 1.00 67.94 190 LYS A N 1
ATOM 1568 C CA . LYS A 1 190 ? -57.516 -2.014 102.726 1.00 67.94 190 LYS A CA 1
ATOM 1569 C C . LYS A 1 190 ? -58.930 -2.130 103.321 1.00 67.94 190 LYS A C 1
ATOM 1571 O O . LYS A 1 190 ? -59.039 -2.268 104.533 1.00 67.94 190 LYS A O 1
ATOM 1576 N N . GLN A 1 191 ? -59.983 -2.120 102.497 1.00 58.16 191 GLN A N 1
ATOM 1577 C CA . GLN A 1 191 ? -61.377 -2.337 102.907 1.00 58.16 191 GLN A CA 1
ATOM 1578 C C . GLN A 1 191 ? -61.875 -3.788 102.688 1.00 58.16 191 GLN A C 1
ATOM 1580 O O . GLN A 1 191 ? -62.950 -4.112 103.183 1.00 58.16 191 GLN A O 1
ATOM 1585 N N . LEU A 1 192 ? -61.141 -4.668 101.978 1.00 52.41 192 LEU A N 1
ATOM 1586 C CA . LEU A 1 192 ? -61.685 -5.939 101.439 1.00 52.41 192 LEU A CA 1
ATOM 1587 C C . LEU A 1 192 ? -60.823 -7.205 101.670 1.00 52.41 192 LEU A C 1
ATOM 1589 O O . LEU A 1 192 ? -61.041 -8.229 101.028 1.00 52.41 192 LEU A O 1
ATOM 1593 N N . ASN A 1 193 ? -59.800 -7.178 102.524 1.00 40.78 193 ASN A N 1
ATOM 1594 C CA . ASN A 1 193 ? -58.844 -8.293 102.607 1.00 40.78 193 ASN A CA 1
ATOM 1595 C C . ASN A 1 193 ? -59.424 -9.562 103.296 1.00 40.78 193 ASN A C 1
ATOM 1597 O O . ASN A 1 193 ? -59.275 -9.722 104.507 1.00 40.78 193 ASN A O 1
ATOM 1601 N N . GLY A 1 194 ? -60.041 -10.484 102.534 1.00 31.39 194 GLY A N 1
ATOM 1602 C CA . GLY A 1 194 ? -60.510 -11.789 103.037 1.00 31.39 194 GLY A CA 1
ATOM 1603 C C . GLY A 1 194 ? -61.028 -12.797 101.984 1.00 31.39 194 GLY A C 1
ATOM 1604 O O . GLY A 1 194 ? -62.110 -12.610 101.439 1.00 31.39 194 GLY A O 1
ATOM 1605 N N . SER A 1 195 ? -60.315 -13.929 101.818 1.00 29.53 195 SER A N 1
ATOM 1606 C CA . SER A 1 195 ? -60.652 -15.155 101.029 1.00 29.53 195 SER A CA 1
ATOM 1607 C C . SER A 1 195 ? -60.732 -15.037 99.480 1.00 29.53 195 SER A C 1
ATOM 1609 O O . SER A 1 195 ? -60.965 -13.957 98.955 1.00 29.53 195 SER A O 1
ATOM 1611 N N . GLY A 1 196 ? -60.534 -16.094 98.665 1.00 32.72 196 GLY A N 1
ATOM 1612 C CA . GLY A 1 196 ? -60.009 -17.445 98.965 1.00 32.72 196 GLY A CA 1
ATOM 1613 C C . GLY A 1 196 ? -60.382 -18.588 97.978 1.00 32.72 196 GLY A C 1
ATOM 1614 O O . GLY A 1 196 ? -61.309 -19.320 98.274 1.00 32.72 196 GLY A O 1
ATOM 1615 N N . GLN A 1 197 ? -59.598 -18.770 96.896 1.00 35.50 197 GLN A N 1
ATOM 1616 C CA . GLN A 1 197 ? -59.083 -20.044 96.295 1.00 35.50 197 GLN A CA 1
ATOM 1617 C C . GLN A 1 197 ? -59.976 -21.243 95.793 1.00 35.50 197 GLN A C 1
ATOM 1619 O O . GLN A 1 197 ? -60.991 -21.573 96.387 1.00 35.50 197 GLN A O 1
ATOM 1624 N N . MET A 1 198 ? -59.432 -21.991 94.794 1.00 38.47 198 MET A N 1
ATOM 1625 C CA . MET A 1 198 ? -59.691 -23.412 94.365 1.00 38.47 198 MET A CA 1
ATOM 1626 C C . MET A 1 198 ? -61.029 -23.769 93.652 1.00 38.47 198 MET A C 1
ATOM 1628 O O . MET A 1 198 ? -62.020 -23.083 93.860 1.00 38.47 198 MET A O 1
ATOM 1632 N N . SER A 1 199 ? -61.196 -24.834 92.830 1.00 42.09 199 SER A N 1
ATOM 1633 C CA . SER A 1 199 ? -60.335 -25.765 92.024 1.00 42.09 199 SER A CA 1
ATOM 1634 C C . SER A 1 199 ? -61.247 -26.684 91.161 1.00 42.09 199 SER A C 1
ATOM 1636 O O . SER A 1 199 ? -62.341 -26.986 91.637 1.00 42.09 199 SER A O 1
ATOM 1638 N N . ASP A 1 200 ? -60.855 -27.175 89.967 1.00 41.47 200 ASP A N 1
ATOM 1639 C CA . ASP A 1 200 ? -61.739 -28.029 89.120 1.00 41.47 200 ASP A CA 1
ATOM 1640 C C . ASP A 1 200 ? -61.014 -28.937 88.085 1.00 41.47 200 ASP A C 1
ATOM 1642 O O . ASP A 1 200 ? -61.169 -28.808 86.867 1.00 41.47 200 ASP A O 1
ATOM 1646 N N . ASP A 1 201 ? -60.234 -29.897 88.579 1.00 51.97 201 ASP A N 1
ATOM 1647 C CA . ASP A 1 201 ? -59.310 -30.732 87.787 1.00 51.97 201 ASP A CA 1
ATOM 1648 C C . ASP A 1 201 ? -60.012 -31.783 86.887 1.00 51.97 201 ASP A C 1
ATOM 1650 O O . ASP A 1 201 ? -59.384 -32.464 86.076 1.00 51.97 201 ASP A O 1
ATOM 1654 N N . LYS A 1 202 ? -61.337 -31.968 87.003 1.00 51.44 202 LYS A N 1
ATOM 1655 C CA . LYS A 1 202 ? -62.051 -33.022 86.249 1.00 51.44 202 LYS A CA 1
ATOM 1656 C C . LYS A 1 202 ? -62.456 -32.585 84.840 1.00 51.44 202 LYS A C 1
ATOM 1658 O O . LYS A 1 202 ? -62.478 -33.414 83.931 1.00 51.44 202 LYS A O 1
ATOM 1663 N N . LYS A 1 203 ? -62.720 -31.288 84.642 1.00 61.75 203 LYS A N 1
ATOM 1664 C CA . LYS A 1 203 ? -62.898 -30.692 83.303 1.00 61.75 203 LYS A CA 1
ATOM 1665 C C . LYS A 1 203 ? -61.591 -30.672 82.512 1.00 61.75 203 LYS A C 1
ATOM 1667 O O . LYS A 1 203 ? -61.625 -30.699 81.286 1.00 61.75 203 LYS A O 1
ATOM 1672 N N . GLU A 1 204 ? -60.454 -30.647 83.204 1.00 64.69 204 GLU A N 1
ATOM 1673 C CA . GLU A 1 204 ? -59.120 -30.586 82.608 1.00 64.69 204 GLU A CA 1
ATOM 1674 C C . GLU A 1 204 ? -58.834 -31.804 81.716 1.00 64.69 204 GLU A C 1
ATOM 1676 O O . GLU A 1 204 ? -58.444 -31.643 80.565 1.00 64.69 204 GLU A O 1
ATOM 1681 N N . ILE A 1 205 ? -59.152 -33.019 82.177 1.00 64.56 205 ILE A N 1
ATOM 1682 C CA . ILE A 1 205 ? -58.933 -34.265 81.416 1.00 64.56 205 ILE A CA 1
ATOM 1683 C C . ILE A 1 205 ? -59.780 -34.323 80.131 1.00 64.56 205 ILE A C 1
ATOM 1685 O O . ILE A 1 205 ? -59.329 -34.827 79.099 1.00 64.56 205 ILE A O 1
ATOM 1689 N N . GLU A 1 206 ? -61.013 -33.817 80.171 1.00 68.81 206 GLU A N 1
ATOM 1690 C CA . GLU A 1 206 ? -61.907 -33.803 79.007 1.00 68.81 206 GLU A CA 1
ATOM 1691 C C . GLU A 1 206 ? -61.544 -32.668 78.032 1.00 68.81 206 GLU A C 1
ATOM 1693 O O . GLU A 1 206 ? -61.565 -32.862 76.815 1.00 68.81 206 GLU A O 1
ATOM 1698 N N . CYS A 1 207 ? -61.066 -31.535 78.561 1.00 74.81 207 CYS A N 1
ATOM 1699 C CA . CYS A 1 207 ? -60.409 -30.477 77.795 1.00 74.81 207 CYS A CA 1
ATOM 1700 C C . CYS A 1 207 ? -59.160 -31.001 77.059 1.00 74.81 207 CYS A C 1
ATOM 1702 O O . CYS A 1 207 ? -59.039 -30.793 75.855 1.00 74.81 207 CYS A O 1
ATOM 1704 N N . MET A 1 208 ? -58.287 -31.762 77.733 1.00 78.69 208 MET A N 1
ATOM 1705 C CA . MET A 1 208 ? -57.057 -32.324 77.151 1.00 78.69 208 MET A CA 1
ATOM 1706 C C . MET A 1 208 ? -57.303 -33.265 75.963 1.00 78.69 208 MET A C 1
ATOM 1708 O O . MET A 1 208 ? -56.499 -33.308 75.036 1.00 78.69 208 MET A O 1
ATOM 1712 N N . LYS A 1 209 ? -58.408 -34.022 75.953 1.00 81.31 209 LYS A N 1
ATOM 1713 C CA . LYS A 1 209 ? -58.771 -34.845 74.784 1.00 81.31 209 LYS A CA 1
ATOM 1714 C C . LYS A 1 209 ? -59.229 -33.993 73.605 1.00 81.31 209 LYS A C 1
ATOM 1716 O O . LYS A 1 209 ? -58.907 -34.308 72.463 1.00 81.31 209 LYS A O 1
ATOM 1721 N N . LYS A 1 210 ? -59.975 -32.920 73.881 1.00 85.19 210 LYS A N 1
ATOM 1722 C CA . LYS A 1 210 ? -60.441 -31.996 72.848 1.00 85.19 210 LYS A CA 1
ATOM 1723 C C . LYS A 1 210 ? -59.272 -31.233 72.224 1.00 85.19 210 LYS A C 1
ATOM 1725 O O . LYS A 1 210 ? -59.188 -31.180 71.003 1.00 85.19 210 LYS A O 1
ATOM 1730 N N . THR A 1 211 ? -58.342 -30.726 73.036 1.00 88.00 211 THR A N 1
ATOM 1731 C CA . THR A 1 211 ? -57.142 -30.050 72.523 1.00 88.00 211 THR A CA 1
ATOM 1732 C C . THR A 1 211 ? -56.253 -30.996 71.719 1.00 88.00 211 THR A C 1
ATOM 1734 O O . THR A 1 211 ? -55.687 -30.571 70.721 1.00 88.00 211 THR A O 1
ATOM 1737 N N . LEU A 1 212 ? -56.165 -32.283 72.080 1.00 85.12 212 LEU A N 1
ATOM 1738 C CA . LEU A 1 212 ? -55.413 -33.269 71.298 1.00 85.12 212 LEU A CA 1
ATOM 1739 C C . LEU A 1 212 ? -55.997 -33.469 69.887 1.00 85.12 212 LEU A C 1
ATOM 1741 O O . LEU A 1 212 ? -55.240 -33.424 68.923 1.00 85.12 212 LEU A O 1
ATOM 1745 N N . LEU A 1 213 ? -57.323 -33.577 69.745 1.00 88.06 213 LEU A N 1
ATOM 1746 C CA . LEU A 1 213 ? -57.983 -33.618 68.428 1.00 88.06 213 LEU A CA 1
ATOM 1747 C C . LEU A 1 213 ? -57.800 -32.307 67.642 1.00 88.06 213 LEU A C 1
ATOM 1749 O O . LEU A 1 213 ? -57.542 -32.336 66.442 1.00 88.06 213 LEU A O 1
ATOM 1753 N N . GLU A 1 214 ? -57.880 -31.156 68.317 1.00 90.88 214 GLU A N 1
ATOM 1754 C CA . GLU A 1 214 ? -57.599 -29.844 67.713 1.00 90.88 214 GLU A CA 1
ATOM 1755 C C . GLU A 1 214 ? -56.137 -29.743 67.227 1.00 90.88 214 GLU A C 1
ATOM 1757 O O . GLU A 1 214 ? -55.876 -29.111 66.203 1.00 90.88 214 GLU A O 1
ATOM 1762 N N . TYR A 1 215 ? -55.181 -30.389 67.909 1.00 93.81 215 TYR A N 1
ATOM 1763 C CA . TYR A 1 215 ? -53.790 -30.496 67.454 1.00 93.81 215 TYR A CA 1
ATOM 1764 C C . TYR A 1 215 ? -53.618 -31.480 66.288 1.00 93.81 215 TYR A C 1
ATOM 1766 O O . TYR A 1 215 ? -52.842 -31.181 65.384 1.00 93.81 215 TYR A O 1
ATOM 1774 N N . GLU A 1 216 ? -54.333 -32.606 66.255 1.00 93.00 216 GLU A N 1
ATOM 1775 C CA . GLU A 1 216 ? -54.312 -33.541 65.117 1.00 93.00 216 GLU A CA 1
ATOM 1776 C C . GLU A 1 216 ? -54.862 -32.885 63.838 1.00 93.00 216 GLU A C 1
ATOM 1778 O O . GLU A 1 216 ? -54.219 -32.936 62.788 1.00 93.00 216 GLU A O 1
ATOM 1783 N N . GLU A 1 217 ? -55.986 -32.165 63.931 1.00 93.12 217 GLU A N 1
ATOM 1784 C CA . GLU A 1 217 ? -56.517 -31.356 62.823 1.00 93.12 217 GLU A CA 1
ATOM 1785 C C . GLU A 1 217 ? -55.517 -30.263 62.402 1.00 93.12 217 GLU A C 1
ATOM 1787 O O . GLU A 1 217 ? -55.251 -30.074 61.211 1.00 93.12 217 GLU A O 1
ATOM 1792 N N . LYS A 1 218 ? -54.882 -29.587 63.375 1.00 96.44 218 LYS A N 1
ATOM 1793 C CA . LYS A 1 218 ? -53.829 -28.593 63.116 1.00 96.44 218 LYS A CA 1
ATOM 1794 C C . LYS A 1 218 ? -52.662 -29.193 62.328 1.00 96.44 218 LYS A C 1
ATOM 1796 O O . LYS A 1 218 ? -52.228 -28.573 61.359 1.00 96.44 218 LYS A O 1
ATOM 1801 N N . ILE A 1 219 ? -52.173 -30.373 62.714 1.00 94.62 219 ILE A N 1
ATOM 1802 C CA . ILE A 1 219 ? -51.070 -31.070 62.035 1.00 94.62 219 ILE A CA 1
ATOM 1803 C C . ILE A 1 219 ? -51.438 -31.323 60.571 1.00 94.62 219 ILE A C 1
ATOM 1805 O O . ILE A 1 219 ? -50.702 -30.887 59.691 1.00 94.62 219 ILE A O 1
ATOM 1809 N N . ILE A 1 220 ? -52.622 -31.881 60.302 1.00 96.56 220 ILE A N 1
ATOM 1810 C CA . ILE A 1 220 ? -53.093 -32.139 58.932 1.00 96.56 220 ILE A CA 1
ATOM 1811 C C . ILE A 1 220 ? -53.177 -30.839 58.114 1.00 96.56 220 ILE A C 1
ATOM 1813 O O . ILE A 1 220 ? -52.790 -30.813 56.943 1.00 96.56 220 ILE A O 1
ATOM 1817 N N . THR A 1 221 ? -53.650 -29.727 58.693 1.00 95.69 221 THR A N 1
ATOM 1818 C CA . THR A 1 221 ? -53.659 -28.438 57.968 1.00 95.69 221 THR A CA 1
ATOM 1819 C C . THR A 1 221 ? -52.248 -27.935 57.651 1.00 95.69 221 THR A C 1
ATOM 1821 O O . THR A 1 221 ? -52.008 -27.483 56.532 1.00 95.69 221 THR A O 1
ATOM 1824 N N . LEU A 1 222 ? -51.301 -28.076 58.584 1.00 95.56 222 LEU A N 1
ATOM 1825 C CA . LEU A 1 222 ? -49.907 -27.668 58.398 1.00 95.56 222 LEU A CA 1
ATOM 1826 C C . LEU A 1 222 ? -49.182 -28.539 57.363 1.00 95.56 222 LEU A C 1
ATOM 1828 O O . LEU A 1 222 ? -48.450 -28.002 56.538 1.00 95.56 222 LEU A O 1
ATOM 1832 N N . GLU A 1 223 ? -49.418 -29.851 57.339 1.00 94.19 223 GLU A N 1
ATOM 1833 C CA . GLU A 1 223 ? -48.870 -30.765 56.325 1.00 94.19 223 GLU A CA 1
ATOM 1834 C C . GLU A 1 223 ? -49.353 -30.402 54.910 1.00 94.19 223 GLU A C 1
ATOM 1836 O O . GLU A 1 223 ? -48.558 -30.334 53.970 1.00 94.19 223 GLU A O 1
ATOM 1841 N N . ASN A 1 224 ? -50.641 -30.071 54.761 1.00 95.25 224 ASN A N 1
ATOM 1842 C CA . ASN A 1 224 ? -51.196 -29.580 53.496 1.00 95.25 224 ASN A CA 1
ATOM 1843 C C . ASN A 1 224 ? -50.616 -28.213 53.086 1.00 95.25 224 ASN A C 1
ATOM 1845 O O . ASN A 1 224 ? -50.399 -27.959 51.897 1.00 95.25 224 ASN A O 1
ATOM 1849 N N . GLU A 1 225 ? -50.351 -27.320 54.044 1.00 96.75 225 GLU A N 1
ATOM 1850 C CA . GLU A 1 225 ? -49.664 -26.054 53.776 1.00 96.75 225 GLU A CA 1
ATOM 1851 C C . GLU A 1 225 ? -48.208 -26.274 53.346 1.00 96.75 225 GLU A C 1
ATOM 1853 O O . GLU A 1 225 ? -47.781 -25.651 52.373 1.00 96.75 225 GLU A O 1
ATOM 1858 N N . VAL A 1 226 ? -47.472 -27.187 53.990 1.00 95.19 226 VAL A N 1
ATOM 1859 C CA . VAL A 1 226 ? -46.102 -27.563 53.603 1.00 95.19 226 VAL A CA 1
ATOM 1860 C C . VAL A 1 226 ? -46.074 -28.082 52.167 1.00 95.19 226 VAL A C 1
ATOM 1862 O O . VAL A 1 226 ? -45.399 -27.475 51.339 1.00 95.19 226 VAL A O 1
ATOM 1865 N N . ALA A 1 227 ? -46.882 -29.089 51.820 1.00 94.56 227 ALA A N 1
ATOM 1866 C CA . ALA A 1 227 ? -46.923 -29.643 50.461 1.00 94.56 227 ALA A CA 1
ATOM 1867 C C . ALA A 1 227 ? -47.267 -28.580 49.392 1.00 94.56 227 ALA A C 1
ATOM 1869 O O . ALA A 1 227 ? -46.705 -28.554 48.293 1.00 94.56 227 ALA A O 1
ATOM 1870 N N . LYS A 1 228 ? -48.160 -27.639 49.726 1.00 97.38 228 LYS A N 1
ATOM 1871 C CA . LYS A 1 228 ? -48.516 -26.498 48.868 1.00 97.38 228 LYS A CA 1
ATOM 1872 C C . LYS A 1 228 ? -47.362 -25.506 48.688 1.00 97.38 228 LYS A C 1
ATOM 1874 O O . LYS A 1 228 ? -47.216 -24.940 47.602 1.00 97.38 228 LYS A O 1
ATOM 1879 N N . TRP A 1 229 ? -46.564 -25.259 49.725 1.00 96.56 229 TRP A N 1
ATOM 1880 C CA . TRP A 1 229 ? -45.388 -24.390 49.642 1.00 96.56 229 TRP A CA 1
ATOM 1881 C C . TRP A 1 229 ? -44.202 -25.072 48.953 1.00 96.56 229 TRP A C 1
ATOM 1883 O O . TRP A 1 229 ? -43.515 -24.408 48.182 1.00 96.56 229 TRP A O 1
ATOM 1893 N N . GLU A 1 230 ? -44.012 -26.380 49.132 1.00 94.81 230 GLU A N 1
ATOM 1894 C CA . GLU A 1 230 ? -43.022 -27.184 48.403 1.00 94.81 230 GLU A CA 1
ATOM 1895 C C . GLU A 1 230 ? -43.297 -27.181 46.894 1.00 94.81 230 GLU A C 1
ATOM 1897 O O . GLU A 1 230 ? -42.397 -26.889 46.105 1.00 94.81 230 GLU A O 1
ATOM 1902 N N . GLY A 1 231 ? -44.553 -27.403 46.484 1.00 94.56 231 GLY A N 1
ATOM 1903 C CA . GLY A 1 231 ? -44.959 -27.318 45.077 1.00 94.56 231 GLY A CA 1
ATOM 1904 C C . GLY A 1 231 ? -44.685 -25.938 44.467 1.00 94.56 231 GLY A C 1
ATOM 1905 O O . GLY A 1 231 ? -44.072 -25.839 43.404 1.00 94.56 231 GLY A O 1
ATOM 1906 N N . LYS A 1 232 ? -45.050 -24.861 45.178 1.00 96.31 232 LYS A N 1
ATOM 1907 C CA . LYS A 1 232 ? -44.745 -23.480 44.760 1.00 96.31 232 LYS A CA 1
ATOM 1908 C C . LYS A 1 232 ? -43.248 -23.194 44.680 1.00 96.31 232 LYS A C 1
ATOM 1910 O O . LYS A 1 232 ? -42.810 -22.525 43.750 1.00 96.31 232 LYS A O 1
ATOM 1915 N N . TYR A 1 233 ? -42.466 -23.677 45.643 1.00 97.06 233 TYR A N 1
ATOM 1916 C CA . TYR A 1 233 ? -41.015 -23.514 45.647 1.00 97.06 233 TYR A CA 1
ATOM 1917 C C . TYR A 1 233 ? -40.375 -24.220 44.446 1.00 97.06 233 TYR A C 1
ATOM 1919 O O . TYR A 1 233 ? -39.492 -23.655 43.803 1.00 97.06 233 TYR A O 1
ATOM 1927 N N . PHE A 1 234 ? -40.844 -25.423 44.102 1.00 96.81 234 PHE A N 1
ATOM 1928 C CA . PHE A 1 234 ? -40.373 -26.146 42.923 1.00 96.81 234 PHE A CA 1
ATOM 1929 C C . PHE A 1 234 ? -40.721 -25.410 41.620 1.00 96.81 234 PHE A C 1
ATOM 1931 O O . PHE A 1 234 ? -39.855 -25.234 40.759 1.00 96.81 234 PHE A O 1
ATOM 1938 N N . GLU A 1 235 ? -41.958 -24.926 41.487 1.00 96.00 235 GLU A N 1
ATOM 1939 C CA . GLU A 1 235 ? -42.408 -24.143 40.330 1.00 96.00 235 GLU A CA 1
ATOM 1940 C C . GLU A 1 235 ? -41.591 -22.846 40.176 1.00 96.00 235 GLU A C 1
ATOM 1942 O O . GLU A 1 235 ? -41.054 -22.572 39.101 1.00 96.00 235 GLU A O 1
ATOM 1947 N N . GLU A 1 236 ? -41.385 -22.097 41.265 1.00 94.69 236 GLU A N 1
ATOM 1948 C CA . GLU A 1 236 ? -40.572 -20.876 41.265 1.00 94.69 236 GLU A CA 1
ATOM 1949 C C . GLU A 1 236 ? -39.084 -21.156 40.979 1.00 94.69 236 GLU A C 1
ATOM 1951 O O . GLU A 1 236 ? -38.446 -20.415 40.230 1.00 94.69 236 GLU A O 1
ATOM 1956 N N . SER A 1 237 ? -38.523 -22.242 41.519 1.00 89.88 237 SER A N 1
ATOM 1957 C CA . SER A 1 237 ? -37.153 -22.685 41.224 1.00 89.88 237 SER A CA 1
ATOM 1958 C C . SER A 1 237 ? -36.976 -23.008 39.735 1.00 89.88 237 SER A C 1
ATOM 1960 O O . SER A 1 237 ? -36.015 -22.562 39.102 1.00 89.88 237 SER A O 1
ATOM 1962 N N . THR A 1 238 ? -37.956 -23.700 39.144 1.00 96.06 238 THR A N 1
ATOM 1963 C CA . THR A 1 238 ? -37.971 -24.041 37.714 1.00 96.06 238 THR A CA 1
ATOM 1964 C C . THR A 1 238 ? -38.075 -22.783 36.846 1.00 96.06 238 THR A C 1
ATOM 1966 O O . THR A 1 238 ? -37.298 -22.621 35.904 1.00 96.06 238 THR A O 1
ATOM 1969 N N . MET A 1 239 ? -38.966 -21.849 37.199 1.00 93.31 239 MET A N 1
ATOM 1970 C CA . MET A 1 239 ? -39.111 -20.559 36.515 1.00 93.31 239 MET A CA 1
ATOM 1971 C C . MET A 1 239 ? -37.825 -19.728 36.563 1.00 93.31 239 MET A C 1
ATOM 1973 O O . MET A 1 239 ? -37.348 -19.292 35.517 1.00 93.31 239 MET A O 1
ATOM 1977 N N . ARG A 1 240 ? -37.196 -19.584 37.737 1.00 95.94 240 ARG A N 1
ATOM 1978 C CA . ARG A 1 240 ? -35.906 -18.881 37.871 1.00 95.94 240 ARG A CA 1
ATOM 1979 C C . ARG A 1 240 ? -34.807 -19.532 37.028 1.00 95.94 240 ARG A C 1
ATOM 1981 O O . ARG A 1 240 ? -33.980 -18.825 36.460 1.00 95.94 240 ARG A O 1
ATOM 1988 N N . HIS A 1 241 ? -34.787 -20.862 36.914 1.00 93.44 241 HIS A N 1
ATOM 1989 C CA . HIS A 1 241 ? -33.815 -21.555 36.066 1.00 93.44 241 HIS A CA 1
ATOM 1990 C C . HIS A 1 241 ? -34.047 -21.273 34.569 1.00 93.44 241 HIS A C 1
ATOM 1992 O O . HIS A 1 241 ? -33.092 -21.009 33.836 1.00 93.44 241 HIS A O 1
ATOM 1998 N N . ILE A 1 242 ? -35.308 -21.242 34.123 1.00 92.38 242 ILE A N 1
ATOM 1999 C CA . ILE A 1 242 ? -35.683 -20.841 32.756 1.00 92.38 242 ILE A CA 1
ATOM 2000 C C . ILE A 1 242 ? -35.279 -19.383 32.487 1.00 92.38 242 ILE A C 1
ATOM 2002 O O . ILE A 1 242 ? -34.673 -19.106 31.453 1.00 92.38 242 ILE A O 1
ATOM 2006 N N . GLU A 1 243 ? -35.544 -18.462 33.417 1.00 91.75 243 GLU A N 1
ATOM 2007 C CA . GLU A 1 243 ? -35.161 -17.048 33.303 1.00 91.75 243 GLU A CA 1
ATOM 2008 C C . GLU A 1 243 ? -33.640 -16.852 33.226 1.00 91.75 243 GLU A C 1
ATOM 2010 O O . GLU A 1 243 ? -33.161 -16.079 32.395 1.00 91.75 243 GLU A O 1
ATOM 2015 N N . VAL A 1 244 ? -32.863 -17.577 34.041 1.00 91.69 244 VAL A N 1
ATOM 2016 C CA . VAL A 1 244 ? -31.390 -17.545 34.003 1.00 91.69 244 VAL A CA 1
ATOM 2017 C C . VAL A 1 244 ? -30.865 -18.015 32.645 1.00 91.69 244 VAL A C 1
ATOM 2019 O O . VAL A 1 244 ? -30.035 -17.325 32.049 1.00 91.69 244 VAL A O 1
ATOM 2022 N N . ASN A 1 245 ? -31.382 -19.129 32.122 1.00 90.56 245 ASN A N 1
ATOM 2023 C CA . ASN A 1 245 ? -30.976 -19.666 30.821 1.00 90.56 245 ASN A CA 1
ATOM 2024 C C . ASN A 1 245 ? -31.416 -18.748 29.662 1.00 90.56 245 ASN A C 1
ATOM 2026 O O . ASN A 1 245 ? -30.652 -18.515 28.726 1.00 90.56 245 ASN A O 1
ATOM 2030 N N . ALA A 1 246 ? -32.607 -18.146 29.739 1.00 90.50 246 ALA A N 1
ATOM 2031 C CA . ALA A 1 246 ? -33.070 -17.154 28.767 1.00 90.50 246 ALA A CA 1
ATOM 2032 C C . ALA A 1 246 ? -32.225 -15.863 28.797 1.00 90.50 246 ALA A C 1
ATOM 2034 O O . ALA A 1 246 ? -31.977 -15.257 27.754 1.00 90.50 246 ALA A O 1
ATOM 2035 N N . ALA A 1 247 ? -31.738 -15.455 29.973 1.00 89.25 247 ALA A N 1
ATOM 2036 C CA . ALA A 1 247 ? -30.854 -14.302 30.141 1.00 89.25 247 ALA A CA 1
ATOM 2037 C C . ALA A 1 247 ? -29.384 -14.582 29.757 1.00 89.25 247 ALA A C 1
ATOM 2039 O O . ALA A 1 247 ? -28.642 -13.633 29.465 1.00 89.25 247 ALA A O 1
ATOM 2040 N N . SER A 1 248 ? -28.941 -15.847 29.753 1.00 89.12 248 SER A N 1
ATOM 2041 C CA . SER A 1 248 ? -27.610 -16.244 29.268 1.00 89.12 248 SER A CA 1
ATOM 2042 C C . SER A 1 248 ? -27.585 -16.444 27.751 1.00 89.12 248 SER A C 1
ATOM 2044 O O . SER A 1 248 ? -26.673 -15.932 27.105 1.00 89.12 248 SER A O 1
ATOM 2046 N N . ALA A 1 249 ? -28.628 -17.047 27.168 1.00 88.38 249 ALA A N 1
ATOM 2047 C CA . ALA A 1 249 ? -28.737 -17.361 25.742 1.00 88.38 249 ALA A CA 1
ATOM 2048 C C . ALA A 1 249 ? -28.258 -16.256 24.765 1.00 88.38 249 ALA A C 1
ATOM 2050 O O . ALA A 1 249 ? -27.474 -16.572 23.867 1.00 88.38 249 ALA A O 1
ATOM 2051 N N . PRO A 1 250 ? -28.625 -14.959 24.901 1.00 85.12 250 PRO A N 1
ATOM 2052 C CA . PRO A 1 250 ? -28.114 -13.915 24.005 1.00 85.12 250 PRO A CA 1
ATOM 2053 C C . PRO A 1 250 ? -26.618 -13.610 24.201 1.00 85.12 250 PRO A C 1
ATOM 2055 O O . PRO A 1 250 ? -25.947 -13.192 23.256 1.00 85.12 250 PRO A O 1
ATOM 2058 N N . LYS A 1 251 ? -26.066 -13.824 25.403 1.00 88.62 251 LYS A N 1
ATOM 2059 C CA . LYS A 1 251 ? -24.620 -13.722 25.659 1.00 88.62 251 LYS A CA 1
ATOM 2060 C C . LYS A 1 251 ? -23.890 -14.910 25.046 1.00 88.62 251 LYS A C 1
ATOM 2062 O O . LYS A 1 251 ? -22.876 -14.704 24.388 1.00 88.62 251 LYS A O 1
ATOM 2067 N N . ASP A 1 252 ? -24.435 -16.113 25.195 1.00 90.56 252 ASP A N 1
ATOM 2068 C CA . ASP A 1 252 ? -23.864 -17.346 24.651 1.00 90.56 252 ASP A CA 1
ATOM 2069 C C . ASP A 1 252 ? -23.858 -17.316 23.112 1.00 90.56 252 ASP A C 1
ATOM 2071 O O . ASP A 1 252 ? -22.831 -17.589 22.488 1.00 90.56 252 ASP A O 1
ATOM 2075 N N . ALA A 1 253 ? -24.945 -16.840 22.493 1.00 91.38 253 ALA A N 1
ATOM 2076 C CA . ALA A 1 253 ? -25.016 -16.574 21.055 1.00 91.38 253 ALA A CA 1
ATOM 2077 C C . ALA A 1 253 ? -23.996 -15.510 20.601 1.00 91.38 253 ALA A C 1
ATOM 2079 O O . ALA A 1 253 ? -23.321 -15.693 19.587 1.00 91.38 253 ALA A O 1
ATOM 2080 N N . LYS A 1 254 ? -23.819 -14.420 21.365 1.00 92.88 254 LYS A N 1
ATOM 2081 C CA . LYS A 1 254 ? -22.799 -13.398 21.072 1.00 92.88 254 LYS A CA 1
ATOM 2082 C C . LYS A 1 254 ? -21.374 -13.950 21.201 1.00 92.88 254 LYS A C 1
ATOM 2084 O O . LYS A 1 254 ? -20.523 -13.611 20.383 1.00 92.88 254 LYS A O 1
ATOM 2089 N N . ILE A 1 255 ? -21.107 -14.808 22.186 1.00 90.81 255 ILE A N 1
ATOM 2090 C CA . ILE A 1 255 ? -19.815 -15.490 22.358 1.00 90.81 255 ILE A CA 1
ATOM 2091 C C . ILE A 1 255 ? -19.557 -16.450 21.189 1.00 90.81 255 ILE A C 1
ATOM 2093 O O . ILE A 1 255 ? -18.441 -16.480 20.674 1.00 90.81 255 ILE A O 1
ATOM 2097 N N . ALA A 1 256 ? -20.568 -17.196 20.734 1.00 92.50 256 ALA A N 1
ATOM 2098 C CA . ALA A 1 256 ? -20.456 -18.070 19.567 1.00 92.50 256 ALA A CA 1
ATOM 2099 C C . ALA A 1 256 ? -20.153 -17.278 18.282 1.00 92.50 256 ALA A C 1
ATOM 2101 O O . ALA A 1 256 ? -19.204 -17.612 17.576 1.00 92.50 256 ALA A O 1
ATOM 2102 N N . ALA A 1 257 ? -20.880 -16.184 18.030 1.00 90.25 257 ALA A N 1
ATOM 2103 C CA . ALA A 1 257 ? -20.637 -15.306 16.885 1.00 90.25 257 ALA A CA 1
ATOM 2104 C C . ALA A 1 257 ? -19.229 -14.684 16.918 1.00 90.25 257 ALA A C 1
ATOM 2106 O O . ALA A 1 257 ? -18.510 -14.738 15.925 1.00 90.25 257 ALA A O 1
ATOM 2107 N N . LEU A 1 258 ? -18.785 -14.166 18.071 1.00 89.44 258 LEU A N 1
ATOM 2108 C CA . LEU A 1 258 ? -17.432 -13.616 18.223 1.00 89.44 258 LEU A CA 1
ATOM 2109 C C . LEU A 1 258 ? -16.340 -14.675 18.015 1.00 89.44 258 LEU A C 1
ATOM 2111 O O . LEU A 1 258 ? -15.325 -14.377 17.389 1.00 89.44 258 LEU A O 1
ATOM 2115 N N . LYS A 1 259 ? -16.544 -15.915 18.485 1.00 93.44 259 LYS A N 1
ATOM 2116 C CA . LYS A 1 259 ? -15.631 -17.035 18.201 1.00 93.44 259 LYS A CA 1
ATOM 2117 C C . LYS A 1 259 ? -15.580 -17.361 16.709 1.00 93.44 259 LYS A C 1
ATOM 2119 O O . LYS A 1 259 ? -14.487 -17.565 16.191 1.00 93.44 259 LYS A O 1
ATOM 2124 N N . GLN A 1 260 ? -16.722 -17.362 16.020 1.00 93.25 260 GLN A N 1
ATOM 2125 C CA . GLN A 1 260 ? -16.786 -17.592 14.576 1.00 93.25 260 GLN A CA 1
ATOM 2126 C C . GLN A 1 260 ? -16.041 -16.497 13.800 1.00 93.25 260 GLN A C 1
ATOM 2128 O O . GLN A 1 260 ? -15.174 -16.819 12.993 1.00 93.25 260 GLN A O 1
ATOM 2133 N N . THR A 1 261 ? -16.294 -15.216 14.092 1.00 89.69 261 THR A N 1
ATOM 2134 C CA . THR A 1 261 ? -15.575 -14.093 13.465 1.00 89.69 261 THR A CA 1
ATOM 2135 C C . THR A 1 261 ? -14.073 -14.137 13.765 1.00 89.69 261 THR A C 1
ATOM 2137 O O . THR A 1 261 ? -13.261 -13.911 12.869 1.00 89.69 261 THR A O 1
ATOM 2140 N N . SER A 1 262 ? -13.681 -14.487 14.997 1.00 88.94 262 SER A N 1
ATOM 2141 C CA . SER A 1 262 ? -12.274 -14.703 15.360 1.00 88.94 262 SER A CA 1
ATOM 2142 C C . SER A 1 262 ? -11.637 -15.796 14.496 1.00 88.94 262 SER A C 1
ATOM 2144 O O . SER A 1 262 ? -10.603 -15.559 13.873 1.00 88.94 262 SER A O 1
ATOM 2146 N N . GLN A 1 263 ? -12.267 -16.969 14.406 1.00 95.69 263 GLN A N 1
ATOM 2147 C CA . GLN A 1 263 ? -11.774 -18.103 13.621 1.00 95.69 263 GLN A CA 1
ATOM 2148 C C . GLN A 1 263 ? -11.697 -17.790 12.115 1.00 95.69 263 GLN A C 1
ATOM 2150 O O . GLN A 1 263 ? -10.756 -18.200 11.438 1.00 95.69 263 GLN A O 1
ATOM 2155 N N . GLU A 1 264 ? -12.659 -17.034 11.586 1.00 89.31 264 GLU A N 1
ATOM 2156 C CA . GLU A 1 264 ? -12.683 -16.594 10.189 1.00 89.31 264 GLU A CA 1
ATOM 2157 C C . GLU A 1 264 ? -11.542 -15.607 9.884 1.00 89.31 264 GLU A C 1
ATOM 2159 O O . GLU A 1 264 ? -10.836 -15.766 8.887 1.00 89.31 264 GLU A O 1
ATOM 2164 N N . SER A 1 265 ? -11.274 -14.652 10.783 1.00 86.06 265 SER A N 1
ATOM 2165 C CA . SER A 1 265 ? -10.117 -13.753 10.663 1.00 86.06 265 SER A CA 1
ATOM 2166 C C . SER A 1 265 ? -8.770 -14.482 10.750 1.00 86.06 265 SER A C 1
ATOM 2168 O O . SER A 1 265 ? -7.864 -14.192 9.968 1.00 86.06 265 SER A O 1
ATOM 2170 N N . GLU A 1 266 ? -8.637 -15.475 11.634 1.00 91.25 266 GLU A N 1
ATOM 2171 C CA . GLU A 1 266 ? -7.430 -16.302 11.742 1.00 91.25 266 GLU A CA 1
ATOM 2172 C C . GLU A 1 266 ? -7.199 -17.125 10.463 1.00 91.25 266 GLU A C 1
ATOM 2174 O O . GLU A 1 266 ? -6.078 -17.180 9.949 1.00 91.25 266 GLU A O 1
ATOM 2179 N N . LYS A 1 267 ? -8.273 -17.677 9.882 1.00 94.88 267 LYS A N 1
ATOM 2180 C CA . LYS A 1 267 ? -8.239 -18.370 8.587 1.00 94.88 267 LYS A CA 1
ATOM 2181 C C . LYS A 1 267 ? -7.770 -17.446 7.459 1.00 94.88 267 LYS A C 1
ATOM 2183 O O . LYS A 1 267 ? -6.864 -17.826 6.722 1.00 94.88 267 LYS A O 1
ATOM 2188 N N . MET A 1 268 ? -8.301 -16.224 7.370 1.00 87.06 268 MET A N 1
ATOM 2189 C CA . MET A 1 268 ? -7.872 -15.223 6.378 1.00 87.06 268 MET A CA 1
ATOM 2190 C C . MET A 1 268 ? -6.388 -14.846 6.526 1.00 87.06 268 MET A C 1
ATOM 2192 O O . MET A 1 268 ? -5.673 -14.731 5.530 1.00 87.06 268 MET A O 1
ATOM 2196 N N . ILE A 1 269 ? -5.888 -14.703 7.760 1.00 90.56 269 ILE A N 1
ATOM 2197 C CA . ILE A 1 269 ? -4.461 -14.451 8.030 1.00 90.56 269 ILE A CA 1
ATOM 2198 C C . ILE A 1 269 ? -3.599 -15.630 7.555 1.00 90.56 269 ILE A C 1
ATOM 2200 O O . ILE A 1 269 ? -2.531 -15.422 6.973 1.00 90.56 269 ILE A O 1
ATOM 2204 N N . GLN A 1 270 ? -4.047 -16.866 7.781 1.00 93.31 270 GLN A N 1
ATOM 2205 C CA . GLN A 1 270 ? -3.310 -18.056 7.362 1.00 93.31 270 GLN A CA 1
ATOM 2206 C C . GLN A 1 270 ? -3.334 -18.252 5.837 1.00 93.31 270 GLN A C 1
ATOM 2208 O O . GLN A 1 270 ? -2.308 -18.598 5.253 1.00 93.31 270 GLN A O 1
ATOM 2213 N N . GLU A 1 271 ? -4.450 -17.954 5.171 1.00 92.25 271 GLU A N 1
ATOM 2214 C CA . GLU A 1 271 ? -4.548 -17.941 3.706 1.00 92.25 271 GLU A CA 1
ATOM 2215 C C . GLU A 1 271 ? -3.625 -16.877 3.089 1.00 92.25 271 GLU A C 1
ATOM 2217 O O . GLU A 1 271 ? -2.870 -17.188 2.169 1.00 92.25 271 GLU A O 1
ATOM 2222 N N . ALA A 1 272 ? -3.569 -15.665 3.655 1.00 91.06 272 ALA A N 1
ATOM 2223 C CA . ALA A 1 272 ? -2.644 -14.619 3.210 1.00 91.06 272 ALA A CA 1
ATOM 2224 C C . ALA A 1 272 ? -1.159 -15.006 3.387 1.00 91.06 272 ALA A C 1
ATOM 2226 O O . ALA A 1 272 ? -0.321 -14.679 2.542 1.00 91.06 272 ALA A O 1
ATOM 2227 N N . ARG A 1 273 ? -0.813 -15.733 4.461 1.00 92.88 273 ARG A N 1
ATOM 2228 C CA . ARG A 1 273 ? 0.539 -16.291 4.661 1.00 92.88 273 ARG A CA 1
ATOM 2229 C C . ARG A 1 273 ? 0.874 -17.363 3.624 1.00 92.88 273 ARG A C 1
ATOM 2231 O O . ARG A 1 273 ? 1.975 -17.341 3.077 1.00 92.88 273 ARG A O 1
ATOM 2238 N N . ASN A 1 274 ? -0.067 -18.262 3.340 1.00 92.75 274 ASN A N 1
ATOM 2239 C CA . ASN A 1 274 ? 0.107 -19.322 2.348 1.00 92.75 274 ASN A CA 1
ATOM 2240 C C . ASN A 1 274 ? 0.261 -18.748 0.931 1.00 92.75 274 ASN A C 1
ATOM 2242 O O . ASN A 1 274 ? 1.154 -19.170 0.201 1.00 92.75 274 ASN A O 1
ATOM 2246 N N . GLU A 1 275 ? -0.536 -17.744 0.555 1.00 93.75 275 GLU A N 1
ATOM 2247 C CA . GLU A 1 275 ? -0.415 -17.097 -0.758 1.00 93.75 275 GLU A CA 1
ATOM 2248 C C . GLU A 1 275 ? 0.908 -16.329 -0.896 1.00 93.75 275 GLU A C 1
ATOM 2250 O O . GLU A 1 275 ? 1.553 -16.407 -1.939 1.00 93.75 275 GLU A O 1
ATOM 2255 N N . ARG A 1 276 ? 1.393 -15.671 0.168 1.00 92.19 276 ARG A N 1
ATOM 2256 C CA . ARG A 1 276 ? 2.734 -15.060 0.169 1.00 92.19 276 ARG A CA 1
ATOM 2257 C C . ARG A 1 276 ? 3.843 -16.094 -0.064 1.00 92.19 276 ARG A C 1
ATOM 2259 O O . ARG A 1 276 ? 4.818 -15.782 -0.747 1.00 92.19 276 ARG A O 1
ATOM 2266 N N . LEU A 1 277 ? 3.717 -17.297 0.501 1.00 94.25 277 LEU A N 1
ATOM 2267 C CA . LEU A 1 277 ? 4.663 -18.390 0.257 1.00 94.25 277 LEU A CA 1
ATOM 2268 C C . LEU A 1 277 ? 4.593 -18.849 -1.209 1.00 94.25 277 LEU A C 1
ATOM 2270 O O . LEU A 1 277 ? 5.621 -18.917 -1.875 1.00 94.25 277 LEU A O 1
ATOM 2274 N N . ARG A 1 278 ? 3.379 -19.034 -1.742 1.00 95.19 278 ARG A N 1
ATOM 2275 C CA . ARG A 1 278 ? 3.129 -19.412 -3.143 1.00 95.19 278 ARG A CA 1
ATOM 2276 C C . ARG A 1 278 ? 3.725 -18.405 -4.136 1.00 95.19 278 ARG A C 1
ATOM 2278 O O . ARG A 1 278 ? 4.393 -18.799 -5.086 1.00 95.19 278 ARG A O 1
ATOM 2285 N N . GLN A 1 279 ? 3.557 -17.106 -3.881 1.00 95.06 279 GLN A N 1
ATOM 2286 C CA . GLN A 1 279 ? 4.155 -16.024 -4.676 1.00 95.06 279 GLN A CA 1
ATOM 2287 C C . GLN A 1 279 ? 5.687 -16.008 -4.592 1.00 95.06 279 GLN A C 1
ATOM 2289 O O . GLN A 1 279 ? 6.364 -15.711 -5.576 1.00 95.06 279 GLN A O 1
ATOM 2294 N N . MET A 1 280 ? 6.251 -16.332 -3.426 1.00 92.62 280 MET A N 1
ATOM 2295 C CA . MET A 1 280 ? 7.696 -16.454 -3.237 1.00 92.62 280 MET A CA 1
ATOM 2296 C C . MET A 1 280 ? 8.260 -17.625 -4.058 1.00 92.62 280 MET A C 1
ATOM 2298 O O . MET A 1 280 ? 9.274 -17.444 -4.735 1.00 92.62 280 MET A O 1
ATOM 2302 N N . ASP A 1 281 ? 7.573 -18.768 -4.097 1.00 94.88 281 ASP A N 1
ATOM 2303 C CA . ASP A 1 281 ? 7.948 -19.906 -4.945 1.00 94.88 281 ASP A CA 1
ATOM 2304 C C . ASP A 1 281 ? 7.822 -19.568 -6.444 1.00 94.88 281 ASP A C 1
ATOM 2306 O O . ASP A 1 281 ? 8.764 -19.791 -7.208 1.00 94.88 281 ASP A O 1
ATOM 2310 N N . GLU A 1 282 ? 6.715 -18.941 -6.871 1.00 95.38 282 GLU A N 1
ATOM 2311 C CA . GLU A 1 282 ? 6.513 -18.473 -8.255 1.00 95.38 282 GLU A CA 1
ATOM 2312 C C . GLU A 1 282 ? 7.620 -17.503 -8.713 1.00 95.38 282 GLU A C 1
ATOM 2314 O O . GLU A 1 282 ? 8.100 -17.599 -9.850 1.00 95.38 282 GLU A O 1
ATOM 2319 N N . LEU A 1 283 ? 8.078 -16.609 -7.826 1.00 92.44 283 LEU A N 1
ATOM 2320 C CA . LEU A 1 283 ? 9.209 -15.713 -8.079 1.00 92.44 283 LEU A CA 1
ATOM 2321 C C . LEU A 1 283 ? 10.537 -16.468 -8.212 1.00 92.44 283 LEU A C 1
ATOM 2323 O O . LEU A 1 283 ? 11.316 -16.147 -9.109 1.00 92.44 283 LEU A O 1
ATOM 2327 N N . HIS A 1 284 ? 10.825 -17.466 -7.372 1.00 96.31 284 HIS A N 1
ATOM 2328 C CA . HIS A 1 284 ? 12.040 -18.283 -7.521 1.00 96.31 284 HIS A CA 1
ATOM 2329 C C . HIS A 1 284 ? 12.054 -19.029 -8.859 1.00 96.31 284 HIS A C 1
ATOM 2331 O O . HIS A 1 284 ? 13.071 -19.062 -9.557 1.00 96.31 284 HIS A O 1
ATOM 2337 N N . ASP A 1 285 ? 10.903 -19.555 -9.260 1.00 97.12 285 ASP A N 1
ATOM 2338 C CA . ASP A 1 285 ? 10.712 -20.228 -10.537 1.00 97.12 285 ASP A CA 1
ATOM 2339 C C . ASP A 1 285 ? 10.869 -19.262 -11.730 1.00 97.12 285 ASP A C 1
ATOM 2341 O O . ASP A 1 285 ? 11.481 -19.604 -12.747 1.00 97.12 285 ASP A O 1
ATOM 2345 N N . ALA A 1 286 ? 10.380 -18.022 -11.611 1.00 96.06 286 ALA A N 1
ATOM 2346 C CA . ALA A 1 286 ? 10.595 -16.968 -12.601 1.00 96.06 286 ALA A CA 1
ATOM 2347 C C . ALA A 1 286 ? 12.080 -16.578 -12.720 1.00 96.06 286 ALA A C 1
ATOM 2349 O O . ALA A 1 286 ? 12.611 -16.567 -13.832 1.00 96.06 286 ALA A O 1
ATOM 2350 N N . HIS A 1 287 ? 12.781 -16.355 -11.602 1.00 93.81 287 HIS A N 1
ATOM 2351 C CA . HIS A 1 287 ? 14.225 -16.088 -11.596 1.00 93.81 287 HIS A CA 1
ATOM 2352 C C . HIS A 1 287 ? 15.026 -17.232 -12.233 1.00 93.81 287 HIS A C 1
ATOM 2354 O O . HIS A 1 287 ? 15.933 -16.990 -13.030 1.00 93.81 287 HIS A O 1
ATOM 2360 N N . LYS A 1 288 ? 14.652 -18.490 -11.968 1.00 97.88 288 LYS A N 1
ATOM 2361 C CA . LYS A 1 288 ? 15.269 -19.671 -12.589 1.00 97.88 288 LYS A CA 1
ATOM 2362 C C . LYS A 1 288 ? 15.083 -19.694 -14.111 1.00 97.88 288 LYS A C 1
ATOM 2364 O O . LYS A 1 288 ? 16.025 -20.032 -14.830 1.00 97.88 288 LYS A O 1
ATOM 2369 N N . ARG A 1 289 ? 13.908 -19.301 -14.622 1.00 97.69 289 ARG A N 1
ATOM 2370 C CA . ARG A 1 289 ? 13.662 -19.143 -16.072 1.00 97.69 289 ARG A CA 1
ATOM 2371 C C . ARG A 1 289 ? 14.485 -17.996 -16.666 1.00 97.69 289 ARG A C 1
ATOM 2373 O O . ARG A 1 289 ? 15.051 -18.174 -17.741 1.00 97.69 289 ARG A O 1
ATOM 2380 N N . ILE A 1 290 ? 14.598 -16.862 -15.968 1.00 96.69 290 ILE A N 1
ATOM 2381 C CA . ILE A 1 290 ? 15.427 -15.720 -16.392 1.00 96.69 290 ILE A CA 1
ATOM 2382 C C . ILE A 1 290 ? 16.892 -16.152 -16.521 1.00 96.69 290 ILE A C 1
ATOM 2384 O O . ILE A 1 290 ? 17.451 -16.032 -17.606 1.00 96.69 290 ILE A O 1
ATOM 2388 N N . ALA A 1 291 ? 17.476 -16.779 -15.497 1.00 96.69 291 ALA A N 1
ATOM 2389 C CA . ALA A 1 291 ? 18.862 -17.258 -15.531 1.00 96.69 291 ALA A CA 1
ATOM 2390 C C . ALA A 1 291 ? 19.134 -18.261 -16.678 1.00 96.69 291 ALA A C 1
ATOM 2392 O O . ALA A 1 291 ? 20.199 -18.243 -17.301 1.00 96.69 291 ALA A O 1
ATOM 2393 N N . GLN A 1 292 ? 18.161 -19.121 -17.011 1.00 97.88 292 GLN A N 1
ATOM 2394 C CA . GLN A 1 292 ? 18.250 -20.015 -18.175 1.00 97.88 292 GLN A CA 1
ATOM 2395 C C . GLN A 1 292 ? 18.213 -19.259 -19.513 1.00 97.88 292 GLN A C 1
ATOM 2397 O O . GLN A 1 292 ? 18.911 -19.647 -20.452 1.00 97.88 292 GLN A O 1
ATOM 2402 N N . LEU A 1 293 ? 17.400 -18.205 -19.626 1.00 97.88 293 LEU A N 1
ATOM 2403 C CA . LEU A 1 293 ? 17.341 -17.358 -20.819 1.00 97.88 293 LEU A CA 1
ATOM 2404 C C . LEU A 1 293 ? 18.613 -16.515 -20.968 1.00 97.88 293 LEU A C 1
ATOM 2406 O O . LEU A 1 293 ? 19.172 -16.477 -22.059 1.00 97.88 293 LEU A O 1
ATOM 2410 N N . GLU A 1 294 ? 19.127 -15.932 -19.885 1.00 97.31 294 GLU A N 1
ATOM 2411 C CA . GLU A 1 294 ? 20.410 -15.218 -19.859 1.00 97.31 294 GLU A CA 1
ATOM 2412 C C . GLU A 1 294 ? 21.570 -16.109 -20.314 1.00 97.31 294 GLU A C 1
ATOM 2414 O O . GLU A 1 294 ? 22.401 -15.680 -21.114 1.00 97.31 294 GLU A O 1
ATOM 2419 N N . SER A 1 295 ? 21.612 -17.373 -19.872 1.00 97.75 295 SER A N 1
ATOM 2420 C CA . SER A 1 295 ? 22.619 -18.323 -20.356 1.00 97.75 295 SER A CA 1
ATOM 2421 C C . SER A 1 295 ? 22.510 -18.549 -21.865 1.00 97.75 295 SER A C 1
ATOM 2423 O O . SER A 1 295 ? 23.518 -18.476 -22.560 1.00 97.75 295 SER A O 1
ATOM 2425 N N . LYS A 1 296 ? 21.291 -18.739 -22.392 1.00 98.38 296 LYS A N 1
ATOM 2426 C CA . LYS A 1 296 ? 21.065 -18.896 -23.839 1.00 98.38 296 LYS A CA 1
ATOM 2427 C C . LYS A 1 296 ? 21.440 -17.643 -24.630 1.00 98.38 296 LYS A C 1
ATOM 2429 O O . LYS A 1 296 ? 21.932 -17.776 -25.745 1.00 98.38 296 LYS A O 1
ATOM 2434 N N . VAL A 1 297 ? 21.215 -16.446 -24.082 1.00 98.06 297 VAL A N 1
ATOM 2435 C CA . VAL A 1 297 ? 21.655 -15.189 -24.708 1.00 98.06 297 VAL A CA 1
ATOM 2436 C C . VAL A 1 297 ? 23.179 -15.157 -24.782 1.00 98.06 297 VAL A C 1
ATOM 2438 O O . VAL A 1 297 ? 23.698 -14.996 -25.880 1.00 98.06 297 VAL A O 1
ATOM 2441 N N . ARG A 1 298 ? 23.897 -15.446 -23.686 1.00 97.81 298 ARG A N 1
ATOM 2442 C CA . ARG A 1 298 ? 25.371 -15.536 -23.697 1.00 97.81 298 ARG A CA 1
ATOM 2443 C C . ARG A 1 298 ? 25.896 -16.571 -24.702 1.00 97.81 298 ARG A C 1
ATOM 2445 O O . ARG A 1 298 ? 26.851 -16.292 -25.423 1.00 97.81 298 ARG A O 1
ATOM 2452 N N . ASP A 1 299 ? 25.252 -17.734 -24.809 1.00 98.12 299 ASP A N 1
ATOM 2453 C CA . ASP A 1 299 ? 25.616 -18.769 -25.791 1.00 98.12 299 ASP A CA 1
ATOM 2454 C C . ASP A 1 299 ? 25.402 -18.304 -27.246 1.00 98.12 299 ASP A C 1
ATOM 2456 O O . ASP A 1 299 ? 26.161 -18.673 -28.148 1.00 98.12 299 ASP A O 1
ATOM 2460 N N . LEU A 1 300 ? 24.355 -17.512 -27.499 1.00 98.00 300 LEU A N 1
ATOM 2461 C CA . LEU A 1 300 ? 24.065 -16.926 -28.810 1.00 98.00 300 LEU A CA 1
ATOM 2462 C C . LEU A 1 300 ? 25.006 -15.760 -29.141 1.00 98.00 300 LEU A C 1
ATOM 2464 O O . LEU A 1 300 ? 25.466 -15.671 -30.276 1.00 98.00 300 LEU A O 1
ATOM 2468 N N . GLU A 1 301 ? 25.339 -14.914 -28.166 1.00 97.56 301 GLU A N 1
ATOM 2469 C CA . GLU A 1 301 ? 26.328 -13.837 -28.289 1.00 97.56 301 GLU A CA 1
ATOM 2470 C C . GLU A 1 301 ? 27.720 -14.395 -28.609 1.00 97.56 301 GLU A C 1
ATOM 2472 O O . GLU A 1 301 ? 28.382 -13.906 -29.525 1.00 97.56 301 GLU A O 1
ATOM 2477 N N . ALA A 1 302 ? 28.139 -15.472 -27.935 1.00 98.00 302 ALA A N 1
ATOM 2478 C CA . ALA A 1 302 ? 29.395 -16.161 -28.226 1.00 98.00 302 ALA A CA 1
ATOM 2479 C C . ALA A 1 302 ? 29.430 -16.719 -29.662 1.00 98.00 302 ALA A C 1
ATOM 2481 O O . ALA A 1 302 ? 30.407 -16.516 -30.385 1.00 98.00 302 ALA A O 1
ATOM 2482 N N . LYS A 1 303 ? 28.340 -17.356 -30.116 1.00 98.19 303 LYS A N 1
ATOM 2483 C CA . LYS A 1 303 ? 28.205 -17.838 -31.504 1.00 98.19 303 LYS A CA 1
ATOM 2484 C C . LYS A 1 303 ? 28.195 -16.697 -32.519 1.00 98.19 303 LYS A C 1
ATOM 2486 O O . LYS A 1 303 ? 28.763 -16.847 -33.598 1.00 98.19 303 LYS A O 1
ATOM 2491 N N . LEU A 1 304 ? 27.570 -15.563 -32.202 1.00 97.50 304 LEU A N 1
ATOM 2492 C CA . LEU A 1 304 ? 27.585 -14.383 -33.065 1.00 97.50 304 LEU A CA 1
ATOM 2493 C C . LEU A 1 304 ? 29.009 -13.825 -33.190 1.00 97.50 304 LEU A C 1
ATOM 2495 O O . LEU A 1 304 ? 29.475 -13.607 -34.305 1.00 97.50 304 LEU A O 1
ATOM 2499 N N . ALA A 1 305 ? 29.736 -13.700 -32.077 1.00 97.12 305 ALA A N 1
ATOM 2500 C CA . ALA A 1 305 ? 31.128 -13.253 -32.065 1.00 97.12 305 ALA A CA 1
ATOM 2501 C C . ALA A 1 305 ? 32.062 -14.189 -32.862 1.00 97.12 305 ALA A C 1
ATOM 2503 O O . ALA A 1 305 ? 32.939 -13.711 -33.587 1.00 97.12 305 ALA A O 1
ATOM 2504 N N . GLU A 1 306 ? 31.852 -15.509 -32.794 1.00 97.25 306 GLU A N 1
ATOM 2505 C CA . GLU A 1 306 ? 32.557 -16.497 -33.625 1.00 97.25 306 GLU A CA 1
ATOM 2506 C C . GLU A 1 306 ? 32.274 -16.281 -35.125 1.00 97.25 306 GLU A C 1
ATOM 2508 O O . GLU A 1 306 ? 33.196 -16.257 -35.947 1.00 97.25 306 GLU A O 1
ATOM 2513 N N . LYS A 1 307 ? 31.005 -16.064 -35.497 1.00 97.69 307 LYS A N 1
ATOM 2514 C CA . LYS A 1 307 ? 30.611 -15.781 -36.886 1.00 97.69 307 LYS A CA 1
ATOM 2515 C C . LYS A 1 307 ? 31.175 -14.451 -37.383 1.00 97.69 307 LYS A C 1
ATOM 2517 O O . LYS A 1 307 ? 31.682 -14.406 -38.501 1.00 97.69 307 LYS A O 1
ATOM 2522 N N . ASP A 1 308 ? 31.183 -13.408 -36.560 1.00 97.44 308 ASP A N 1
ATOM 2523 C CA . ASP A 1 308 ? 31.800 -12.119 -36.890 1.00 97.44 308 ASP A CA 1
ATOM 2524 C C . ASP A 1 308 ? 33.319 -12.235 -37.072 1.00 97.44 308 ASP A C 1
ATOM 2526 O O . ASP A 1 308 ? 33.888 -11.610 -37.972 1.00 97.44 308 ASP A O 1
ATOM 2530 N N . ALA A 1 309 ? 33.996 -13.056 -36.262 1.00 97.50 309 ALA A N 1
ATOM 2531 C CA . ALA A 1 309 ? 35.412 -13.364 -36.449 1.00 97.50 309 ALA A CA 1
ATOM 2532 C C . ALA A 1 309 ? 35.656 -14.096 -37.782 1.00 97.50 309 ALA A C 1
ATOM 2534 O O . ALA A 1 309 ? 36.537 -13.703 -38.548 1.00 97.50 309 ALA A O 1
ATOM 2535 N N . MET A 1 310 ? 34.828 -15.092 -38.114 1.00 96.94 310 MET A N 1
ATOM 2536 C CA . MET A 1 310 ? 34.884 -15.805 -39.396 1.00 96.94 310 MET A CA 1
ATOM 2537 C C . MET A 1 310 ? 34.647 -14.868 -40.592 1.00 96.94 310 MET A C 1
ATOM 2539 O O . MET A 1 310 ? 35.395 -14.918 -41.570 1.00 96.94 310 MET A O 1
ATOM 2543 N N . VAL A 1 311 ? 33.664 -13.964 -40.510 1.00 96.62 311 VAL A N 1
ATOM 2544 C CA . VAL A 1 311 ? 33.408 -12.945 -41.542 1.00 96.62 311 VAL A CA 1
ATOM 2545 C C . VAL A 1 311 ? 34.610 -12.013 -41.700 1.00 96.62 311 VAL A C 1
ATOM 2547 O O . VAL A 1 311 ? 35.013 -11.743 -42.830 1.00 96.62 311 VAL A O 1
ATOM 2550 N N . LYS A 1 312 ? 35.238 -11.564 -40.604 1.00 96.81 312 LYS A N 1
ATOM 2551 C CA . LYS A 1 312 ? 36.462 -10.742 -40.662 1.00 96.81 312 LYS A CA 1
ATOM 2552 C C . LYS A 1 312 ? 37.611 -11.470 -41.366 1.00 96.81 312 LYS A C 1
ATOM 2554 O O . LYS A 1 312 ? 38.251 -10.859 -42.218 1.00 96.81 312 LYS A O 1
ATOM 2559 N N . VAL A 1 313 ? 37.833 -12.756 -41.078 1.00 96.25 313 VAL A N 1
ATOM 2560 C CA . VAL A 1 313 ? 38.860 -13.582 -41.749 1.00 96.25 313 VAL A CA 1
ATOM 2561 C C . VAL A 1 313 ? 38.564 -13.745 -43.244 1.00 96.25 313 VAL A C 1
ATOM 2563 O O . VAL A 1 313 ? 39.451 -13.542 -44.070 1.00 96.25 313 VAL A O 1
ATOM 2566 N N . LEU A 1 314 ? 37.317 -14.041 -43.622 1.00 94.94 314 LEU A N 1
ATOM 2567 C CA . LEU A 1 314 ? 36.933 -14.180 -45.033 1.00 94.94 314 LEU A CA 1
ATOM 2568 C C . LEU A 1 314 ? 37.048 -12.854 -45.799 1.00 94.94 314 LEU A C 1
ATOM 2570 O O . LEU A 1 314 ? 37.570 -12.833 -46.914 1.00 94.94 314 LEU A O 1
ATOM 2574 N N . GLN A 1 315 ? 36.632 -11.737 -45.197 1.00 93.19 315 GLN A N 1
ATOM 2575 C CA . GLN A 1 315 ? 36.830 -10.407 -45.776 1.00 93.19 315 GLN A CA 1
ATOM 2576 C C . GLN A 1 315 ? 38.316 -10.048 -45.897 1.00 93.19 315 GLN A C 1
ATOM 2578 O O . GLN A 1 315 ? 38.706 -9.431 -46.883 1.00 93.19 315 GLN A O 1
ATOM 2583 N N . GLN A 1 316 ? 39.148 -10.426 -44.923 1.00 92.50 316 GLN A N 1
ATOM 2584 C CA . GLN A 1 316 ? 40.593 -10.211 -44.975 1.00 92.50 316 GLN A CA 1
ATOM 2585 C C . GLN A 1 316 ? 41.221 -10.981 -46.144 1.00 92.50 316 GLN A C 1
ATOM 2587 O O . GLN A 1 316 ? 41.894 -10.374 -46.973 1.00 92.50 316 GLN A O 1
ATOM 2592 N N . HIS A 1 317 ? 40.902 -12.269 -46.296 1.00 91.88 317 HIS A N 1
ATOM 2593 C CA . HIS A 1 317 ? 41.338 -13.055 -47.452 1.00 91.88 317 HIS A CA 1
ATOM 2594 C C . HIS A 1 317 ? 40.790 -12.538 -48.791 1.00 91.88 317 HIS A C 1
ATOM 2596 O O . HIS A 1 317 ? 41.468 -12.678 -49.809 1.00 91.88 317 HIS A O 1
ATOM 2602 N N . SER A 1 318 ? 39.595 -11.934 -48.824 1.00 89.62 318 SER A N 1
ATOM 2603 C CA . SER A 1 318 ? 39.104 -11.245 -50.027 1.00 89.62 318 SER A CA 1
ATOM 2604 C C . SER A 1 318 ? 39.986 -10.045 -50.358 1.00 89.62 318 SER A C 1
ATOM 2606 O O . SER A 1 318 ? 40.551 -10.004 -51.444 1.00 89.62 318 SER A O 1
ATOM 2608 N N . ARG A 1 319 ? 40.205 -9.133 -49.398 1.00 89.38 319 ARG A N 1
ATOM 2609 C CA . ARG A 1 319 ? 41.062 -7.946 -49.580 1.00 89.38 319 ARG A CA 1
ATOM 2610 C C . ARG A 1 319 ? 42.479 -8.323 -50.009 1.00 89.38 319 ARG A C 1
ATOM 2612 O O . ARG A 1 319 ? 43.049 -7.672 -50.874 1.00 89.38 319 ARG A O 1
ATOM 2619 N N . GLU A 1 320 ? 43.046 -9.383 -49.439 1.00 85.88 320 GLU A N 1
ATOM 2620 C CA . GLU A 1 320 ? 44.357 -9.909 -49.834 1.00 85.88 320 GLU A CA 1
ATOM 2621 C C . GLU A 1 320 ? 44.362 -10.424 -51.278 1.00 85.88 320 GLU A C 1
ATOM 2623 O O . GLU A 1 320 ? 45.289 -10.113 -52.026 1.00 85.88 320 GLU A O 1
ATOM 2628 N N . LYS A 1 321 ? 43.322 -11.154 -51.706 1.00 87.00 321 LYS A N 1
ATOM 2629 C CA . LYS A 1 321 ? 43.164 -11.574 -53.108 1.00 87.00 321 LYS A CA 1
ATOM 2630 C C . LYS A 1 321 ? 42.995 -10.384 -54.047 1.00 87.00 321 LYS A C 1
ATOM 2632 O O . LYS A 1 321 ? 43.636 -10.375 -55.092 1.00 87.00 321 LYS A O 1
ATOM 2637 N N . ASP A 1 322 ? 42.202 -9.385 -53.667 1.00 82.88 322 ASP A N 1
ATOM 2638 C CA . ASP A 1 322 ? 41.985 -8.162 -54.446 1.00 82.88 322 ASP A CA 1
ATOM 2639 C C . ASP A 1 322 ? 43.296 -7.372 -54.603 1.00 82.88 322 ASP A C 1
ATOM 2641 O O . ASP A 1 322 ? 43.650 -6.965 -55.709 1.00 82.88 322 ASP A O 1
ATOM 2645 N N . VAL A 1 323 ? 44.086 -7.248 -53.528 1.00 80.94 323 VAL A N 1
ATOM 2646 C CA . VAL A 1 323 ? 45.428 -6.637 -53.545 1.00 80.94 323 VAL A CA 1
ATOM 2647 C C . VAL A 1 323 ? 46.411 -7.446 -54.396 1.00 80.94 323 VAL A C 1
ATOM 2649 O O . VAL A 1 323 ? 47.199 -6.856 -55.135 1.00 80.94 323 VAL A O 1
ATOM 2652 N N . VAL A 1 324 ? 46.378 -8.782 -54.345 1.00 78.94 324 VAL A N 1
ATOM 2653 C CA . VAL A 1 324 ? 47.211 -9.639 -55.208 1.00 78.94 324 VAL A CA 1
ATOM 2654 C C . VAL A 1 324 ? 46.813 -9.487 -56.679 1.00 78.94 324 VAL A C 1
ATOM 2656 O O . VAL A 1 324 ? 47.693 -9.295 -57.514 1.00 78.94 324 VAL A O 1
ATOM 2659 N N . LEU A 1 325 ? 45.516 -9.481 -57.001 1.00 78.19 325 LEU A N 1
ATOM 2660 C CA . LEU A 1 325 ? 44.999 -9.225 -58.350 1.00 78.19 325 LEU A CA 1
ATOM 2661 C C . LEU A 1 325 ? 45.417 -7.843 -58.860 1.00 78.19 325 LEU A C 1
ATOM 2663 O O . LEU A 1 325 ? 45.966 -7.735 -59.954 1.00 78.19 325 LEU A O 1
ATOM 2667 N N . GLN A 1 326 ? 45.239 -6.798 -58.051 1.00 76.31 326 GLN A N 1
ATOM 2668 C CA . GLN A 1 326 ? 45.674 -5.442 -58.376 1.00 76.31 326 GLN A CA 1
ATOM 2669 C C . GLN A 1 326 ? 47.192 -5.385 -58.602 1.00 76.31 326 GLN A C 1
ATOM 2671 O O . GLN A 1 326 ? 47.651 -4.780 -59.570 1.00 76.31 326 GLN A O 1
ATOM 2676 N N . LYS A 1 327 ? 47.985 -6.066 -57.767 1.00 75.44 327 LYS A N 1
ATOM 2677 C CA . LYS A 1 327 ? 49.444 -6.143 -57.908 1.00 75.44 327 LYS A CA 1
ATOM 2678 C C . LYS A 1 327 ? 49.869 -6.911 -59.163 1.00 75.44 327 LYS A C 1
ATOM 2680 O O . LYS A 1 327 ? 50.816 -6.483 -59.814 1.00 75.44 327 LYS A O 1
ATOM 2685 N N . SER A 1 328 ? 49.164 -7.975 -59.550 1.00 73.56 328 SER A N 1
ATOM 2686 C CA . SER A 1 328 ? 49.386 -8.691 -60.815 1.00 73.56 328 SER A CA 1
ATOM 2687 C C . SER A 1 328 ? 49.005 -7.851 -62.039 1.00 73.56 328 SER A C 1
ATOM 2689 O O . SER A 1 328 ? 49.754 -7.822 -63.013 1.00 73.56 328 SER A O 1
ATOM 2691 N N . LEU A 1 329 ? 47.895 -7.109 -61.986 1.00 69.06 329 LEU A N 1
ATOM 2692 C CA . LEU A 1 329 ? 47.486 -6.184 -63.051 1.00 69.06 329 LEU A CA 1
ATOM 2693 C C . LEU A 1 329 ? 48.483 -5.026 -63.219 1.00 69.06 329 LEU A C 1
ATOM 2695 O O . LEU A 1 329 ? 48.818 -4.658 -64.343 1.00 69.06 329 LEU A O 1
ATOM 2699 N N . LEU A 1 330 ? 49.017 -4.494 -62.115 1.00 64.81 330 LEU A N 1
ATOM 2700 C CA . LEU A 1 330 ? 50.092 -3.498 -62.138 1.00 64.81 330 LEU A CA 1
ATOM 2701 C C . LEU A 1 330 ? 51.424 -4.099 -62.626 1.00 64.81 330 LEU A C 1
ATOM 2703 O O . LEU A 1 330 ? 52.134 -3.453 -63.394 1.00 64.81 330 LEU A O 1
ATOM 2707 N N . ALA A 1 331 ? 51.740 -5.344 -62.253 1.00 58.31 331 ALA A N 1
ATOM 2708 C CA . ALA A 1 331 ? 52.932 -6.051 -62.721 1.00 58.31 331 ALA A CA 1
ATOM 2709 C C . ALA A 1 331 ? 52.902 -6.331 -64.233 1.00 58.31 331 ALA A C 1
ATOM 2711 O O . ALA A 1 331 ? 53.950 -6.291 -64.864 1.00 58.31 331 ALA A O 1
ATOM 2712 N N . HIS A 1 332 ? 51.730 -6.516 -64.850 1.00 52.81 332 HIS A N 1
ATOM 2713 C CA . HIS A 1 332 ? 51.618 -6.619 -66.312 1.00 52.81 332 HIS A CA 1
ATOM 2714 C C . HIS A 1 332 ? 51.887 -5.303 -67.067 1.00 52.81 332 HIS A C 1
ATOM 2716 O O . HIS A 1 332 ? 52.027 -5.330 -68.289 1.00 52.81 332 HIS A O 1
ATOM 2722 N N . ARG A 1 333 ? 52.008 -4.160 -66.372 1.00 47.53 333 ARG A N 1
ATOM 2723 C CA . ARG A 1 333 ? 52.401 -2.868 -66.965 1.00 47.53 333 ARG A CA 1
ATOM 2724 C C . ARG A 1 333 ? 53.900 -2.556 -66.817 1.00 47.53 333 ARG A C 1
ATOM 2726 O O . ARG A 1 333 ? 54.360 -1.560 -67.368 1.00 47.53 333 ARG A O 1
ATOM 2733 N N . ALA A 1 334 ? 54.664 -3.397 -66.116 1.00 48.16 334 ALA A N 1
ATOM 2734 C CA . ALA A 1 334 ? 56.115 -3.279 -65.978 1.00 48.16 334 ALA A CA 1
ATOM 2735 C C . ALA A 1 334 ? 56.816 -4.524 -66.550 1.00 48.16 334 ALA A C 1
ATOM 2737 O O . ALA A 1 334 ? 56.412 -5.657 -66.311 1.00 48.16 334 ALA A O 1
ATOM 2738 N N . THR A 1 335 ? 57.878 -4.320 -67.326 1.00 48.59 335 THR A N 1
ATOM 2739 C CA . THR A 1 335 ? 58.623 -5.399 -67.997 1.00 48.59 335 THR A CA 1
ATOM 2740 C C . THR A 1 335 ? 59.289 -6.378 -67.011 1.00 48.59 335 THR A C 1
ATOM 2742 O O . THR A 1 335 ? 59.696 -5.966 -65.923 1.00 48.59 335 THR A O 1
ATOM 2745 N N . PRO A 1 336 ? 59.447 -7.667 -67.373 1.00 46.84 336 PRO A N 1
ATOM 2746 C CA . PRO A 1 336 ? 59.851 -8.712 -66.432 1.00 46.84 336 PRO A CA 1
ATOM 2747 C C . PRO A 1 336 ? 61.339 -8.639 -66.056 1.00 46.84 336 PRO A C 1
ATOM 2749 O O . PRO A 1 336 ? 62.216 -8.711 -66.915 1.00 46.84 336 PRO A O 1
ATOM 2752 N N . GLY A 1 337 ? 61.627 -8.573 -64.752 1.00 40.16 337 GLY A N 1
ATOM 2753 C CA . GLY A 1 337 ? 62.985 -8.495 -64.205 1.00 40.16 337 GLY A CA 1
ATOM 2754 C C . GLY A 1 337 ? 63.254 -9.511 -63.091 1.00 40.16 337 GLY A C 1
ATOM 2755 O O . GLY A 1 337 ? 62.908 -9.261 -61.946 1.00 40.16 337 GLY A O 1
ATOM 2756 N N . ARG A 1 338 ? 63.912 -10.620 -63.461 1.00 37.66 338 ARG A N 1
ATOM 2757 C CA . ARG A 1 338 ? 64.719 -11.568 -62.651 1.00 37.66 338 ARG A CA 1
ATOM 2758 C C . ARG A 1 338 ? 64.251 -12.011 -61.246 1.00 37.66 338 ARG A C 1
ATOM 2760 O O . ARG A 1 338 ? 64.147 -11.251 -60.293 1.00 37.66 338 ARG A O 1
ATOM 2767 N N . HIS A 1 339 ? 64.174 -13.332 -61.101 1.00 40.59 339 HIS A N 1
ATOM 2768 C CA . HIS A 1 339 ? 63.913 -14.066 -59.860 1.00 40.59 339 HIS A CA 1
ATOM 2769 C C . HIS A 1 339 ? 65.013 -13.919 -58.791 1.00 40.59 339 HIS A C 1
ATOM 2771 O O . HIS A 1 339 ? 66.198 -14.061 -59.096 1.00 40.59 339 HIS A O 1
ATOM 2777 N N . THR A 1 340 ? 64.604 -13.868 -57.522 1.00 38.88 340 THR A N 1
ATOM 2778 C CA . THR A 1 340 ? 65.331 -14.489 -56.401 1.00 38.88 340 THR A CA 1
ATOM 2779 C C . THR A 1 340 ? 64.354 -15.333 -55.576 1.00 38.88 340 THR A C 1
ATOM 2781 O O . THR A 1 340 ? 63.159 -15.044 -55.508 1.00 38.88 340 THR A O 1
ATOM 2784 N N . ARG A 1 341 ? 64.837 -16.450 -55.019 1.00 44.41 341 ARG A N 1
ATOM 2785 C CA . ARG A 1 341 ? 64.028 -17.394 -54.232 1.00 44.41 341 ARG A CA 1
ATOM 2786 C C . ARG A 1 341 ? 63.951 -16.941 -52.774 1.00 44.41 341 ARG A C 1
ATOM 2788 O O . ARG A 1 341 ? 64.996 -16.717 -52.175 1.00 44.41 341 ARG A O 1
ATOM 2795 N N . SER A 1 342 ? 62.757 -16.991 -52.188 1.00 37.53 342 SER A N 1
ATOM 2796 C CA . SER A 1 342 ? 62.575 -17.066 -50.733 1.00 37.53 342 SER A CA 1
ATOM 2797 C C . SER A 1 342 ? 61.699 -18.269 -50.400 1.00 37.53 342 SER A C 1
ATOM 2799 O O . SER A 1 342 ? 60.671 -18.491 -51.037 1.00 37.53 342 SER A O 1
ATOM 2801 N N . VAL A 1 343 ? 62.150 -19.076 -49.442 1.00 39.03 343 VAL A N 1
ATOM 2802 C CA . VAL A 1 343 ? 61.513 -20.335 -49.041 1.00 39.03 343 VAL A CA 1
ATOM 2803 C C . VAL A 1 343 ? 60.503 -20.059 -47.931 1.00 39.03 343 VAL A C 1
ATOM 2805 O O . VAL A 1 343 ? 60.851 -19.448 -46.923 1.00 39.03 343 VAL A O 1
ATOM 2808 N N . SER A 1 344 ? 59.273 -20.543 -48.089 1.00 36.97 344 SER A N 1
ATOM 2809 C CA . SER A 1 344 ? 58.274 -20.573 -47.017 1.00 36.97 344 SER A CA 1
ATOM 2810 C C . SER A 1 344 ? 58.263 -21.955 -46.367 1.00 36.97 344 SER A C 1
ATOM 2812 O O . SER A 1 344 ? 58.058 -22.953 -47.055 1.00 36.97 344 SER A O 1
ATOM 2814 N N . SER A 1 345 ? 58.449 -22.012 -45.048 1.00 40.75 345 SER A N 1
ATOM 2815 C CA . SER A 1 345 ? 58.131 -23.196 -44.243 1.00 40.75 345 SER A CA 1
ATOM 2816 C C . SER A 1 345 ? 56.751 -23.006 -43.620 1.00 40.75 345 SER A C 1
ATOM 2818 O O . SER A 1 345 ? 56.474 -21.945 -43.059 1.00 40.75 345 SER A O 1
ATOM 2820 N N . MET A 1 346 ? 55.876 -24.004 -43.740 1.00 41.88 346 MET A N 1
ATOM 2821 C CA . MET A 1 346 ? 54.542 -23.960 -43.141 1.00 41.88 346 MET A CA 1
ATOM 2822 C C . MET A 1 346 ? 54.578 -24.495 -41.709 1.00 41.88 346 MET A C 1
ATOM 2824 O O . MET A 1 346 ? 55.112 -25.573 -41.464 1.00 41.88 346 MET A O 1
ATOM 2828 N N . GLY A 1 347 ? 53.951 -23.770 -40.782 1.00 33.38 347 GLY A N 1
ATOM 2829 C CA . GLY A 1 347 ? 53.664 -24.238 -39.428 1.00 33.38 347 GLY A CA 1
ATOM 2830 C C . GLY A 1 347 ? 52.158 -24.331 -39.215 1.00 33.38 347 GLY A C 1
ATOM 2831 O O . GLY A 1 347 ? 51.528 -23.332 -38.884 1.00 33.38 347 GLY A O 1
ATOM 2832 N N . LEU A 1 348 ? 51.583 -25.518 -39.424 1.00 34.97 348 LEU A N 1
ATOM 2833 C CA . LEU A 1 348 ? 50.215 -25.839 -39.010 1.00 34.97 348 LEU A CA 1
ATOM 2834 C C . LEU A 1 348 ? 50.261 -26.526 -37.641 1.00 34.97 348 LEU A C 1
ATOM 2836 O O . LEU A 1 348 ? 50.904 -27.565 -37.509 1.00 34.97 348 LEU A O 1
ATOM 2840 N N . THR A 1 349 ? 49.510 -26.022 -36.663 1.00 31.70 349 THR A N 1
ATOM 2841 C CA . THR A 1 349 ? 49.123 -26.797 -35.474 1.00 31.70 349 THR A CA 1
ATOM 2842 C C . THR A 1 349 ? 47.633 -26.625 -35.203 1.00 31.70 349 THR A C 1
ATOM 2844 O O . THR A 1 349 ? 47.161 -25.600 -34.720 1.00 31.70 349 THR A O 1
ATOM 2847 N N . THR A 1 350 ? 46.875 -27.664 -35.536 1.00 35.38 350 THR A N 1
ATOM 2848 C CA . THR A 1 350 ? 45.469 -27.826 -35.162 1.00 35.38 350 THR A CA 1
ATOM 2849 C C . THR A 1 350 ? 45.382 -28.591 -33.848 1.00 35.38 350 THR A C 1
ATOM 2851 O O . THR A 1 350 ? 45.893 -29.707 -33.779 1.00 35.38 350 THR A O 1
ATOM 2854 N N . PHE A 1 351 ? 44.664 -28.066 -32.856 1.00 29.39 351 PHE A N 1
ATOM 2855 C CA . PHE A 1 351 ? 44.197 -28.865 -31.721 1.00 29.39 351 PHE A CA 1
ATOM 2856 C C . PHE A 1 351 ? 42.730 -28.555 -31.414 1.00 29.39 351 PHE A C 1
ATOM 2858 O O . PHE A 1 351 ? 42.300 -27.404 -31.374 1.00 29.39 351 PHE A O 1
ATOM 2865 N N . SER A 1 352 ? 41.950 -29.614 -31.236 1.00 33.97 352 SER A N 1
ATOM 2866 C CA . SER A 1 352 ? 40.559 -29.619 -30.781 1.00 33.97 352 SER A CA 1
ATOM 2867 C C . SER A 1 352 ? 40.246 -31.013 -30.241 1.00 33.97 352 SER A C 1
ATOM 2869 O O . SER A 1 352 ? 40.919 -31.969 -30.624 1.00 33.97 352 SER A O 1
ATOM 2871 N N . CYS A 1 353 ? 39.203 -31.109 -29.408 1.00 31.17 353 CYS A N 1
ATOM 2872 C CA . CYS A 1 353 ? 38.817 -32.280 -28.603 1.00 31.17 353 CYS A CA 1
ATOM 2873 C C . CYS A 1 353 ? 39.802 -32.604 -27.451 1.00 31.17 353 CYS A C 1
ATOM 2875 O O . CYS A 1 353 ? 41.000 -32.367 -27.561 1.00 31.17 353 CYS A O 1
ATOM 2877 N N . SER A 1 354 ? 39.369 -33.131 -26.305 1.00 32.28 354 SER A N 1
ATOM 2878 C CA . SER A 1 354 ? 38.019 -33.196 -25.721 1.00 32.28 354 SER A CA 1
ATOM 2879 C C . SER A 1 354 ? 38.156 -33.385 -24.204 1.00 32.28 354 SER A C 1
ATOM 2881 O O . SER A 1 354 ? 39.238 -33.703 -23.715 1.00 32.28 354 SER A O 1
ATOM 2883 N N . GLY A 1 355 ? 37.081 -33.160 -23.447 1.00 31.22 355 GLY A N 1
ATOM 2884 C CA . GLY A 1 355 ? 37.125 -33.277 -21.987 1.00 31.22 355 GLY A CA 1
ATOM 2885 C C . GLY A 1 355 ? 37.269 -34.716 -21.481 1.00 31.22 355 GLY A C 1
ATOM 2886 O O . GLY A 1 355 ? 36.980 -35.671 -22.199 1.00 31.22 355 GLY A O 1
ATOM 2887 N N . ASN A 1 356 ? 37.627 -34.847 -20.203 1.00 34.00 356 ASN A N 1
ATOM 2888 C CA . ASN A 1 356 ? 37.149 -35.943 -19.367 1.00 34.00 356 ASN A CA 1
ATOM 2889 C C . ASN A 1 356 ? 37.039 -35.508 -17.899 1.00 34.00 356 ASN A C 1
ATOM 2891 O O . ASN A 1 356 ? 37.764 -34.639 -17.421 1.00 34.00 356 ASN A O 1
ATOM 2895 N N . THR A 1 357 ? 36.072 -36.109 -17.217 1.00 32.22 357 THR A N 1
ATOM 2896 C CA . THR A 1 357 ? 35.647 -35.841 -15.838 1.00 32.22 357 THR A CA 1
ATOM 2897 C C . THR A 1 357 ? 36.558 -36.478 -14.789 1.00 32.22 357 THR A C 1
ATOM 2899 O O . THR A 1 357 ? 36.981 -37.618 -14.972 1.00 32.22 357 THR A O 1
ATOM 2902 N N . ALA A 1 358 ? 36.717 -35.830 -13.630 1.00 31.08 358 ALA A N 1
ATOM 2903 C CA . ALA A 1 358 ? 37.115 -36.495 -12.387 1.00 31.08 358 ALA A CA 1
ATOM 2904 C C . ALA A 1 358 ? 36.400 -35.877 -11.169 1.00 31.08 358 ALA A C 1
ATOM 2906 O O . ALA A 1 358 ? 36.370 -34.662 -10.993 1.00 31.08 358 ALA A O 1
ATOM 2907 N N . THR A 1 359 ? 35.802 -36.742 -10.353 1.00 30.00 359 THR A N 1
ATOM 2908 C CA . THR A 1 359 ? 35.004 -36.465 -9.147 1.00 30.00 359 THR A CA 1
ATOM 2909 C C . THR A 1 359 ? 35.838 -36.468 -7.862 1.00 30.00 359 THR A C 1
ATOM 2911 O O . THR A 1 359 ? 36.533 -37.454 -7.641 1.00 30.00 359 THR A O 1
ATOM 2914 N N . LEU A 1 360 ? 35.654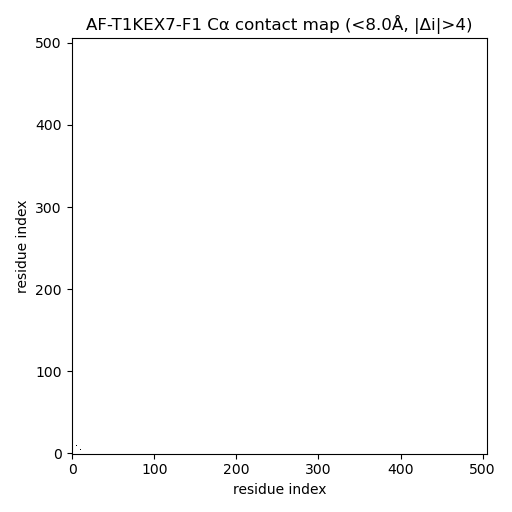 -35.475 -6.978 1.00 30.58 360 LEU A N 1
ATOM 2915 C CA . LEU A 1 360 ? 35.860 -35.507 -5.508 1.00 30.58 360 LEU A CA 1
ATOM 2916 C C . LEU A 1 360 ? 34.948 -34.397 -4.906 1.00 30.58 360 LEU A C 1
ATOM 2918 O O . LEU A 1 360 ? 35.053 -33.266 -5.368 1.00 30.58 360 LEU A O 1
ATOM 2922 N N . THR A 1 361 ? 33.861 -34.627 -4.146 1.00 28.88 361 THR A N 1
ATOM 2923 C CA . THR A 1 361 ? 33.646 -35.174 -2.770 1.00 28.88 361 THR A CA 1
ATOM 2924 C C . THR A 1 361 ? 33.956 -34.213 -1.604 1.00 28.88 361 THR A C 1
ATOM 2926 O O . THR A 1 361 ? 35.024 -33.614 -1.602 1.00 28.88 361 THR A O 1
ATOM 2929 N N . SER A 1 362 ? 33.084 -34.219 -0.569 1.00 28.98 362 SER A N 1
ATOM 2930 C CA . SER A 1 362 ? 33.173 -33.525 0.750 1.00 28.98 362 SER A CA 1
ATOM 2931 C C . SER A 1 362 ? 32.799 -32.023 0.727 1.00 28.98 362 SER A C 1
ATOM 2933 O O . SER A 1 362 ? 33.387 -31.261 -0.027 1.00 28.98 362 SER A O 1
ATOM 2935 N N . GLU A 1 363 ? 31.718 -31.545 1.371 1.00 28.20 363 GLU A N 1
ATOM 2936 C CA . GLU A 1 363 ? 31.506 -31.327 2.835 1.00 28.20 363 GLU A CA 1
ATOM 2937 C C . GLU A 1 363 ? 32.582 -30.417 3.473 1.00 28.20 363 GLU A C 1
ATOM 2939 O O . GLU A 1 363 ? 33.762 -30.635 3.223 1.00 28.20 363 GLU A O 1
ATOM 2944 N N . GLY A 1 364 ? 32.297 -29.420 4.327 1.00 28.36 364 GLY A N 1
ATOM 2945 C CA . GLY A 1 364 ? 31.044 -28.923 4.925 1.00 28.36 364 GLY A CA 1
ATOM 2946 C C . GLY A 1 364 ? 31.339 -27.952 6.103 1.00 28.36 364 GLY A C 1
ATOM 2947 O O . GLY A 1 364 ? 32.491 -27.803 6.490 1.00 28.36 364 GLY A O 1
ATOM 2948 N N . SER A 1 365 ? 30.298 -27.346 6.696 1.00 30.78 365 SER A N 1
ATOM 2949 C CA . SER A 1 365 ? 30.271 -26.739 8.058 1.00 30.78 365 SER A CA 1
ATOM 2950 C C . SER A 1 365 ? 30.921 -25.360 8.383 1.00 30.78 365 SER A C 1
ATOM 2952 O O . SER A 1 365 ? 32.130 -25.194 8.473 1.00 30.78 365 SER A O 1
ATOM 2954 N N . SER A 1 366 ? 30.028 -24.419 8.748 1.00 28.19 366 SER A N 1
ATOM 2955 C CA . SER A 1 366 ? 29.961 -23.660 10.030 1.00 28.19 366 SER A CA 1
ATOM 2956 C C . SER A 1 366 ? 30.949 -22.531 10.450 1.00 28.19 366 SER A C 1
ATOM 2958 O O . SER A 1 366 ? 32.089 -22.776 10.820 1.00 28.19 366 SER A O 1
ATOM 2960 N N . THR A 1 367 ? 30.363 -21.331 10.636 1.00 27.45 367 THR A N 1
ATOM 2961 C CA . THR A 1 367 ? 30.446 -20.403 11.810 1.00 27.45 367 THR A CA 1
ATOM 2962 C C . THR A 1 367 ? 31.772 -19.818 12.354 1.00 27.45 367 THR A C 1
ATOM 2964 O O . THR A 1 367 ? 32.566 -20.527 12.964 1.00 27.45 367 THR A O 1
ATOM 2967 N N . SER A 1 368 ? 31.870 -18.475 12.352 1.00 29.28 368 SER A N 1
ATOM 2968 C CA . SER A 1 368 ? 32.204 -17.540 13.478 1.00 29.28 368 SER A CA 1
ATOM 2969 C C . SER A 1 368 ? 32.483 -16.130 12.898 1.00 29.28 368 SER A C 1
ATOM 2971 O O . SER A 1 368 ? 33.107 -16.011 11.852 1.00 29.28 368 SER A O 1
ATOM 2973 N N . VAL A 1 369 ? 31.815 -15.045 13.317 1.00 29.70 369 VAL A N 1
ATOM 2974 C CA . VAL A 1 369 ? 31.999 -14.223 14.540 1.00 29.70 369 VAL A CA 1
ATOM 2975 C C . VAL A 1 369 ? 33.441 -13.742 14.752 1.00 29.70 369 VAL A C 1
ATOM 2977 O O . VAL A 1 369 ? 34.306 -14.518 15.143 1.00 29.70 369 VAL A O 1
ATOM 2980 N N . SER A 1 370 ? 33.666 -12.436 14.575 1.00 28.89 370 SER A N 1
ATOM 2981 C CA . SER A 1 370 ? 34.738 -11.646 15.207 1.00 28.89 370 SER A CA 1
ATOM 2982 C C . SER A 1 370 ? 34.397 -10.151 15.127 1.00 28.89 370 SER A C 1
ATOM 2984 O O . SER A 1 370 ? 33.654 -9.728 14.243 1.00 28.89 370 SER A O 1
ATOM 2986 N N . GLU A 1 371 ? 34.901 -9.373 16.082 1.00 28.78 371 GLU A N 1
ATOM 2987 C CA . GLU A 1 371 ? 34.396 -8.050 16.475 1.00 28.78 371 GLU A CA 1
ATOM 2988 C C . GLU A 1 371 ? 35.541 -7.008 16.552 1.00 28.78 371 GLU A C 1
ATOM 2990 O O . GLU A 1 371 ? 36.698 -7.379 16.732 1.00 28.78 371 GLU A 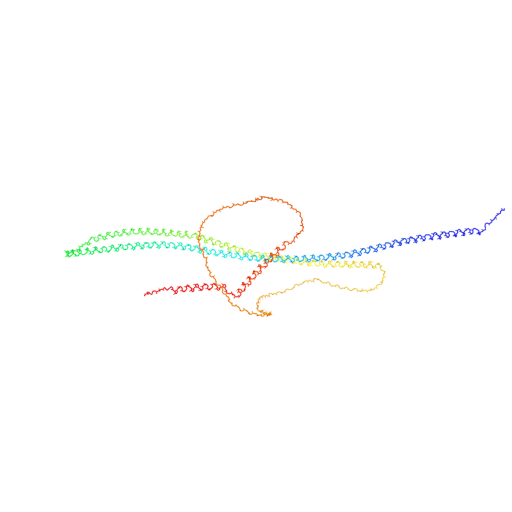O 1
ATOM 2995 N N . VAL A 1 372 ? 35.191 -5.715 16.485 1.00 30.70 372 VAL A N 1
ATOM 2996 C CA . VAL A 1 372 ? 35.982 -4.513 16.870 1.00 30.70 372 VAL A CA 1
ATOM 2997 C C . VAL A 1 372 ? 37.303 -4.178 16.135 1.00 30.70 372 VAL A C 1
ATOM 2999 O O . VAL A 1 372 ? 38.332 -4.823 16.320 1.00 30.70 372 VAL A O 1
ATOM 3002 N N . LYS A 1 373 ? 37.297 -3.019 15.447 1.00 28.30 373 LYS A N 1
ATOM 3003 C CA . LYS A 1 373 ? 38.200 -1.841 15.618 1.00 28.30 373 LYS A CA 1
ATOM 3004 C C . LYS A 1 373 ? 37.821 -0.787 14.566 1.00 28.30 373 LYS A C 1
ATOM 3006 O O . LYS A 1 373 ? 37.803 -1.095 13.383 1.00 28.30 373 LYS A O 1
ATOM 3011 N N . GLU A 1 374 ? 37.273 0.378 14.915 1.00 27.42 374 GLU A N 1
ATOM 3012 C CA . GLU A 1 374 ? 37.939 1.547 15.526 1.00 27.42 374 GLU A CA 1
ATOM 3013 C C . GLU A 1 374 ? 39.288 1.918 14.896 1.00 27.42 374 GLU A C 1
ATOM 3015 O O . GLU A 1 374 ? 40.298 1.277 15.166 1.00 27.42 374 GLU A O 1
ATOM 3020 N N . ASP A 1 375 ? 39.293 3.027 14.147 1.00 26.81 375 ASP A N 1
ATOM 3021 C CA . ASP A 1 375 ? 40.449 3.917 14.015 1.00 26.81 375 ASP A CA 1
ATOM 3022 C C . ASP A 1 375 ? 39.979 5.367 13.777 1.00 26.81 375 ASP A C 1
ATOM 3024 O O . ASP A 1 375 ? 38.937 5.603 13.159 1.00 26.81 375 ASP A O 1
ATOM 3028 N N . ASN A 1 376 ? 40.708 6.344 14.329 1.00 29.83 376 ASN 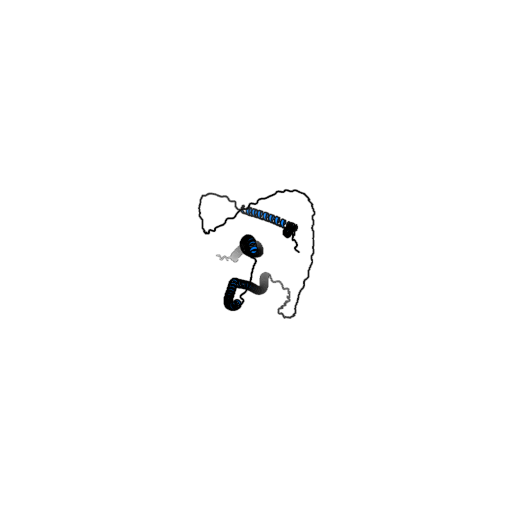A N 1
ATOM 3029 C CA . ASN A 1 376 ? 40.214 7.709 14.573 1.00 29.83 376 ASN A CA 1
ATOM 3030 C C . ASN A 1 376 ? 41.278 8.781 14.252 1.00 29.83 376 ASN A C 1
ATOM 3032 O O . ASN A 1 376 ? 42.257 8.936 14.983 1.00 29.83 376 ASN A O 1
ATOM 3036 N N . VAL A 1 377 ? 41.085 9.533 13.161 1.00 31.28 377 VAL A N 1
ATOM 3037 C CA . VAL A 1 377 ? 41.974 10.597 12.636 1.00 31.28 377 VAL A CA 1
ATOM 3038 C C . VAL A 1 377 ? 41.078 11.562 11.819 1.00 31.28 377 VAL A C 1
ATOM 3040 O O . VAL A 1 377 ? 40.296 11.074 11.014 1.00 31.28 377 VAL A O 1
ATOM 3043 N N . ARG A 1 378 ? 41.078 12.905 11.919 1.00 28.73 378 ARG A N 1
ATOM 3044 C CA . ARG A 1 378 ? 41.993 13.897 12.530 1.00 28.73 378 ARG A CA 1
ATOM 3045 C C . ARG A 1 378 ? 41.224 15.138 13.032 1.00 28.73 378 ARG A C 1
ATOM 3047 O O . ARG A 1 378 ? 40.113 15.409 12.593 1.00 28.73 378 ARG A O 1
ATOM 3054 N N . LYS A 1 379 ? 41.876 15.921 13.899 1.00 29.00 379 LYS A N 1
ATOM 3055 C CA . LYS A 1 379 ? 41.451 17.262 14.351 1.00 29.00 379 LYS A CA 1
ATOM 3056 C C . LYS A 1 379 ? 41.568 18.313 13.242 1.00 29.00 379 LYS A C 1
ATOM 3058 O O . LYS A 1 379 ? 42.530 18.258 12.482 1.00 29.00 379 LYS A O 1
ATOM 3063 N N . GLU A 1 380 ? 40.764 19.369 13.340 1.00 26.17 380 GLU A N 1
ATOM 3064 C CA . GLU A 1 380 ? 41.249 20.738 13.118 1.00 26.17 380 GLU A CA 1
ATOM 3065 C C . GLU A 1 380 ? 40.585 21.707 14.116 1.00 26.17 380 GLU A C 1
ATOM 3067 O O . GLU A 1 380 ? 39.556 21.378 14.707 1.00 26.17 380 GLU A O 1
ATOM 3072 N N . SER A 1 381 ? 41.243 22.832 14.411 1.00 29.11 381 SER A N 1
ATOM 3073 C CA . SER A 1 381 ? 41.037 23.638 15.627 1.00 29.11 381 SER A CA 1
ATOM 3074 C C . SER A 1 381 ? 40.952 25.123 15.291 1.00 29.11 381 SER A C 1
ATOM 3076 O O . SER A 1 381 ? 41.844 25.611 14.603 1.00 29.11 381 SER A O 1
ATOM 3078 N N . VAL A 1 382 ? 39.966 25.851 15.832 1.00 32.88 382 VAL A N 1
ATOM 3079 C CA . VAL A 1 382 ? 40.002 27.325 15.938 1.00 32.88 382 VAL A CA 1
ATOM 3080 C C . VAL A 1 382 ? 39.258 27.780 17.202 1.00 32.88 382 VAL A C 1
ATOM 3082 O O . VAL A 1 382 ? 38.272 27.163 17.607 1.00 32.88 382 VAL A O 1
ATOM 3085 N N . ASP A 1 383 ? 39.758 28.840 17.833 1.00 28.55 383 ASP A N 1
ATOM 3086 C CA . ASP A 1 383 ? 39.483 29.196 19.225 1.00 28.55 383 ASP A CA 1
ATOM 3087 C C . ASP A 1 383 ? 38.312 30.171 19.480 1.00 28.55 383 ASP A C 1
ATOM 3089 O O . ASP A 1 383 ? 38.026 31.086 18.714 1.00 28.55 383 ASP A O 1
ATOM 3093 N N . PHE A 1 384 ? 37.684 29.965 20.644 1.00 25.86 384 PHE A N 1
ATOM 3094 C CA . PHE A 1 384 ? 37.378 30.954 21.693 1.00 25.86 384 PHE A CA 1
ATOM 3095 C C . PHE A 1 384 ? 37.044 32.420 21.329 1.00 25.86 384 PHE A C 1
ATOM 3097 O O . PHE A 1 384 ? 37.932 33.200 21.007 1.00 25.86 384 PHE A O 1
ATOM 3104 N N . TYR A 1 385 ? 35.824 32.855 21.686 1.00 29.91 385 TYR A N 1
ATOM 3105 C CA . TYR A 1 385 ? 35.623 34.104 22.446 1.00 29.91 385 TYR A CA 1
ATOM 3106 C C . TYR A 1 385 ? 34.444 33.992 23.423 1.00 29.91 385 TYR A C 1
ATOM 3108 O O . TYR A 1 385 ? 33.325 33.642 23.050 1.00 29.91 385 TYR A O 1
ATOM 3116 N N . THR A 1 386 ? 34.691 34.340 24.686 1.00 25.55 386 THR A N 1
ATOM 3117 C CA . THR A 1 386 ? 33.667 34.499 25.728 1.00 25.55 386 THR A CA 1
ATOM 3118 C C . THR A 1 386 ? 32.894 35.803 25.535 1.00 25.55 386 THR A C 1
ATOM 3120 O O . THR A 1 386 ? 33.486 36.838 25.231 1.00 25.55 386 THR A O 1
ATOM 3123 N N . SER A 1 387 ? 31.591 35.814 25.818 1.00 27.58 387 SER A N 1
ATOM 3124 C CA . SER A 1 387 ? 30.863 37.054 26.117 1.00 27.58 387 SER A CA 1
ATOM 3125 C C . SER A 1 387 ? 29.736 36.797 27.109 1.00 27.58 387 SER A C 1
ATOM 3127 O O . SER A 1 387 ? 28.682 36.263 26.773 1.00 27.58 387 SER A O 1
ATOM 3129 N N . THR A 1 388 ? 29.988 37.192 28.354 1.00 25.30 388 THR A N 1
ATOM 3130 C CA . THR A 1 388 ? 28.988 37.278 29.418 1.00 25.30 388 THR A CA 1
ATOM 3131 C C . THR A 1 388 ? 28.306 38.638 29.330 1.00 25.30 388 THR A C 1
ATOM 3133 O O . THR A 1 388 ? 28.979 39.661 29.437 1.00 25.30 388 THR A O 1
ATOM 3136 N N . SER A 1 389 ? 26.980 38.678 29.223 1.00 27.77 389 SER A N 1
ATOM 3137 C CA . SER A 1 389 ? 26.215 39.902 29.483 1.00 27.77 389 SER A CA 1
ATOM 3138 C C . SER A 1 389 ? 24.896 39.587 30.176 1.00 27.77 389 SER A C 1
ATOM 3140 O O . SER A 1 389 ? 24.197 38.636 29.831 1.00 27.77 389 SER A O 1
ATOM 3142 N N . THR A 1 390 ? 24.596 40.382 31.194 1.00 27.81 390 THR A N 1
ATOM 3143 C CA . THR A 1 390 ? 23.554 40.156 32.193 1.00 27.81 390 THR A CA 1
ATOM 3144 C C . THR A 1 390 ? 22.257 40.903 31.881 1.00 27.81 390 THR A C 1
ATOM 3146 O O . THR A 1 390 ? 22.275 42.002 31.342 1.00 27.81 390 THR A O 1
ATOM 3149 N N . SER A 1 391 ? 21.148 40.325 32.353 1.00 26.83 391 SER A N 1
ATOM 3150 C CA . SER A 1 391 ? 19.928 41.014 32.804 1.00 26.83 391 SER A CA 1
ATOM 3151 C C . SER A 1 391 ? 19.204 41.979 31.849 1.00 26.83 391 SER A C 1
ATOM 3153 O O . SER A 1 391 ? 19.635 43.110 31.639 1.00 26.83 391 SER A O 1
ATOM 3155 N N . LYS A 1 392 ? 17.930 41.669 31.567 1.00 28.64 392 LYS A N 1
ATOM 3156 C CA . LYS A 1 392 ? 16.815 42.345 32.268 1.00 28.64 392 LYS A CA 1
ATOM 3157 C C . LYS A 1 392 ? 15.466 41.654 32.060 1.00 28.64 392 LYS A C 1
ATOM 3159 O O . LYS A 1 392 ? 15.197 41.043 31.034 1.00 28.64 392 LYS A O 1
ATOM 3164 N N . SER A 1 393 ? 14.645 41.770 33.094 1.00 26.03 393 SER A N 1
ATOM 3165 C CA . SER A 1 393 ? 13.250 41.349 33.173 1.00 26.03 393 SER A CA 1
ATOM 3166 C C . SER A 1 393 ? 12.330 42.166 32.267 1.00 26.03 393 SER A C 1
ATOM 3168 O O . SER A 1 393 ? 12.560 43.360 32.094 1.00 26.03 393 SER A O 1
ATOM 3170 N N . ASN A 1 394 ? 11.195 41.581 31.882 1.00 30.03 394 ASN A N 1
ATOM 3171 C CA . ASN A 1 394 ? 9.909 42.253 32.071 1.00 30.03 394 ASN A CA 1
ATOM 3172 C C . ASN A 1 394 ? 8.797 41.227 32.313 1.00 30.03 394 ASN A C 1
ATOM 3174 O O . ASN A 1 394 ? 8.687 40.222 31.616 1.00 30.03 394 ASN A O 1
ATOM 3178 N N . THR A 1 395 ? 7.995 41.493 33.335 1.00 28.41 395 THR A N 1
ATOM 3179 C CA . THR A 1 395 ? 6.770 40.772 33.680 1.00 28.41 395 THR A CA 1
ATOM 3180 C C . THR A 1 395 ? 5.576 41.445 33.004 1.00 28.41 395 THR A C 1
ATOM 3182 O O . THR A 1 395 ? 5.565 42.667 32.900 1.00 28.41 395 THR A O 1
ATOM 3185 N N . LEU A 1 396 ? 4.542 40.679 32.633 1.00 27.16 396 LEU A N 1
ATOM 3186 C CA . LEU A 1 396 ? 3.159 41.057 32.953 1.00 27.16 396 LEU A CA 1
ATOM 3187 C C . LEU A 1 396 ? 2.165 39.884 32.827 1.00 27.16 396 LEU A C 1
ATOM 3189 O O . LEU A 1 396 ? 2.025 39.248 31.787 1.00 27.16 396 LEU A O 1
ATOM 3193 N N . SER A 1 397 ? 1.461 39.663 33.933 1.00 28.75 397 SER A N 1
ATOM 3194 C CA . SER A 1 397 ? 0.082 39.179 34.114 1.00 28.75 397 SER A CA 1
ATOM 3195 C C . SER A 1 397 ? -0.912 39.724 33.052 1.00 28.75 397 SER A C 1
ATOM 3197 O O . SER A 1 397 ? -0.645 40.770 32.473 1.00 28.75 397 SER A O 1
ATOM 3199 N N . SER A 1 398 ? -2.118 39.192 32.788 1.00 27.39 398 SER A N 1
ATOM 3200 C CA . SER A 1 398 ? -2.884 38.033 33.306 1.00 27.39 398 SER A CA 1
ATOM 3201 C C . SER A 1 398 ? -4.257 37.921 32.605 1.00 27.39 398 SER A C 1
ATOM 3203 O O . SER A 1 398 ? -4.773 38.938 32.158 1.00 27.39 398 SER A O 1
ATOM 3205 N N . SER A 1 399 ? -4.906 36.751 32.724 1.00 28.31 399 SER A N 1
ATOM 3206 C CA . SER A 1 399 ? -6.376 36.545 32.797 1.00 28.31 399 SER A CA 1
ATOM 3207 C C . SER A 1 399 ? -7.272 36.813 31.573 1.00 28.31 399 SER A C 1
ATOM 3209 O O . SER A 1 399 ? -7.230 37.867 30.953 1.00 28.31 399 SER A O 1
ATOM 3211 N N . GLY A 1 400 ? -8.210 35.884 31.321 1.00 27.81 400 GLY A N 1
ATOM 3212 C CA . GLY A 1 400 ? -9.300 36.073 30.352 1.00 27.81 400 GLY A CA 1
ATOM 3213 C C . GLY A 1 400 ? -10.133 34.819 30.048 1.00 27.81 400 GLY A C 1
ATOM 3214 O O . GLY A 1 400 ? -10.082 34.314 28.933 1.00 27.81 400 GLY A O 1
ATOM 3215 N N . ILE A 1 401 ? -10.911 34.317 31.015 1.00 30.75 401 ILE A N 1
ATOM 3216 C CA . ILE A 1 401 ? -11.986 33.329 30.763 1.00 30.75 401 ILE A CA 1
ATOM 3217 C C . ILE A 1 401 ? -13.252 34.092 30.331 1.00 30.75 401 ILE A C 1
ATOM 3219 O O . ILE A 1 401 ? -13.546 35.137 30.915 1.00 30.75 401 ILE A O 1
ATOM 3223 N N . PRO A 1 402 ? -14.042 33.567 29.377 1.00 37.16 402 PRO A N 1
ATOM 3224 C CA . PRO A 1 402 ? -15.462 33.388 29.685 1.00 37.16 402 PRO A CA 1
ATOM 3225 C C . PRO A 1 402 ? -16.043 32.044 29.210 1.00 37.16 402 PRO A C 1
ATOM 3227 O O . PRO A 1 402 ? -15.923 31.635 28.058 1.00 37.16 402 PRO A O 1
ATOM 3230 N N . THR A 1 403 ? -16.755 31.394 30.124 1.00 27.05 403 THR A N 1
ATOM 3231 C CA . THR A 1 403 ? -17.707 30.297 29.886 1.00 27.05 403 THR A CA 1
ATOM 3232 C C . THR A 1 403 ? -19.015 30.857 29.300 1.00 27.05 403 THR A C 1
ATOM 3234 O O . THR A 1 403 ? -19.355 31.977 29.669 1.00 27.05 403 THR A O 1
ATOM 3237 N N . ILE A 1 404 ? -19.799 30.082 28.515 1.00 32.59 404 ILE A N 1
ATOM 3238 C CA . ILE A 1 404 ? -21.260 29.825 28.722 1.00 32.59 404 ILE A CA 1
ATOM 3239 C C . ILE A 1 404 ? -22.008 29.206 27.505 1.00 32.59 404 ILE A C 1
ATOM 3241 O O . ILE A 1 404 ? -22.035 29.761 26.416 1.00 32.59 404 ILE A O 1
ATOM 3245 N N . LYS A 1 405 ? -22.730 28.113 27.820 1.00 27.38 405 LYS A N 1
ATOM 3246 C CA . LYS A 1 405 ? -23.956 27.505 27.234 1.00 27.38 405 LYS A CA 1
ATOM 3247 C C . LYS A 1 405 ? -24.016 26.905 25.817 1.00 27.38 405 LYS A C 1
ATOM 3249 O O . LYS A 1 405 ? -23.723 27.505 24.794 1.00 27.38 405 LYS A O 1
ATOM 3254 N N . SER A 1 406 ? -24.610 25.713 25.835 1.00 27.09 406 SER A N 1
ATOM 3255 C CA . SER A 1 406 ? -25.182 24.907 24.760 1.00 27.09 406 SER A CA 1
ATOM 3256 C C . SER A 1 406 ? -26.597 25.349 24.347 1.00 27.09 406 SER A C 1
ATOM 3258 O O . SER A 1 406 ? -27.327 25.944 25.139 1.00 27.09 406 SER A O 1
ATOM 3260 N N . THR A 1 407 ? -27.022 24.965 23.137 1.00 27.78 407 THR A N 1
ATOM 3261 C CA . THR A 1 407 ? -28.420 24.663 22.749 1.00 27.78 407 THR A CA 1
ATOM 3262 C C . THR A 1 407 ? -28.401 23.732 21.525 1.00 27.78 407 THR A C 1
ATOM 3264 O O . THR A 1 407 ? -27.464 23.775 20.732 1.00 27.78 407 THR A O 1
ATOM 3267 N N . SER A 1 408 ? -29.398 22.853 21.412 1.00 28.19 408 SER A N 1
ATOM 3268 C CA . SER A 1 408 ? -29.449 21.732 20.460 1.00 28.19 408 SER A CA 1
ATOM 3269 C C . SER A 1 408 ? -30.360 21.986 19.243 1.00 28.19 408 SER A C 1
ATOM 3271 O O . SER A 1 408 ? -31.229 22.853 19.305 1.00 28.19 408 SER A O 1
ATOM 3273 N N . ASN A 1 409 ? -30.241 21.098 18.238 1.00 30.92 409 ASN A N 1
ATOM 3274 C CA . ASN A 1 409 ? -31.300 20.543 17.358 1.00 30.92 409 ASN A CA 1
ATOM 3275 C C . ASN A 1 409 ? -31.277 20.838 15.835 1.00 30.92 409 ASN A C 1
ATOM 3277 O O . ASN A 1 409 ? -31.193 21.973 15.385 1.00 30.92 409 ASN A O 1
ATOM 3281 N N . ASN A 1 410 ? -31.548 19.746 15.099 1.00 32.00 410 ASN A N 1
ATOM 3282 C CA . ASN A 1 410 ? -32.224 19.611 13.793 1.00 32.00 410 ASN A CA 1
ATOM 3283 C C . ASN A 1 410 ? -31.486 19.892 12.464 1.00 32.00 410 ASN A C 1
ATOM 3285 O O . ASN A 1 410 ? -31.571 20.960 11.871 1.00 32.00 410 ASN A O 1
ATOM 3289 N N . LEU A 1 411 ? -30.904 18.810 11.930 1.00 27.86 411 LEU A N 1
ATOM 3290 C CA . LEU A 1 411 ? -31.283 18.160 10.657 1.00 27.86 411 LEU A CA 1
ATOM 3291 C C . LEU A 1 411 ? -32.261 18.909 9.715 1.00 27.86 411 LEU A C 1
ATOM 3293 O O . LEU A 1 411 ? -33.442 18.994 10.039 1.00 27.86 411 LEU A O 1
ATOM 3297 N N . VAL A 1 412 ? -31.818 19.218 8.483 1.00 30.47 412 VAL A N 1
ATOM 3298 C CA . VAL A 1 412 ? -32.607 19.112 7.227 1.00 30.47 412 VAL A CA 1
ATOM 3299 C C . VAL A 1 412 ? -31.675 18.734 6.056 1.00 30.47 412 VAL A C 1
ATOM 3301 O O . VAL A 1 412 ? -30.552 19.222 5.955 1.00 30.47 412 VAL A O 1
ATOM 3304 N N . THR A 1 413 ? -32.152 17.853 5.175 1.00 26.33 413 THR A N 1
ATOM 3305 C CA . THR A 1 413 ? -31.542 17.386 3.913 1.00 26.33 413 THR A CA 1
ATOM 3306 C C . THR A 1 413 ? -31.937 18.238 2.695 1.00 26.33 413 THR A C 1
ATOM 3308 O O . THR A 1 413 ? -33.061 18.729 2.656 1.00 26.33 413 THR A O 1
ATOM 3311 N N . SER A 1 414 ? -31.059 18.340 1.678 1.00 27.66 414 SER A N 1
ATOM 3312 C CA . SER A 1 414 ? -31.313 18.479 0.207 1.00 27.66 414 SER A CA 1
ATOM 3313 C C . SER A 1 414 ? -30.030 18.999 -0.477 1.00 27.66 414 SER A C 1
ATOM 3315 O O . SER A 1 414 ? -29.530 20.048 -0.097 1.00 27.66 414 SER A O 1
ATOM 3317 N N . ASN A 1 415 ? -29.325 18.259 -1.341 1.00 27.56 415 ASN A N 1
ATOM 3318 C CA . ASN A 1 415 ? -29.602 17.972 -2.763 1.00 27.56 415 ASN A CA 1
ATOM 3319 C C . ASN A 1 415 ? -29.975 19.185 -3.641 1.00 27.56 415 ASN A C 1
ATOM 3321 O O . ASN A 1 415 ? -31.120 19.626 -3.595 1.00 27.56 415 ASN A O 1
ATOM 3325 N N . SER A 1 416 ? -29.048 19.609 -4.519 1.00 27.00 416 SER A N 1
ATOM 3326 C CA . SER A 1 416 ? -29.203 19.812 -5.990 1.00 27.00 416 SER A CA 1
ATOM 3327 C C . SER A 1 416 ? -28.114 20.773 -6.516 1.00 27.00 416 SER A C 1
ATOM 3329 O O . SER A 1 416 ? -27.997 21.886 -6.022 1.00 27.00 416 SER A O 1
ATOM 3331 N N . THR A 1 417 ? -27.133 20.342 -7.321 1.00 26.48 417 THR A N 1
ATOM 3332 C CA . THR A 1 417 ? -27.098 20.329 -8.810 1.00 26.48 417 THR A CA 1
ATOM 3333 C C . THR A 1 417 ? -27.426 21.636 -9.547 1.00 26.48 417 THR A C 1
ATOM 3335 O O . THR A 1 417 ? -28.518 22.166 -9.393 1.00 26.48 417 THR A O 1
ATOM 3338 N N . SER A 1 418 ? -26.553 21.971 -10.520 1.00 28.61 418 SER A N 1
ATOM 3339 C CA . SER A 1 418 ? -26.785 22.825 -11.716 1.00 28.61 418 SER A CA 1
ATOM 3340 C C . SER A 1 418 ? -26.987 24.342 -11.479 1.00 28.61 418 SER A C 1
ATOM 3342 O O . SER A 1 418 ? -27.478 24.735 -10.434 1.00 28.61 418 SER A O 1
ATOM 3344 N N . SER A 1 419 ? -26.632 25.271 -12.384 1.00 28.50 419 SER A N 1
ATOM 3345 C CA . SER A 1 419 ? -25.826 25.217 -13.627 1.00 28.50 419 SER A CA 1
ATOM 3346 C C . SER A 1 419 ? -25.498 26.637 -14.144 1.00 28.50 419 SER A C 1
ATOM 3348 O O . SER A 1 419 ? -26.105 27.613 -13.721 1.00 28.50 419 SER A O 1
ATOM 3350 N N . ASN A 1 420 ? -24.567 26.715 -15.103 1.00 35.72 420 ASN A N 1
ATOM 3351 C CA . ASN A 1 420 ? -24.155 27.881 -15.905 1.00 35.72 420 ASN A CA 1
ATOM 3352 C C . ASN A 1 420 ? -25.248 28.876 -16.357 1.00 35.72 420 ASN A C 1
ATOM 3354 O O . ASN A 1 420 ? -26.330 28.469 -16.774 1.00 35.72 420 ASN A O 1
ATOM 3358 N N . SER A 1 421 ? -24.845 30.148 -16.494 1.00 27.78 421 SER A N 1
ATOM 3359 C CA . SER A 1 421 ? -25.157 31.090 -17.600 1.00 27.78 421 SER A CA 1
ATOM 3360 C C . SER A 1 421 ? -24.159 32.273 -17.491 1.00 27.78 421 SER A C 1
ATOM 3362 O O . SER A 1 421 ? -23.940 32.748 -16.384 1.00 27.78 421 SER A O 1
ATOM 3364 N N . THR A 1 422 ? -23.335 32.666 -18.483 1.00 32.38 422 THR A N 1
ATOM 3365 C CA . THR A 1 422 ? -23.637 33.428 -19.733 1.00 32.38 422 THR A CA 1
ATOM 3366 C C . THR A 1 422 ? -24.549 34.640 -19.473 1.00 32.38 422 THR A C 1
ATOM 3368 O O . THR A 1 422 ? -25.601 34.447 -18.885 1.00 32.38 422 THR A O 1
ATOM 3371 N N . ASN A 1 423 ? -24.311 35.893 -19.890 1.00 35.97 423 ASN A N 1
ATOM 3372 C CA . ASN A 1 423 ? -23.467 36.513 -20.938 1.00 35.97 423 ASN A CA 1
ATOM 3373 C C . ASN A 1 423 ? -23.313 38.041 -20.599 1.00 35.97 423 ASN A C 1
ATOM 3375 O O . ASN A 1 423 ? -23.889 38.455 -19.598 1.00 35.97 423 ASN A O 1
ATOM 3379 N N . SER A 1 424 ? -22.643 38.981 -21.296 1.00 31.42 424 SER A N 1
ATOM 3380 C CA . SER A 1 424 ? -21.798 39.075 -22.517 1.00 31.42 424 SER A CA 1
ATOM 3381 C C . SER A 1 424 ? -21.111 40.476 -22.567 1.00 31.42 424 SER A C 1
ATOM 3383 O O . SER A 1 424 ? -21.328 41.280 -21.666 1.00 31.42 424 SER A O 1
ATOM 3385 N N . THR A 1 425 ? -20.456 40.829 -23.697 1.00 30.81 425 THR A N 1
ATOM 3386 C CA . THR A 1 425 ? -20.240 42.210 -24.247 1.00 30.81 425 THR A CA 1
ATOM 3387 C C . THR A 1 425 ? -19.260 43.159 -23.495 1.00 30.81 425 THR A C 1
ATOM 3389 O O . THR A 1 425 ? -19.220 43.160 -22.276 1.00 30.81 425 THR A O 1
ATOM 3392 N N . THR A 1 426 ? -18.404 43.991 -24.130 1.00 31.95 426 THR A N 1
ATOM 3393 C CA . THR A 1 426 ? -18.367 44.502 -25.530 1.00 31.95 426 THR A CA 1
ATOM 3394 C C . THR A 1 426 ? -16.963 44.987 -25.994 1.00 31.95 426 THR A C 1
ATOM 3396 O O . THR A 1 426 ? -16.160 45.421 -25.179 1.00 31.95 426 THR A O 1
ATOM 3399 N N . SER A 1 427 ? -16.754 45.015 -27.325 1.00 28.75 427 SER A N 1
ATOM 3400 C CA . SER A 1 427 ? -15.981 45.993 -28.149 1.00 28.75 427 SER A CA 1
ATOM 3401 C C . SER A 1 427 ? -14.444 46.211 -28.039 1.00 28.75 427 SER A C 1
ATOM 3403 O O . SER A 1 427 ? -13.976 47.020 -27.249 1.00 28.75 427 SER A O 1
ATOM 3405 N N . ASN A 1 428 ? -13.734 45.640 -29.029 1.00 34.72 428 ASN A N 1
ATOM 3406 C CA . ASN A 1 428 ? -12.949 46.286 -30.117 1.00 34.72 428 ASN A CA 1
ATOM 3407 C C . ASN A 1 428 ? -11.683 47.170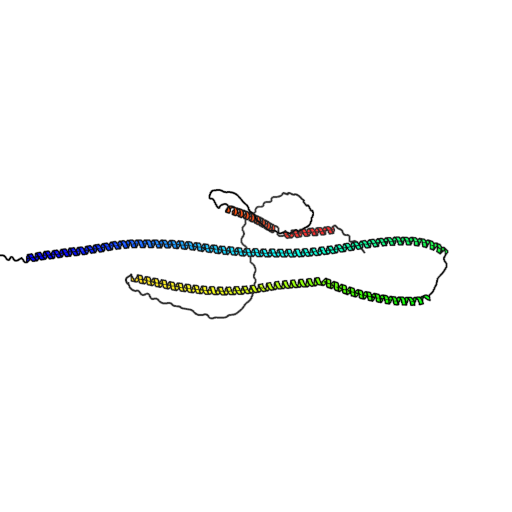 -29.910 1.00 34.72 428 ASN A C 1
ATOM 3409 O O . ASN A 1 428 ? -11.735 48.225 -29.293 1.00 34.72 428 ASN A O 1
ATOM 3413 N N . ASN A 1 429 ? -10.673 46.841 -30.748 1.00 39.12 429 ASN A N 1
ATOM 3414 C CA . ASN A 1 429 ? -9.630 47.687 -31.386 1.00 39.12 429 ASN A CA 1
ATOM 3415 C C . ASN A 1 429 ? -8.490 48.263 -30.499 1.00 39.12 429 ASN A C 1
ATOM 3417 O O . ASN A 1 429 ? -8.726 48.671 -29.375 1.00 39.12 429 ASN A O 1
ATOM 3421 N N . SER A 1 430 ? -7.224 48.376 -30.944 1.00 33.72 430 SER A N 1
ATOM 3422 C CA . SER A 1 430 ? -6.543 47.921 -32.182 1.00 33.72 430 SER A CA 1
ATOM 3423 C C . SER A 1 430 ? -4.999 47.973 -32.051 1.00 33.72 430 SER A C 1
ATOM 3425 O O . SER A 1 430 ? -4.469 48.683 -31.206 1.00 33.72 430 SER A O 1
ATOM 3427 N N . SER A 1 431 ? -4.292 47.297 -32.973 1.00 33.88 431 SER A N 1
ATOM 3428 C CA . SER A 1 431 ? -2.915 47.596 -33.446 1.00 33.88 431 SER A CA 1
ATOM 3429 C C . SER A 1 431 ? -1.726 47.623 -32.454 1.00 33.88 431 SER A C 1
ATOM 3431 O O . SER A 1 431 ? -1.311 48.675 -31.988 1.00 33.88 431 SER A O 1
ATOM 3433 N N . GLY A 1 432 ? -1.058 46.468 -32.329 1.00 34.22 432 GLY A N 1
ATOM 3434 C CA . GLY A 1 432 ? 0.360 46.303 -32.705 1.00 34.22 432 GLY A CA 1
ATOM 3435 C C . GLY A 1 432 ? 1.482 46.961 -31.884 1.00 34.22 432 GLY A C 1
ATOM 3436 O O . GLY A 1 432 ? 1.860 48.098 -32.139 1.00 34.22 432 GLY A O 1
ATOM 3437 N N . THR A 1 433 ? 2.201 46.159 -31.092 1.00 33.44 433 THR A N 1
ATOM 3438 C CA . THR A 1 433 ? 3.679 46.059 -31.176 1.00 33.44 433 THR A CA 1
ATOM 3439 C C . THR A 1 433 ? 4.186 44.800 -30.471 1.00 33.44 433 THR A C 1
ATOM 3441 O O . THR A 1 433 ? 3.590 44.311 -29.516 1.00 33.44 433 THR A O 1
ATOM 3444 N N . SER A 1 434 ? 5.291 44.251 -30.966 1.00 44.53 434 SER A N 1
ATOM 3445 C CA . SER A 1 434 ? 5.965 43.079 -30.412 1.00 44.53 434 SER A CA 1
ATOM 3446 C C . SER A 1 434 ? 6.895 43.444 -29.251 1.00 44.53 434 SER A C 1
ATOM 3448 O O . SER A 1 434 ? 7.826 44.210 -29.471 1.00 44.53 434 SER A O 1
ATOM 3450 N N . ILE A 1 435 ? 6.713 42.812 -28.087 1.00 37.47 435 ILE A N 1
ATOM 3451 C CA . ILE A 1 435 ? 7.762 42.310 -27.171 1.00 37.47 435 ILE A CA 1
ATOM 3452 C C . ILE A 1 435 ? 7.097 41.206 -26.337 1.00 37.47 435 ILE A C 1
ATOM 3454 O O . ILE A 1 435 ? 6.086 41.443 -25.680 1.00 37.47 435 ILE A O 1
ATOM 3458 N N . ALA A 1 436 ? 7.642 39.992 -26.383 1.00 42.84 436 ALA A N 1
ATOM 3459 C CA . ALA A 1 436 ? 7.141 38.840 -25.636 1.00 42.84 436 ALA A CA 1
ATOM 3460 C C . ALA A 1 436 ? 8.228 38.268 -24.707 1.00 42.84 436 ALA A C 1
ATOM 3462 O O . ALA A 1 436 ? 9.403 38.597 -24.836 1.00 42.84 436 ALA A O 1
ATOM 3463 N N . SER A 1 437 ? 7.795 37.398 -23.786 1.00 46.50 437 SER A N 1
ATOM 3464 C CA . SER A 1 437 ? 8.617 36.468 -22.990 1.00 46.50 437 SER A CA 1
ATOM 3465 C C . SER A 1 437 ? 9.683 37.042 -22.036 1.00 46.50 437 SER A C 1
ATOM 3467 O O . SER A 1 437 ? 10.840 36.652 -22.121 1.00 46.50 437 SER A O 1
ATOM 3469 N N . ASN A 1 438 ? 9.290 37.863 -21.048 1.00 49.19 438 ASN A N 1
ATOM 3470 C CA . ASN A 1 438 ? 10.120 38.100 -19.843 1.00 49.1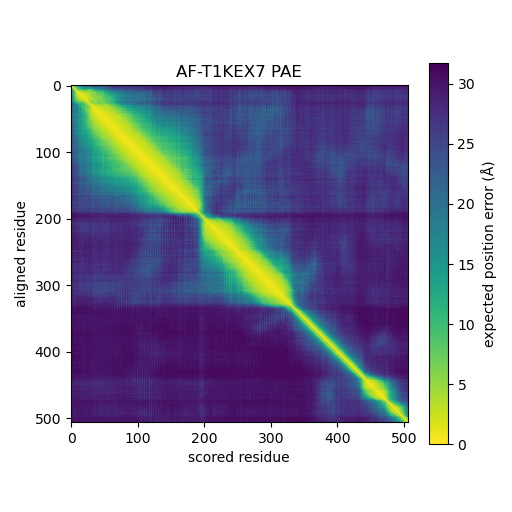9 438 ASN A CA 1
ATOM 3471 C C . ASN A 1 438 ? 9.364 38.116 -18.490 1.00 49.19 438 ASN A C 1
ATOM 3473 O O . ASN A 1 438 ? 9.981 38.303 -17.448 1.00 49.19 438 ASN A O 1
ATOM 3477 N N . HIS A 1 439 ? 8.042 37.892 -18.447 1.00 45.88 439 HIS A N 1
ATOM 3478 C CA . HIS A 1 439 ? 7.276 37.866 -17.180 1.00 45.88 439 HIS A CA 1
ATOM 3479 C C . HIS A 1 439 ? 7.041 36.465 -16.582 1.00 45.88 439 HIS A C 1
ATOM 3481 O O . HIS A 1 439 ? 6.662 36.361 -15.420 1.00 45.88 439 HIS A O 1
ATOM 3487 N N . GLY A 1 440 ? 7.301 35.384 -17.328 1.00 49.91 440 GLY A N 1
ATOM 3488 C CA . GLY A 1 440 ? 7.184 34.014 -16.802 1.00 49.91 440 GLY A CA 1
ATOM 3489 C C . GLY A 1 440 ? 8.325 33.629 -15.851 1.00 49.91 440 GLY A C 1
ATOM 3490 O O . GLY A 1 440 ? 8.078 33.086 -14.778 1.00 49.91 440 GLY A O 1
ATOM 3491 N N . HIS A 1 441 ? 9.568 33.963 -16.217 1.00 48.88 441 HIS A N 1
ATOM 3492 C CA . HIS A 1 441 ? 10.757 33.591 -15.441 1.00 48.88 441 HIS A CA 1
ATOM 3493 C C . HIS A 1 441 ? 10.839 34.306 -14.088 1.00 48.88 441 HIS A C 1
ATOM 3495 O O . HIS A 1 441 ? 11.099 33.651 -13.085 1.00 48.88 441 HIS A O 1
ATOM 3501 N N . HIS A 1 442 ? 10.517 35.604 -14.026 1.00 54.09 442 HIS A N 1
ATOM 3502 C CA . HIS A 1 442 ? 10.503 36.337 -12.754 1.00 54.09 442 HIS A CA 1
ATOM 3503 C C . HIS A 1 442 ? 9.548 35.728 -11.718 1.00 54.09 442 HIS A C 1
ATOM 3505 O O . HIS A 1 442 ? 9.898 35.676 -10.545 1.00 54.09 442 HIS A O 1
ATOM 3511 N N . ASN A 1 443 ? 8.387 35.213 -12.140 1.00 64.25 443 ASN A N 1
ATOM 3512 C CA . ASN A 1 443 ? 7.430 34.578 -11.231 1.00 64.25 443 ASN A CA 1
ATOM 3513 C C . ASN A 1 443 ? 7.974 33.244 -10.679 1.00 64.25 443 ASN A C 1
ATOM 3515 O O . ASN A 1 443 ? 7.898 33.004 -9.477 1.00 64.25 443 ASN A O 1
ATOM 3519 N N . LEU A 1 444 ? 8.598 32.410 -11.525 1.00 72.25 444 LEU A N 1
ATOM 3520 C CA . LEU A 1 444 ? 9.241 31.173 -11.062 1.00 72.25 444 LEU A CA 1
ATOM 3521 C C . LEU A 1 444 ? 10.438 31.443 -10.136 1.00 72.25 444 LEU A C 1
ATOM 3523 O O . LEU A 1 444 ? 10.549 30.791 -9.102 1.00 72.25 444 LEU A O 1
ATOM 3527 N N . ASP A 1 445 ? 11.297 32.412 -10.460 1.00 76.31 445 ASP A N 1
ATOM 3528 C CA . ASP A 1 445 ? 12.450 32.780 -9.624 1.00 76.31 445 ASP A CA 1
ATOM 3529 C C . ASP A 1 445 ? 12.024 33.353 -8.264 1.00 76.31 445 ASP A C 1
ATOM 3531 O O . ASP A 1 445 ? 12.688 33.136 -7.248 1.00 76.31 445 ASP A O 1
ATOM 3535 N N . GLU A 1 446 ? 10.918 34.096 -8.225 1.00 77.00 446 GLU A N 1
ATOM 3536 C CA . GLU A 1 446 ? 10.353 34.647 -6.993 1.00 77.00 446 GLU A CA 1
ATOM 3537 C C . GLU A 1 446 ? 9.696 33.553 -6.135 1.00 77.00 446 GLU A C 1
ATOM 3539 O O . GLU A 1 446 ? 9.906 33.521 -4.919 1.00 77.00 446 GLU A O 1
ATOM 3544 N N . GLN A 1 447 ? 9.018 32.581 -6.759 1.00 74.19 447 GLN A N 1
ATOM 3545 C CA . GLN A 1 447 ? 8.536 31.369 -6.084 1.00 74.19 447 GLN A CA 1
ATOM 3546 C C . GLN A 1 447 ? 9.686 30.492 -5.566 1.00 74.19 447 GLN A C 1
ATOM 3548 O O . GLN A 1 447 ? 9.610 30.021 -4.430 1.00 74.19 447 GLN A O 1
ATOM 3553 N N . LEU A 1 448 ? 10.773 30.313 -6.331 1.00 77.19 448 LEU A N 1
ATOM 3554 C CA . LEU A 1 448 ? 11.969 29.606 -5.859 1.00 77.19 448 LEU A CA 1
ATOM 3555 C C . LEU A 1 448 ? 12.573 30.311 -4.642 1.00 77.19 448 LEU A C 1
ATOM 3557 O O . LEU A 1 448 ? 12.810 29.662 -3.630 1.00 77.19 448 LEU A O 1
ATOM 3561 N N . LYS A 1 449 ? 12.761 31.636 -4.694 1.00 79.44 449 LYS A N 1
ATOM 3562 C CA . LYS A 1 449 ? 13.293 32.417 -3.561 1.00 79.44 449 LYS A CA 1
ATOM 3563 C C . LYS A 1 449 ? 12.408 32.344 -2.318 1.00 79.44 449 LYS A C 1
ATOM 3565 O O . LYS A 1 449 ? 12.930 32.356 -1.207 1.00 79.44 449 LYS A O 1
ATOM 3570 N N . GLU A 1 450 ? 11.088 32.281 -2.473 1.00 77.31 450 GLU A N 1
ATOM 3571 C CA . GLU A 1 450 ? 10.163 32.113 -1.346 1.00 77.31 450 GLU A CA 1
ATOM 3572 C C . GLU A 1 450 ? 10.197 30.685 -0.775 1.00 77.31 450 GLU A C 1
ATOM 3574 O O . GLU A 1 450 ? 10.173 30.509 0.445 1.00 77.31 450 GLU A O 1
ATOM 3579 N N . LEU A 1 451 ? 10.329 29.656 -1.619 1.00 74.06 451 LEU A N 1
ATOM 3580 C CA . LEU A 1 451 ? 10.555 28.281 -1.162 1.00 74.06 451 LEU A CA 1
ATOM 3581 C C . LEU A 1 451 ? 11.903 28.129 -0.447 1.00 74.06 451 LEU A C 1
ATOM 3583 O O . LEU A 1 451 ? 11.952 27.487 0.599 1.00 74.06 451 LEU A O 1
ATOM 3587 N N . ASP A 1 452 ? 12.958 28.765 -0.949 1.00 77.81 452 ASP A N 1
ATOM 3588 C CA . ASP A 1 452 ? 14.305 28.715 -0.377 1.00 77.81 452 ASP A CA 1
ATOM 3589 C C . ASP A 1 452 ? 14.359 29.437 0.984 1.00 77.81 452 ASP A C 1
ATOM 3591 O O . ASP A 1 452 ? 14.820 28.880 1.979 1.00 77.81 452 ASP A O 1
ATOM 3595 N N . LYS A 1 453 ? 13.724 30.616 1.107 1.00 77.06 453 LYS A N 1
ATOM 3596 C CA . LYS A 1 453 ? 13.489 31.280 2.408 1.00 77.06 453 LYS A CA 1
ATOM 3597 C C . LYS A 1 453 ? 12.721 30.391 3.390 1.00 77.06 453 LYS A C 1
ATOM 3599 O O . LYS A 1 453 ? 13.069 30.337 4.572 1.00 77.06 453 LYS A O 1
ATOM 3604 N N . ARG A 1 454 ? 11.679 29.687 2.930 1.00 74.38 454 ARG A N 1
ATOM 3605 C CA . ARG A 1 454 ? 10.902 28.749 3.762 1.00 74.38 454 ARG A CA 1
ATOM 3606 C C . ARG A 1 454 ? 11.710 27.519 4.158 1.00 74.38 454 ARG A C 1
ATOM 3608 O O . ARG A 1 454 ? 11.521 27.028 5.270 1.00 74.38 454 ARG A O 1
ATOM 3615 N N . LEU A 1 455 ? 12.601 27.035 3.296 1.00 76.81 455 LEU A N 1
ATOM 3616 C CA . LEU A 1 455 ? 13.508 25.932 3.594 1.00 76.81 455 LEU A CA 1
ATOM 3617 C C . LEU A 1 455 ? 14.538 26.360 4.646 1.00 76.81 455 LEU A C 1
ATOM 3619 O O . LEU A 1 455 ? 14.615 25.732 5.694 1.00 76.81 455 LEU A O 1
ATOM 3623 N N . ILE A 1 456 ? 15.197 27.508 4.460 1.00 81.00 456 ILE A N 1
ATOM 3624 C CA . ILE A 1 456 ? 16.129 28.105 5.433 1.00 81.00 456 ILE A CA 1
ATOM 3625 C C . ILE A 1 456 ? 15.443 28.358 6.787 1.00 81.00 456 ILE A C 1
ATOM 3627 O O . ILE A 1 456 ? 16.029 28.094 7.839 1.00 81.00 456 ILE A O 1
ATOM 3631 N N . SER A 1 457 ? 14.190 28.828 6.786 1.00 81.69 457 SER A N 1
ATOM 3632 C CA . SER A 1 457 ? 13.382 28.996 8.001 1.00 81.69 457 SER A CA 1
ATOM 3633 C C . SER A 1 457 ? 13.109 27.657 8.699 1.00 81.69 457 SER A C 1
ATOM 3635 O O . SER A 1 457 ? 13.336 27.537 9.905 1.00 81.69 457 SER A O 1
ATOM 3637 N N . LYS A 1 458 ? 12.708 26.620 7.952 1.00 75.69 458 LYS A N 1
ATOM 3638 C CA . LYS A 1 458 ? 12.511 25.263 8.486 1.00 75.69 458 LYS A CA 1
ATOM 3639 C C . LYS A 1 458 ? 13.811 24.647 8.998 1.00 75.69 458 LYS A C 1
ATOM 3641 O O . LYS A 1 458 ? 13.802 24.081 10.082 1.00 75.69 458 LYS A O 1
ATOM 3646 N N . ASP A 1 459 ? 14.931 24.819 8.304 1.00 82.44 459 ASP A N 1
ATOM 3647 C CA . ASP A 1 459 ? 16.243 24.336 8.743 1.00 82.44 459 ASP A CA 1
ATOM 3648 C C . ASP A 1 459 ? 16.782 25.101 9.953 1.00 82.44 459 ASP A C 1
ATOM 3650 O O . ASP A 1 459 ? 17.546 24.544 10.741 1.00 82.44 459 ASP A O 1
ATOM 3654 N N . SER A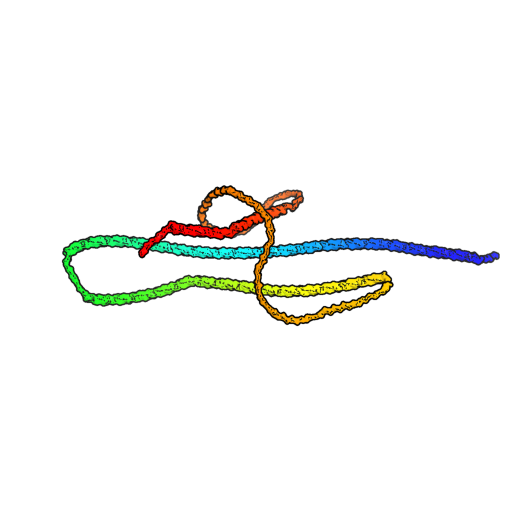 1 460 ? 16.388 26.366 10.123 1.00 76.88 460 SER A N 1
ATOM 3655 C CA . SER A 1 460 ? 16.636 27.135 11.345 1.00 76.88 460 SER A CA 1
ATOM 3656 C C . SER A 1 460 ? 15.844 26.553 12.520 1.00 76.88 460 SER A C 1
ATOM 3658 O O . SER A 1 460 ? 16.421 26.281 13.569 1.00 76.88 460 SER A O 1
ATOM 3660 N N . ILE A 1 461 ? 14.557 26.241 12.320 1.00 72.19 461 ILE A N 1
ATOM 3661 C CA . ILE A 1 461 ? 13.711 25.564 13.319 1.00 72.19 461 ILE A CA 1
ATOM 3662 C C . ILE A 1 461 ? 14.247 24.158 13.637 1.00 72.19 461 ILE A C 1
ATOM 3664 O O . ILE A 1 461 ? 14.349 23.792 14.802 1.00 72.19 461 ILE A O 1
ATOM 3668 N N . ILE A 1 462 ? 14.660 23.377 12.636 1.00 76.88 462 ILE A N 1
ATOM 3669 C CA . ILE A 1 462 ? 15.233 22.036 12.833 1.00 76.88 462 ILE A CA 1
ATOM 3670 C C . ILE A 1 462 ? 16.569 22.118 13.583 1.00 76.88 462 ILE A C 1
ATOM 3672 O O . ILE A 1 462 ? 16.814 21.288 14.458 1.00 76.88 462 ILE A O 1
ATOM 3676 N N . ARG A 1 463 ? 17.424 23.112 13.302 1.00 75.31 463 ARG A N 1
ATOM 3677 C CA . ARG A 1 463 ? 18.649 23.348 14.087 1.00 75.31 463 ARG A CA 1
ATOM 3678 C C . ARG A 1 463 ? 18.347 23.814 15.507 1.00 75.31 463 ARG A C 1
ATOM 3680 O O . ARG A 1 463 ? 18.993 23.315 16.422 1.00 75.31 463 ARG A O 1
ATOM 3687 N N . ALA A 1 464 ? 17.349 24.673 15.711 1.00 67.00 464 ALA A N 1
ATOM 3688 C CA . ALA A 1 464 ? 16.902 25.074 17.042 1.00 67.00 464 ALA A CA 1
ATOM 3689 C C . ALA A 1 464 ? 16.420 23.856 17.849 1.00 67.00 464 ALA A C 1
ATOM 3691 O O . ALA A 1 464 ? 16.966 23.592 18.916 1.00 67.00 464 ALA A O 1
ATOM 3692 N N . LEU A 1 465 ? 15.524 23.036 17.289 1.00 67.56 465 LEU A N 1
ATOM 3693 C CA . LEU A 1 465 ? 15.007 21.816 17.923 1.00 67.56 465 LEU A CA 1
ATOM 3694 C C . LEU A 1 465 ? 16.090 20.747 18.154 1.00 67.56 465 LEU A C 1
ATOM 3696 O O . LEU A 1 465 ? 16.053 20.043 19.162 1.00 67.56 465 LEU A O 1
ATOM 3700 N N . ARG A 1 466 ? 17.083 20.616 17.260 1.00 72.06 466 ARG A N 1
ATOM 3701 C CA . ARG A 1 466 ? 18.247 19.737 17.488 1.00 72.06 466 ARG A CA 1
ATOM 3702 C C . ARG A 1 466 ? 19.141 20.268 18.609 1.00 72.06 466 ARG A C 1
ATOM 3704 O O . ARG A 1 466 ? 19.493 19.495 19.491 1.00 72.06 466 ARG A O 1
ATOM 3711 N N . SER A 1 467 ? 19.437 21.568 18.625 1.00 69.50 467 SER A N 1
ATOM 3712 C CA . SER A 1 467 ? 20.247 22.185 19.684 1.00 69.50 467 SER A CA 1
ATOM 3713 C C . SER A 1 467 ? 19.548 22.166 21.048 1.00 69.50 467 SER A C 1
ATOM 3715 O O . SER A 1 467 ? 20.201 21.984 22.069 1.00 69.50 467 SER A O 1
ATOM 3717 N N . GLU A 1 468 ? 18.217 22.270 21.077 1.00 68.88 468 GLU A N 1
ATOM 3718 C CA . GLU A 1 468 ? 17.397 22.118 22.279 1.00 68.88 468 GLU A CA 1
ATOM 3719 C C . GLU A 1 468 ? 17.386 20.660 22.766 1.00 68.88 468 GLU A C 1
ATOM 3721 O O . GLU A 1 468 ? 17.586 20.408 23.953 1.00 68.88 468 GLU A O 1
ATOM 3726 N N . LYS A 1 469 ? 17.269 19.688 21.848 1.00 69.31 469 LYS A N 1
ATOM 3727 C CA . LYS A 1 469 ? 17.380 18.251 22.152 1.00 69.31 469 LYS A CA 1
ATOM 3728 C C . LYS A 1 469 ? 18.764 17.860 22.687 1.00 69.31 469 LYS A C 1
ATOM 3730 O O . LYS A 1 469 ? 18.843 17.052 23.607 1.00 69.31 469 LYS A O 1
ATOM 3735 N N . GLU A 1 470 ? 19.841 18.417 22.137 1.00 69.19 470 GLU A N 1
ATOM 3736 C CA . GLU A 1 470 ? 21.210 18.199 22.632 1.00 69.19 470 GLU A CA 1
ATOM 3737 C C . GLU A 1 470 ? 21.454 18.892 23.976 1.00 69.19 470 GLU A C 1
ATOM 3739 O O . GLU A 1 470 ? 22.093 18.324 24.861 1.00 69.19 470 GLU A O 1
ATOM 3744 N N . ARG A 1 471 ? 20.912 20.102 24.163 1.00 67.25 471 ARG A N 1
ATOM 3745 C CA . ARG A 1 471 ? 21.059 20.876 25.402 1.00 67.25 471 ARG A CA 1
ATOM 3746 C C . ARG A 1 471 ? 20.199 20.337 26.549 1.00 67.25 471 ARG A C 1
ATOM 3748 O O . ARG A 1 471 ? 20.581 20.507 27.705 1.00 67.25 471 ARG A O 1
ATOM 3755 N N . PHE A 1 472 ? 19.099 19.639 26.253 1.00 61.09 472 PHE A N 1
ATOM 3756 C CA . PHE A 1 472 ? 18.226 19.011 27.248 1.00 61.09 472 PHE A CA 1
ATOM 3757 C C . PHE A 1 472 ? 17.762 17.588 26.857 1.00 61.09 472 PHE A C 1
ATOM 3759 O O . PHE A 1 472 ? 16.567 17.368 26.631 1.00 61.09 472 PHE A O 1
ATOM 3766 N N . PRO A 1 473 ? 18.653 16.573 26.885 1.00 64.50 473 PRO A N 1
ATOM 3767 C CA . PRO A 1 473 ? 18.350 15.217 26.399 1.00 64.50 473 PRO A CA 1
ATOM 3768 C C . PRO A 1 473 ? 17.135 14.539 27.055 1.00 64.50 473 PRO A C 1
ATOM 3770 O O . PRO A 1 473 ? 16.480 13.700 26.442 1.00 64.50 473 PRO A O 1
ATOM 3773 N N . ASN A 1 474 ? 16.817 14.921 28.299 1.00 58.31 474 ASN A N 1
ATOM 3774 C CA . ASN A 1 474 ? 15.802 14.278 29.140 1.00 58.31 474 ASN A CA 1
ATOM 3775 C C . ASN A 1 474 ? 14.557 15.147 29.421 1.00 58.31 474 ASN A C 1
ATOM 3777 O O . ASN A 1 474 ? 13.711 14.748 30.224 1.00 58.31 474 ASN A O 1
ATOM 3781 N N . HIS A 1 475 ? 14.406 16.330 28.805 1.00 58.38 475 HIS A N 1
ATOM 3782 C CA . HIS A 1 475 ? 13.317 17.261 29.163 1.00 58.38 475 HIS A CA 1
ATOM 3783 C C . HIS A 1 475 ? 11.903 16.716 28.899 1.00 58.38 475 HIS A C 1
ATOM 3785 O O . HIS A 1 475 ? 10.997 16.978 29.691 1.00 58.38 475 HIS A O 1
ATOM 3791 N N . PHE A 1 476 ? 11.718 15.887 27.865 1.00 48.72 476 PHE A N 1
ATOM 3792 C CA . PHE A 1 476 ? 10.416 15.276 27.561 1.00 48.72 476 PHE A CA 1
ATOM 3793 C C . PHE A 1 476 ? 9.920 14.322 28.665 1.00 48.72 476 PHE A C 1
ATOM 3795 O O . PHE A 1 476 ? 8.720 14.210 28.906 1.00 48.72 476 PHE A O 1
ATOM 3802 N N . TRP A 1 477 ? 10.842 13.665 29.375 1.00 46.06 477 TRP A N 1
ATOM 3803 C CA . TRP A 1 477 ? 10.516 12.753 30.476 1.00 46.06 477 TRP A CA 1
ATOM 3804 C C . TRP A 1 477 ? 10.415 13.473 31.824 1.00 46.06 477 TRP A C 1
ATOM 3806 O O . TRP A 1 477 ? 9.616 13.077 32.671 1.00 46.06 477 TRP A O 1
ATOM 3816 N N . ARG A 1 478 ? 11.169 14.565 32.014 1.00 47.88 478 ARG A N 1
ATOM 3817 C CA . ARG A 1 478 ? 11.204 15.300 33.287 1.00 47.88 478 ARG A CA 1
ATOM 3818 C C . ARG A 1 478 ? 9.902 16.035 33.595 1.00 47.88 478 ARG A C 1
ATOM 3820 O O . ARG A 1 478 ? 9.383 15.884 34.692 1.00 47.88 478 ARG A O 1
ATOM 3827 N N . MET A 1 479 ? 9.314 16.722 32.611 1.00 46.16 479 MET A N 1
ATOM 3828 C CA . MET A 1 479 ? 8.032 17.426 32.795 1.00 46.16 479 MET A CA 1
ATOM 3829 C C . MET A 1 479 ? 6.882 16.488 33.200 1.00 46.16 479 MET A C 1
ATOM 3831 O O . MET A 1 479 ? 5.978 16.907 33.915 1.00 46.16 479 MET A O 1
ATOM 3835 N N . LYS A 1 480 ? 6.922 15.211 32.787 1.00 46.41 480 LYS A N 1
ATOM 3836 C CA . LYS A 1 480 ? 5.938 14.200 33.205 1.00 46.41 480 LYS A CA 1
ATOM 3837 C C . LYS A 1 480 ? 6.204 13.624 34.597 1.00 46.41 480 LYS A C 1
ATOM 3839 O O . LYS A 1 480 ? 5.239 13.274 35.267 1.00 46.41 480 LYS A O 1
ATOM 3844 N N . LEU A 1 481 ? 7.463 13.519 35.034 1.00 50.06 481 LEU A N 1
ATOM 3845 C CA . LEU A 1 481 ? 7.791 13.058 36.389 1.00 50.06 481 LEU A CA 1
ATOM 3846 C C . LEU A 1 481 ? 7.574 14.152 37.435 1.00 50.06 481 LEU A C 1
ATOM 3848 O O . LEU A 1 481 ? 6.936 13.878 38.447 1.00 50.06 481 LEU A O 1
ATOM 3852 N N . ASP A 1 482 ? 8.048 15.374 37.186 1.00 52.28 482 ASP A N 1
ATOM 3853 C CA . ASP A 1 482 ? 7.957 16.475 38.151 1.00 52.28 482 ASP A CA 1
ATOM 3854 C C . ASP A 1 482 ? 6.469 16.815 38.431 1.00 52.28 482 ASP A C 1
ATOM 3856 O O . ASP A 1 482 ? 6.055 16.899 39.585 1.00 52.28 482 ASP A O 1
ATOM 3860 N N . HIS A 1 483 ? 5.610 16.820 37.400 1.00 53.41 483 HIS A N 1
ATOM 3861 C CA . HIS A 1 483 ? 4.160 17.034 37.553 1.00 53.41 483 HIS A CA 1
ATOM 3862 C C . HIS A 1 483 ? 3.412 15.858 38.229 1.00 53.41 483 HIS A C 1
ATOM 3864 O O . HIS A 1 483 ? 2.300 16.038 38.734 1.00 53.41 483 HIS A O 1
ATOM 3870 N N . PHE A 1 484 ? 3.997 14.654 38.253 1.00 55.88 484 PHE A N 1
ATOM 3871 C CA . PHE A 1 484 ? 3.458 13.496 38.981 1.00 55.88 484 PHE A CA 1
ATOM 3872 C C . PHE A 1 484 ? 3.920 13.507 40.446 1.00 55.88 484 PHE A C 1
ATOM 3874 O O . PHE A 1 484 ? 3.127 13.233 41.345 1.00 55.88 484 PHE A O 1
ATOM 3881 N N . TYR A 1 485 ? 5.173 13.900 40.700 1.00 56.34 485 TYR A N 1
ATOM 3882 C CA . TYR A 1 485 ? 5.726 14.054 42.046 1.00 56.34 485 TYR A CA 1
ATOM 3883 C C . TYR A 1 485 ? 5.066 15.194 42.825 1.00 56.34 485 TYR A C 1
ATOM 3885 O O . TYR A 1 485 ? 4.683 14.968 43.972 1.00 56.34 485 TYR A O 1
ATOM 3893 N N . ASP A 1 486 ? 4.841 16.361 42.215 1.00 59.28 486 ASP A N 1
ATOM 3894 C CA . ASP A 1 486 ? 4.132 17.470 42.872 1.00 59.28 486 ASP A CA 1
ATOM 3895 C C . ASP A 1 486 ? 2.683 17.094 43.218 1.00 59.28 486 ASP A C 1
ATOM 3897 O O . ASP A 1 486 ? 2.203 17.393 44.312 1.00 59.28 486 ASP A O 1
ATOM 3901 N N . HIS A 1 487 ? 1.992 16.357 42.341 1.00 60.28 487 HIS A N 1
ATOM 3902 C CA . HIS A 1 487 ? 0.628 15.892 42.608 1.00 60.28 487 HIS A CA 1
ATOM 3903 C C . HIS A 1 487 ? 0.584 14.834 43.730 1.00 60.28 487 HIS A C 1
ATOM 3905 O O . HIS A 1 487 ? -0.313 14.854 44.575 1.00 60.28 487 HIS A O 1
ATOM 3911 N N . CYS A 1 488 ? 1.577 13.939 43.796 1.00 55.16 488 CYS A N 1
ATOM 3912 C CA . CYS A 1 488 ? 1.724 12.981 44.894 1.00 55.16 488 CYS A CA 1
ATOM 3913 C C . CYS A 1 488 ? 2.105 13.653 46.225 1.00 55.16 488 CYS A C 1
ATOM 3915 O O . CYS A 1 488 ? 1.529 13.307 47.256 1.00 55.16 488 CYS A O 1
ATOM 3917 N N . LEU A 1 489 ? 3.019 14.629 46.224 1.00 60.94 489 LEU A N 1
ATOM 3918 C CA . LEU A 1 489 ? 3.393 15.398 47.417 1.00 60.94 489 LEU A CA 1
ATOM 3919 C C . LEU A 1 489 ? 2.226 16.249 47.932 1.00 60.94 489 LEU A C 1
ATOM 3921 O O . LEU A 1 489 ? 2.016 16.317 49.142 1.00 60.94 489 LEU A O 1
ATOM 3925 N N . TRP A 1 490 ? 1.413 16.820 47.040 1.00 66.38 490 TRP A N 1
ATOM 3926 C CA . TRP A 1 490 ? 0.187 17.535 47.401 1.00 66.38 490 TRP A CA 1
ATOM 3927 C C . TRP A 1 490 ? -0.859 16.605 48.042 1.00 66.38 490 TRP A C 1
ATOM 3929 O O . TRP A 1 490 ? -1.388 16.914 49.110 1.00 66.38 490 TRP A O 1
ATOM 3939 N N . LEU A 1 491 ? -1.089 15.417 47.466 1.00 56.84 491 LEU A N 1
ATOM 3940 C CA . LEU A 1 491 ? -1.977 14.394 48.042 1.00 56.84 491 LEU A CA 1
ATOM 3941 C C . LEU A 1 491 ? -1.494 13.873 49.408 1.00 56.84 491 LEU A C 1
ATOM 3943 O O . LEU A 1 491 ? -2.312 13.618 50.292 1.00 56.84 491 LEU A O 1
ATOM 3947 N N . ILE A 1 492 ? -0.180 13.735 49.605 1.00 61.41 492 ILE A N 1
ATOM 3948 C CA . ILE A 1 492 ? 0.419 13.331 50.887 1.00 61.41 492 ILE A CA 1
ATOM 3949 C C . ILE A 1 492 ? 0.334 14.472 51.917 1.00 61.41 492 ILE A C 1
ATOM 3951 O O . ILE A 1 492 ? -0.032 14.229 53.066 1.00 61.41 492 ILE A O 1
ATOM 3955 N N . GLY A 1 493 ? 0.574 15.722 51.507 1.00 57.03 493 GLY A N 1
ATOM 3956 C CA . GLY A 1 493 ? 0.444 16.909 52.358 1.00 57.03 493 GLY A CA 1
ATOM 3957 C C . GLY A 1 493 ? -0.988 17.157 52.845 1.00 57.03 493 GLY A C 1
ATOM 3958 O O . GLY A 1 493 ? -1.196 17.467 54.019 1.00 57.03 493 GLY A O 1
ATOM 3959 N N . ILE A 1 494 ? -1.994 16.934 51.992 1.00 54.69 494 ILE A N 1
ATOM 3960 C CA . ILE A 1 494 ? -3.415 16.974 52.385 1.00 54.69 494 ILE A CA 1
ATOM 3961 C C . ILE A 1 494 ? -3.730 15.893 53.426 1.00 54.69 494 ILE A C 1
ATOM 3963 O O . ILE A 1 494 ? -4.451 16.145 54.391 1.00 54.69 494 ILE A O 1
ATOM 3967 N N . ARG A 1 495 ? -3.146 14.698 53.282 1.00 50.16 495 ARG A N 1
ATOM 3968 C CA . ARG A 1 495 ? -3.382 13.567 54.191 1.00 50.16 495 ARG A CA 1
ATOM 3969 C C . ARG A 1 495 ? -2.714 13.717 55.564 1.00 50.16 495 ARG A C 1
ATOM 3971 O O . ARG A 1 495 ? -3.131 13.050 56.502 1.00 50.16 495 ARG A O 1
ATOM 3978 N N . LEU A 1 496 ? -1.713 14.592 55.680 1.00 52.78 496 LEU A N 1
ATOM 3979 C CA . LEU A 1 496 ? -1.059 14.968 56.942 1.00 52.78 496 LEU A CA 1
ATOM 3980 C C . LEU A 1 496 ? -1.666 16.222 57.597 1.00 52.78 496 LEU A C 1
ATOM 3982 O O . LEU A 1 496 ? -1.462 16.437 58.787 1.00 52.78 496 LEU A O 1
ATOM 3986 N N . THR A 1 497 ? -2.411 17.042 56.848 1.00 50.62 497 THR A N 1
ATOM 3987 C CA . THR A 1 497 ? -3.070 18.257 57.371 1.00 50.62 497 THR A CA 1
ATOM 3988 C C . THR A 1 497 ? -4.539 18.036 57.735 1.00 50.62 497 THR A C 1
ATOM 3990 O O . THR A 1 497 ? -5.030 18.658 58.675 1.00 50.62 497 THR A O 1
ATOM 3993 N N . CYS A 1 498 ? -5.235 17.108 57.073 1.00 46.84 498 CYS A N 1
ATOM 3994 C CA . CYS A 1 498 ? -6.531 16.603 57.528 1.00 46.84 498 CYS A CA 1
ATOM 3995 C C . CYS A 1 498 ? -6.335 15.468 58.541 1.00 46.84 498 CYS A C 1
ATOM 3997 O O . CYS A 1 498 ? -6.393 14.289 58.190 1.00 46.84 498 CYS A O 1
ATOM 3999 N N . GLY A 1 499 ? -6.101 15.834 59.803 1.00 52.03 499 GLY A N 1
ATOM 4000 C CA . GLY A 1 499 ? -6.040 14.879 60.907 1.00 52.03 499 GLY A CA 1
ATOM 4001 C C . GLY A 1 499 ? -7.351 14.103 61.051 1.00 52.03 499 GLY A C 1
ATOM 4002 O O . GLY A 1 499 ? -8.402 14.690 61.301 1.00 52.03 499 GLY A O 1
ATOM 4003 N N . ILE A 1 500 ? -7.274 12.781 60.913 1.00 42.31 500 ILE A N 1
ATOM 4004 C CA . ILE A 1 500 ? -8.342 11.854 61.284 1.00 42.31 500 ILE A CA 1
ATOM 4005 C C . ILE A 1 500 ? -7.888 11.180 62.574 1.00 42.31 500 ILE A C 1
ATOM 4007 O O . ILE A 1 500 ? -6.995 10.333 62.545 1.00 42.31 500 ILE A O 1
ATOM 4011 N N . SER A 1 501 ? -8.488 11.569 63.699 1.00 46.66 501 SER A N 1
ATOM 4012 C CA . SER A 1 501 ? -8.377 10.800 64.937 1.00 46.66 501 SER A CA 1
ATOM 4013 C C . SER A 1 501 ? -8.932 9.399 64.692 1.00 46.66 501 SER A C 1
ATOM 4015 O O . SER A 1 501 ? -10.114 9.251 64.383 1.00 46.66 501 SER A O 1
ATOM 4017 N N . LEU A 1 502 ? -8.095 8.377 64.855 1.00 39.91 502 LEU A N 1
ATOM 4018 C CA . LEU A 1 502 ? -8.586 7.080 65.303 1.00 39.91 502 LEU A CA 1
ATOM 4019 C C . LEU A 1 502 ? -8.630 7.148 66.829 1.00 39.91 502 LEU A C 1
ATOM 4021 O O . LEU A 1 502 ? -7.588 7.249 67.471 1.00 39.91 502 LEU A O 1
ATOM 4025 N N . GLU A 1 503 ? -9.836 7.147 67.385 1.00 45.75 503 GLU A N 1
ATOM 4026 C CA . GLU A 1 503 ? -10.047 6.859 68.800 1.00 45.75 503 GLU A CA 1
ATOM 4027 C C . GLU A 1 503 ? -9.985 5.339 69.001 1.00 45.75 503 GLU A C 1
ATOM 4029 O O . GLU A 1 503 ? -10.668 4.587 68.301 1.00 45.75 503 GLU A O 1
ATOM 4034 N N . ASP A 1 504 ? -9.162 4.898 69.953 1.00 41.47 504 ASP A N 1
ATOM 4035 C CA . ASP A 1 504 ? -9.129 3.513 70.422 1.00 41.47 504 ASP A CA 1
ATOM 4036 C C . ASP A 1 504 ? -10.419 3.166 71.190 1.00 41.47 504 ASP A C 1
ATOM 4038 O O . ASP A 1 504 ? -10.843 3.932 72.063 1.00 41.47 504 ASP A O 1
ATOM 4042 N N . PRO A 1 505 ? -11.000 1.976 70.975 1.00 54.00 505 PRO A N 1
ATOM 4043 C 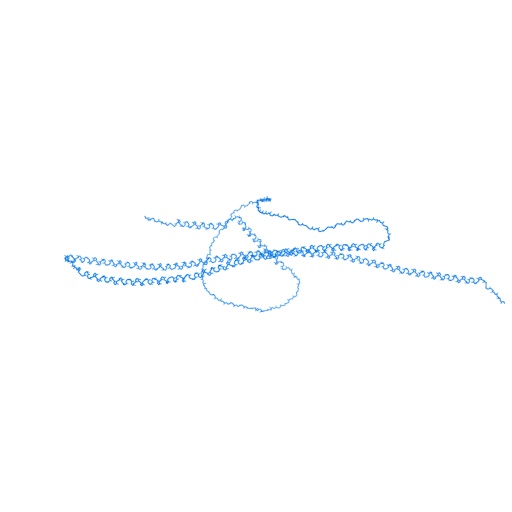CA . PRO A 1 505 ? -11.786 1.277 71.981 1.00 54.00 505 PRO A CA 1
ATOM 4044 C C . PRO A 1 505 ? -10.983 0.128 72.624 1.00 54.00 505 PRO A C 1
ATOM 4046 O O . PRO A 1 505 ? -10.064 -0.422 72.017 1.00 54.00 505 PRO A O 1
ATOM 4049 N N . GLN A 1 506 ? -11.357 -0.207 73.864 1.00 45.72 506 GLN A N 1
ATOM 4050 C CA . GLN A 1 506 ? -10.762 -1.264 74.703 1.00 45.72 506 GLN A CA 1
ATOM 4051 C C . GLN A 1 506 ? -10.900 -2.680 74.126 1.00 45.72 506 GLN A C 1
ATOM 4053 O O . GLN A 1 506 ? -11.937 -2.953 73.480 1.00 45.72 506 GLN A O 1
#

Radius of gyration: 69.04 Å; Cα contacts (8 Å, |Δi|>4): 1; chains: 1; bounding box: 133×84×254 Å

Solvent-accessible surface area (backbone atoms only — not comparable to full-atom values): 30800 Å² total; per-residue (Å²): 139,76,92,77,76,78,53,72,63,62,59,49,50,53,48,49,54,50,49,52,49,51,50,52,50,47,52,53,49,52,50,51,51,50,50,53,49,52,53,52,50,51,56,48,49,60,49,50,55,50,52,51,53,52,50,51,52,52,50,52,52,49,54,52,48,50,60,50,48,56,53,49,52,53,51,50,52,54,50,51,53,51,52,55,48,51,56,47,53,54,52,52,49,55,51,51,56,47,54,52,48,53,52,50,52,51,52,54,50,53,54,51,52,54,53,49,51,49,50,52,51,50,54,52,51,52,51,52,50,53,50,53,51,53,51,50,56,48,51,52,54,51,50,55,50,50,56,53,50,50,55,52,49,54,52,51,52,52,52,48,54,51,49,51,56,50,52,50,56,48,52,57,47,51,50,54,52,47,56,52,50,48,54,49,48,53,56,51,45,76,73,56,84,73,87,84,86,90,86,73,75,72,61,48,62,58,48,53,54,52,51,50,52,56,47,53,55,46,49,56,54,50,54,54,49,48,56,54,48,52,53,50,50,51,53,50,52,52,49,53,51,51,53,52,51,64,68,40,47,66,54,54,51,51,51,51,51,51,50,50,55,51,52,51,53,53,50,51,54,51,51,54,52,51,50,53,50,52,53,51,52,53,48,54,54,49,52,54,51,48,56,54,49,54,52,52,49,52,57,49,51,52,52,49,53,52,50,53,51,51,50,51,53,54,50,48,55,46,53,51,49,52,52,49,51,51,50,50,61,54,47,75,75,48,85,92,77,84,89,82,91,80,88,84,82,87,85,86,85,89,86,79,88,79,90,84,89,87,90,83,85,81,89,81,86,83,91,82,91,87,81,92,79,90,86,89,85,84,88,85,86,86,83,91,83,90,82,90,84,80,87,83,86,84,87,81,88,80,91,86,87,83,89,86,88,89,84,88,89,81,90,85,89,82,92,84,83,90,80,91,79,90,87,80,91,85,86,86,87,81,84,87,82,93,85,82,94,72,71,67,60,56,53,53,54,50,50,48,51,52,50,50,52,51,46,53,51,49,52,47,50,52,48,48,55,50,52,49,43,70,75,42,79,58,53,84,58,45,63,60,48,54,60,47,50,53,54,50,50,50,56,51,51,50,61,70,68,57,78,74,84,80,79,84,80,136

InterPro domains:
  IPR024646 Angiomotin, C-terminal [PF12240] (151-347)
  IPR051747 Angiomotin-like [PTHR14826] (95-432)

Organism: Tetranychus urticae (NCBI:txid32264)